Protein AF-A0AAF3EXY6-F1 (afdb_monomer)

Mean predicted aligned error: 13.74 Å

Secondary structure (DSSP, 8-state):
----HHHHHHHHHHHHHHHHHHHHHHHHH-SS-----HHHHHHHHHHHHHHHHHHGGG-PPP--S----HHHHHHHHHHHHHHHHHHHHHHHHHHHHHHHHSS------TTPPPEEEEEE--S--TTHHHHHHHHHT---SSEEEEEEESSTT-THHHHHHHHHHH-TTS-EEEEES----SS-HHHHHHHHHHHH--SSEEEEE-TTEE--TTHHHHHHHH--TTEEEEE--EEE---SSHHHHHHHHHIIIIIHHHHHHHHHHT-----TTEEEEEHHHHHTTT-GGGGTTBS-HHHHHHHHHHHTTPEEEE-SSPEEE--SS--HHHHHHHHHHHHHHHHHH-TTHHHHTGGGSHHHHHHHHHHHHHHHH---HHHHHHHHHHHHHHHHHHHHHHHHTS--SS-HHHHHHHHHHHHHHHHHHHHHHHH--EEEETTEEEEEPTT-BEEE-----HHHHHHHHHHHHHHHHHHHHTHHHHS---TT-EEEEETTEEEEEEETTTEEEEEEEETTTTEEEEEETTTEEEEEEEETTEEEETTTTEEHHHHHHHHHHHHHT-TT---TT--

pLDDT: mean 84.96, std 18.66, range [26.77, 98.75]

InterPro domains:
  IPR002908 Frataxin/CyaY [PF01491] (456-561)
  IPR002908 Frataxin/CyaY [PS50810] (456-565)
  IPR002908 Frataxin/CyaY [SM01219] (456-568)
  IPR002908 Frataxin/CyaY [TIGR03421] (459-562)
  IPR017789 Frataxin [TIGR03422] (460-557)
  IPR020895 Frataxin conserved site [PS01344] (510-524)
  IPR025993 Ceramide glucosyltransferase [PF13506] (87-448)
  IPR025993 Ceramide glucosyltransferase [PTHR12726] (83-453)
  IPR029044 Nucleotide-diphospho-sugar transferases [G3DSA:3.90.550.10] (108-318)
  IPR029044 Nucleotide-diphospho-sugar transferases [SSF53448] (113-331)
  IPR036524 Frataxin/CyaY superfamily [G3DSA:3.30.920.10] (450-570)
  IPR036524 Frataxin/CyaY superfamily [SSF55387] (451-561)

Foldseek 3Di:
DDCDPLNVVVVVVLCVLVVLLVVLQVLLVPPDPDDDDPPVVVVVVCVVVVVVVVCVVVLDFDPDPDDDDCVPLQVVLVVLVVLVVVLLVLLVLLLVLLLVFAPDDQDDDPDFWEEEEEEEDAADFPCLLVQVLLVLLADDDHYAYEYFYADPPHPVVVSVVVSCVVRVVHHYDYHYNFQPLADAVSLRRRVVSQVVGDIQKYKYAYSQWHDHNCVVSQQSVFCDPQAFKEAAQAAADDDDALQSVLRRLCSQFVSSSCQSSCQSVQHQPFARNIMMGRQVLCVVCVHSSNLNQFNRSRSVSQVSSVVVRGGYYYGRYHTYGHGPDGHNVNSLLVVLLVLLQCCQQPVVCLVVVLCSFLQNVLQSNLVSCCVPSVDHSVVSSVSSNSSSLSSSSSRSSSNVVDDDPDDPVRSVVSSVVSRVSRNVSNVVSVVCSWDDDDPAIWHAHRNRGTDGPPPPDLVNLVVLLVQLLVLVQVVLVCCVVVFVADPQFDWDDDPQWIWTQGDPVQGIWIWGQDSVVSWIWIAGSVPGIFTFHQDPNFTARPVVRDTPQRVCLVVVCVVGVDNVDGCPVRD

Organism: NCBI:txid2138241

Radius of gyration: 29.89 Å; Cα contacts (8 Å, |Δi|>4): 904; chains: 1; bounding box: 71×75×78 Å

Sequence (571 aa):
MSISRAELAARGLLNSIVASATVALCTAASPSGDCVSTSAEESLWDGVLALTARLHPLMVPLPSTVRIPKFIGVPLSIGFLIFLTGVYLIHFIAFFYSKYKVNKVVSYKKRTAGVSVVKPLVGVDDNLESNLETYFNVRYHEFELLFCVHDNDDPALSVVHRLMRKYPAVNARIFCGGEDVGLNPKINNMMPAYRAAKYPFILISDCSIRVQPEVLQDMANAMTEGVGLVTQTPFSVDRPGLGSALEKVYFGTSHARMYLAGNCMGFVCSTGMSCLLRKIALEECGGLQAFGRYLAEDYFFGVELVKRGWKTSIGTLPTMQNSAGVTADQFTARICRWMKLRIAMLPFTILLEPIQDCILSGILAASSMSYLVGMHSLIYFSLHTLFWFAMDYALISSLQNGPLKYTFSQFLHIWLIREASAFPTYLRALLQPEITWRRGTYRLRWGALCTSNSLISQGEYEARSNESLEKLYSYFDTFPEICNVSKEYDVSYAMGVLNVVVSSQVGTYVINKQSPNKQIWLSSPFSGPKRYDLIDQKWTYLREGECLDVLLTREFRKIYGSDTINFTAHI

Solvent-accessible surface area (backbone atoms only — not comparable to full-atom values): 30798 Å² total; per-residue (Å²): 134,82,79,47,74,66,57,54,50,50,51,52,50,51,51,50,52,50,54,50,28,47,54,36,44,57,60,56,74,42,95,57,99,63,87,76,70,73,70,64,58,52,58,52,51,53,51,52,51,50,49,56,63,66,46,60,86,67,69,67,80,77,85,74,90,70,85,66,56,64,90,55,44,51,60,53,33,52,53,50,51,53,52,51,51,52,53,53,50,36,49,51,45,13,41,56,44,42,70,74,49,42,77,56,87,72,71,88,66,98,81,64,80,36,35,23,34,39,32,54,48,79,54,75,55,92,32,38,60,70,15,54,52,29,65,78,57,42,62,65,95,51,62,36,43,31,37,17,26,51,55,92,80,38,62,40,54,62,50,51,56,51,49,47,69,76,40,71,88,56,56,67,49,80,40,70,59,38,42,94,53,50,83,18,66,68,48,15,25,36,41,60,45,60,73,68,45,86,38,62,26,36,30,41,31,43,51,43,38,39,60,60,39,52,50,65,44,31,36,53,67,46,50,43,96,62,35,32,36,24,30,34,53,59,35,48,54,94,55,80,57,68,13,35,45,42,50,32,50,41,26,30,22,70,50,35,31,55,40,42,25,26,52,76,72,69,45,84,61,48,54,58,58,41,31,38,31,32,42,68,56,41,46,78,62,62,31,74,55,60,42,6,46,27,80,60,42,38,39,48,52,42,52,58,35,44,77,71,70,30,38,75,41,58,26,26,57,60,38,27,40,47,68,56,88,47,40,55,65,57,43,49,53,51,52,24,48,51,48,33,49,47,36,24,51,40,64,69,44,67,72,50,55,59,53,71,39,66,62,55,31,27,52,55,46,14,53,31,41,28,72,75,73,64,43,58,39,69,60,48,28,52,52,48,48,50,34,51,50,32,50,35,54,30,32,28,41,62,71,63,72,51,85,69,98,54,54,73,68,56,46,51,54,47,50,50,53,48,52,66,44,46,54,61,39,50,52,49,19,70,78,46,60,63,41,77,55,94,97,46,52,34,39,60,38,81,69,31,40,56,42,70,56,63,69,60,45,73,66,52,41,52,52,51,52,50,54,26,53,50,35,37,48,59,54,61,66,46,36,73,81,78,41,96,63,49,96,64,48,45,75,50,78,55,97,58,35,37,40,39,35,48,31,94,88,66,38,52,35,40,42,32,62,36,74,95,77,59,28,42,36,36,36,38,72,86,80,40,78,46,59,22,39,76,50,98,93,36,47,28,27,76,92,78,72,46,38,55,37,59,52,50,24,57,52,50,22,65,73,70,72,37,87,82,58,68,31,75,88,33,88

Nearest PDB structures (foldseek):
  3t3j-assembly1_A  TM=9.673E-01  e=9.268E-10  Homo sapiens
  3t3k-assembly1_A  TM=9.701E-01  e=1.268E-09  Homo sapiens
  3s5f-assembly1_A  TM=9.648E-01  e=1.484E-09  Homo sapiens
  3t3x-assembly2_B  TM=9.663E-01  e=2.031E-09  Homo sapiens
  3t3t-assembly4_D  TM=9.686E-01  e=3.609E-09  Homo sapiens

Structure (mmCIF, N/CA/C/O backbone):
data_AF-A0AAF3EXY6-F1
#
_entry.id   AF-A0AAF3EXY6-F1
#
loop_
_atom_site.group_PDB
_atom_site.id
_atom_site.type_symbol
_atom_site.label_atom_id
_atom_site.label_alt_id
_atom_site.label_comp_id
_atom_site.label_asym_id
_atom_site.label_entity_id
_atom_site.label_seq_id
_atom_site.pdbx_PDB_ins_code
_atom_site.Cartn_x
_atom_site.Cartn_y
_atom_site.Cartn_z
_atom_site.occupancy
_atom_site.B_iso_or_equiv
_atom_site.auth_seq_id
_atom_site.auth_comp_id
_atom_site.auth_asym_id
_atom_site.auth_atom_id
_atom_site.pdbx_PDB_model_num
ATOM 1 N N . MET A 1 1 ? -32.284 20.456 42.715 1.00 40.31 1 MET A N 1
ATOM 2 C CA . MET A 1 1 ? -31.006 20.172 42.028 1.00 40.31 1 MET A CA 1
ATOM 3 C C . MET A 1 1 ? -31.276 20.125 40.535 1.00 40.31 1 MET A C 1
ATOM 5 O O . MET A 1 1 ? -31.838 19.146 40.063 1.00 40.31 1 MET A O 1
ATOM 9 N N . SER A 1 2 ? -30.997 21.208 39.809 1.00 33.84 2 SER A N 1
ATOM 10 C CA . SER A 1 2 ? -31.104 21.210 38.349 1.00 33.84 2 SER A CA 1
ATOM 11 C C . SER A 1 2 ? -29.867 20.527 37.772 1.00 33.84 2 SER A C 1
ATOM 13 O O . SER A 1 2 ? -28.753 21.017 37.926 1.00 33.84 2 SER A O 1
ATOM 15 N N . ILE A 1 3 ? -30.067 19.377 37.131 1.00 37.25 3 ILE A N 1
ATOM 16 C CA . ILE A 1 3 ? -29.031 18.721 36.326 1.00 37.25 3 ILE A CA 1
ATOM 17 C C . ILE A 1 3 ? -28.624 19.724 35.242 1.00 37.25 3 ILE A C 1
ATOM 19 O O . ILE A 1 3 ? -29.484 20.244 34.523 1.00 37.25 3 ILE A O 1
ATOM 23 N N . SER A 1 4 ? -27.338 20.069 35.162 1.00 41.88 4 SER A N 1
ATOM 24 C CA . SER A 1 4 ? -26.900 21.083 34.199 1.00 41.88 4 SER A CA 1
ATOM 25 C C . SER A 1 4 ? -27.074 20.555 32.767 1.00 41.88 4 SER A C 1
ATOM 27 O O . SER A 1 4 ? -26.943 19.357 32.513 1.00 41.88 4 SER A O 1
ATOM 29 N N . ARG A 1 5 ? -27.341 21.432 31.787 1.00 38.19 5 ARG A N 1
ATOM 30 C CA . ARG A 1 5 ? -27.430 21.022 30.367 1.00 38.19 5 ARG A CA 1
ATOM 31 C C . ARG A 1 5 ? -26.173 20.274 29.887 1.00 38.19 5 ARG A C 1
ATOM 33 O O . ARG A 1 5 ? -26.285 19.396 29.037 1.00 38.19 5 ARG A O 1
ATOM 40 N N . ALA A 1 6 ? -25.005 20.584 30.456 1.00 33.59 6 ALA A N 1
ATOM 41 C CA . ALA A 1 6 ? -23.743 19.900 30.171 1.00 33.59 6 ALA A CA 1
ATOM 42 C C . ALA A 1 6 ? -23.722 18.458 30.709 1.00 33.59 6 ALA A C 1
ATOM 44 O O . ALA A 1 6 ? -23.224 17.551 30.051 1.00 33.59 6 ALA A O 1
ATOM 45 N N . GLU A 1 7 ? -24.325 18.233 31.871 1.00 36.75 7 GLU A N 1
ATOM 46 C CA . GLU A 1 7 ? -24.445 16.924 32.512 1.00 36.75 7 GLU A CA 1
ATOM 47 C C . GLU A 1 7 ? -25.439 16.019 31.762 1.00 36.75 7 GLU A C 1
ATOM 49 O O . GLU A 1 7 ? -25.197 14.825 31.592 1.00 36.75 7 GLU A O 1
ATOM 54 N N . LEU A 1 8 ? -26.511 16.602 31.208 1.00 40.06 8 LEU A N 1
ATOM 55 C CA . LEU A 1 8 ? -27.432 15.907 30.301 1.00 40.06 8 LEU A CA 1
ATOM 56 C C . LEU A 1 8 ? -26.749 15.507 28.979 1.00 40.06 8 LEU A C 1
ATOM 58 O O . LEU A 1 8 ? -26.939 14.391 28.500 1.00 40.06 8 LEU A O 1
ATOM 62 N N . ALA A 1 9 ? -25.923 16.393 28.410 1.00 37.44 9 ALA A N 1
ATOM 63 C CA . ALA A 1 9 ? -25.164 16.120 27.189 1.00 37.44 9 ALA A CA 1
ATOM 64 C C . ALA A 1 9 ? -24.076 15.052 27.405 1.00 37.44 9 ALA A C 1
ATOM 66 O O . ALA A 1 9 ? -23.915 14.161 26.571 1.00 37.44 9 ALA A O 1
ATOM 67 N N . ALA A 1 10 ? -23.383 15.086 28.549 1.00 38.16 10 ALA A N 1
ATOM 68 C CA . ALA A 1 10 ? -22.412 14.065 28.938 1.00 38.16 10 ALA A CA 1
ATOM 69 C C . ALA A 1 10 ? -23.075 12.690 29.105 1.00 38.16 10 ALA A C 1
ATOM 71 O O . ALA A 1 10 ? -22.547 11.704 28.600 1.00 38.16 10 ALA A O 1
ATOM 72 N N . ARG A 1 11 ? -24.264 12.624 29.725 1.00 42.69 11 ARG A N 1
ATOM 73 C CA . ARG A 1 11 ? -25.068 11.389 29.810 1.00 42.69 11 ARG A CA 1
ATOM 74 C C . ARG A 1 11 ? -25.485 10.877 28.429 1.00 42.69 11 ARG A C 1
ATOM 76 O O . ARG A 1 11 ? -25.384 9.682 28.179 1.00 42.69 11 ARG A O 1
ATOM 83 N N . GLY A 1 12 ? -25.892 11.764 27.519 1.00 41.84 12 GLY A N 1
ATOM 84 C CA . GLY A 1 12 ? -26.224 11.399 26.136 1.00 41.84 12 GLY A CA 1
ATOM 85 C C . GLY A 1 12 ? -25.037 10.812 25.365 1.00 41.84 12 GLY A C 1
ATOM 86 O O . GLY A 1 12 ? -25.177 9.785 24.702 1.00 41.84 12 GLY A O 1
ATOM 87 N N . LEU A 1 13 ? -23.851 11.416 25.499 1.00 40.47 13 LEU A N 1
ATOM 88 C CA . LEU A 1 13 ? -22.626 10.927 24.861 1.00 40.47 13 LEU A CA 1
ATOM 89 C C . LEU A 1 13 ? -22.163 9.591 25.463 1.00 40.47 13 LEU A C 1
ATOM 91 O O . LEU A 1 13 ? -21.808 8.682 24.718 1.00 40.47 13 LEU A O 1
ATOM 95 N N . LEU A 1 14 ? -22.215 9.449 26.793 1.00 40.16 14 LEU A N 1
ATOM 96 C CA . LEU A 1 14 ? -21.880 8.212 27.506 1.00 40.16 14 LEU A CA 1
ATOM 97 C C . LEU A 1 14 ? -22.782 7.058 27.057 1.00 40.16 14 LEU A C 1
ATOM 99 O O . LEU A 1 14 ? -22.290 5.997 26.685 1.00 40.16 14 LEU A O 1
ATOM 103 N N . ASN A 1 15 ? -24.095 7.300 27.024 1.00 42.75 15 ASN A N 1
ATOM 104 C CA . ASN A 1 15 ? -25.079 6.315 26.588 1.00 42.75 15 ASN A CA 1
ATOM 105 C C . ASN A 1 15 ? -24.867 5.928 25.121 1.00 42.75 15 ASN A C 1
ATOM 107 O O . ASN A 1 15 ? -24.987 4.756 24.785 1.00 42.75 15 ASN A O 1
ATOM 111 N N . SER A 1 16 ? -24.496 6.881 24.260 1.00 40.34 16 SER A N 1
ATOM 112 C CA . SER A 1 16 ? -24.201 6.616 22.847 1.00 40.34 16 SER A CA 1
ATOM 113 C C . SER A 1 16 ? -22.932 5.773 22.655 1.00 40.34 16 SER A C 1
ATOM 115 O O . SER A 1 16 ? -22.955 4.794 21.907 1.00 40.34 16 SER A O 1
ATOM 117 N N . ILE A 1 17 ? -21.841 6.090 23.366 1.00 39.62 17 ILE A N 1
ATOM 118 C CA . ILE A 1 17 ? -20.577 5.330 23.306 1.00 39.62 17 ILE A CA 1
ATOM 119 C C . ILE A 1 17 ? -20.782 3.904 23.830 1.00 39.62 17 ILE A C 1
ATOM 121 O O . ILE A 1 17 ? -20.350 2.945 23.191 1.00 39.62 17 ILE A O 1
ATOM 125 N N . VAL A 1 18 ? -21.470 3.757 24.966 1.00 40.31 18 VAL A N 1
ATOM 126 C CA . VAL A 1 18 ? -21.729 2.453 25.587 1.00 40.31 18 VAL A CA 1
ATOM 127 C C . VAL A 1 18 ? -22.679 1.617 24.729 1.00 40.31 18 VAL A C 1
ATOM 129 O O . VAL A 1 18 ? -22.345 0.481 24.414 1.00 40.31 18 VAL A O 1
ATOM 132 N N . ALA A 1 19 ? -23.800 2.178 24.260 1.00 39.47 19 ALA A N 1
ATOM 133 C CA . ALA A 1 19 ? -24.723 1.464 23.373 1.00 39.47 19 ALA A CA 1
ATOM 134 C C . ALA A 1 19 ? -24.030 0.998 22.084 1.00 39.47 19 ALA A C 1
ATOM 136 O O . ALA A 1 19 ? -24.227 -0.129 21.634 1.00 39.47 19 ALA A O 1
ATOM 137 N N . SER A 1 20 ? -23.160 1.838 21.527 1.00 40.44 20 SER A N 1
ATOM 138 C CA . SER A 1 20 ? -22.379 1.508 20.338 1.00 40.44 20 SER A CA 1
ATOM 139 C C . SER A 1 20 ? -21.371 0.379 20.563 1.00 40.44 20 SER A C 1
ATOM 141 O O . SER A 1 20 ? -21.266 -0.521 19.729 1.00 40.44 20 SER A O 1
ATOM 143 N N . ALA A 1 21 ? -20.644 0.406 21.686 1.00 35.69 21 ALA A N 1
ATOM 144 C CA . ALA A 1 21 ? -19.707 -0.652 22.062 1.00 35.69 21 ALA A CA 1
ATOM 145 C C . ALA A 1 21 ? -20.435 -1.983 22.311 1.00 35.69 21 ALA A C 1
ATOM 147 O O . ALA A 1 21 ? -19.959 -3.031 21.877 1.00 35.69 21 ALA A O 1
ATOM 148 N N . THR A 1 22 ? -21.619 -1.944 22.931 1.00 37.16 22 THR A N 1
ATOM 149 C CA . THR A 1 22 ? -22.455 -3.132 23.142 1.00 37.16 22 THR A CA 1
ATOM 150 C C . THR A 1 22 ? -22.937 -3.721 21.821 1.00 37.16 22 THR A C 1
ATOM 152 O O . THR A 1 22 ? -22.767 -4.915 21.598 1.00 37.16 22 THR A O 1
ATOM 155 N N . VAL A 1 23 ? -23.465 -2.907 20.899 1.00 39.72 23 VAL A N 1
ATOM 156 C CA . VAL A 1 23 ? -23.898 -3.396 19.577 1.00 39.72 23 VAL A CA 1
ATOM 157 C C . VAL A 1 23 ? -22.735 -4.054 18.830 1.00 39.72 23 VAL A C 1
ATOM 159 O O . VAL A 1 23 ? -22.912 -5.122 18.243 1.00 39.72 23 VAL A O 1
ATOM 162 N N . ALA A 1 24 ? -21.534 -3.474 18.888 1.00 33.94 24 ALA A N 1
ATOM 163 C CA . ALA A 1 24 ? -20.342 -4.047 18.266 1.00 33.94 24 ALA A CA 1
ATOM 164 C C . ALA A 1 24 ? -19.919 -5.390 18.895 1.00 33.94 24 ALA A C 1
ATOM 166 O O . ALA A 1 24 ? -19.581 -6.327 18.173 1.00 33.94 24 ALA A O 1
ATOM 167 N N . LEU A 1 25 ? -19.973 -5.514 20.225 1.00 35.03 25 LEU A N 1
ATOM 168 C CA . LEU A 1 25 ? -19.626 -6.748 20.941 1.00 35.03 25 LEU A CA 1
ATOM 169 C C . LEU A 1 25 ? -20.675 -7.854 20.744 1.00 35.03 25 LEU A C 1
ATOM 171 O O . LEU A 1 25 ? -20.304 -8.988 20.438 1.00 35.03 25 LEU A O 1
ATOM 175 N N . CYS A 1 26 ? -21.970 -7.537 20.836 1.00 35.78 26 CYS A N 1
ATOM 176 C CA . CYS A 1 26 ? -23.050 -8.509 20.636 1.00 35.78 26 CYS A CA 1
ATOM 177 C C . CYS A 1 26 ? -23.093 -9.012 19.182 1.00 35.78 26 CYS A C 1
ATOM 179 O O . CYS A 1 26 ? -23.264 -10.207 18.945 1.00 35.78 26 CYS A O 1
ATOM 181 N N . THR A 1 27 ? -22.845 -8.142 18.192 1.00 42.16 27 THR A N 1
ATOM 182 C CA . THR A 1 27 ? -22.744 -8.562 16.778 1.00 42.16 27 THR A CA 1
ATOM 183 C C . THR A 1 27 ? -21.466 -9.342 16.458 1.00 42.16 27 THR A C 1
ATOM 185 O O . THR A 1 27 ? -21.448 -10.110 15.495 1.00 42.16 27 THR A O 1
ATOM 188 N N . ALA A 1 28 ? -20.398 -9.190 17.247 1.00 36.47 28 ALA A N 1
ATOM 189 C CA . ALA A 1 28 ? -19.188 -10.004 17.125 1.00 36.47 28 ALA A CA 1
ATOM 190 C C . ALA A 1 28 ? -19.342 -11.406 17.748 1.00 36.47 28 ALA A C 1
ATOM 192 O O . ALA A 1 28 ? -18.686 -12.342 17.295 1.00 36.47 28 ALA A O 1
ATOM 193 N N . ALA A 1 29 ? -20.209 -11.562 18.755 1.00 34.44 29 ALA A N 1
ATOM 194 C CA . ALA A 1 29 ? -20.411 -12.816 19.482 1.00 34.44 29 ALA A CA 1
ATOM 195 C C . ALA A 1 29 ? -21.362 -13.819 18.792 1.00 34.44 29 ALA A C 1
ATOM 197 O O . ALA A 1 29 ? -21.350 -14.994 19.153 1.00 34.44 29 ALA A O 1
ATOM 198 N N . SER A 1 30 ? -22.147 -13.402 17.788 1.00 34.03 30 SER A N 1
ATOM 199 C CA . SER A 1 30 ? -23.118 -14.259 17.083 1.00 34.03 30 SER A CA 1
ATOM 200 C C . SER A 1 30 ? -22.871 -14.275 15.560 1.00 34.03 30 SER A C 1
ATOM 202 O O . SER A 1 30 ? -23.324 -13.380 14.844 1.00 34.03 30 SER A O 1
ATOM 204 N N . PRO A 1 31 ? -22.126 -15.264 15.021 1.00 36.00 31 PRO A N 1
ATOM 205 C CA . PRO A 1 31 ? -21.945 -15.440 13.573 1.00 36.00 31 PRO A CA 1
ATOM 206 C C . PRO A 1 31 ? -23.136 -16.144 12.896 1.00 36.00 31 PRO A C 1
ATOM 208 O O . PRO A 1 31 ? -23.270 -16.095 11.675 1.00 36.00 31 PRO A O 1
ATOM 211 N N . SER A 1 32 ? -23.989 -16.797 13.682 1.00 33.62 32 SER A N 1
ATOM 212 C CA . SER A 1 32 ? -25.212 -17.501 13.292 1.00 33.62 32 SER A CA 1
ATOM 213 C C . SER A 1 32 ? -26.299 -17.025 14.245 1.00 33.62 32 SER A C 1
ATOM 215 O O . SER A 1 32 ? -26.087 -17.139 15.445 1.00 33.62 32 SER A O 1
ATOM 217 N N . GLY A 1 33 ? -27.388 -16.445 13.733 1.00 32.25 33 GLY A N 1
ATOM 218 C CA . GLY A 1 33 ? -28.403 -15.680 14.476 1.00 32.25 33 GLY A CA 1
ATOM 219 C C . GLY A 1 33 ? -29.207 -16.415 15.559 1.00 32.25 33 GLY A C 1
ATOM 220 O O . GLY A 1 33 ? -30.427 -16.308 15.573 1.00 32.25 33 GLY A O 1
ATOM 221 N N . ASP A 1 34 ? -28.536 -17.092 16.483 1.00 28.50 34 ASP A N 1
ATOM 222 C CA . ASP A 1 34 ? -29.095 -17.679 17.688 1.00 28.50 34 ASP A CA 1
ATOM 223 C C . ASP A 1 34 ? -28.796 -16.753 18.876 1.00 28.50 34 ASP A C 1
ATOM 225 O O . ASP A 1 34 ? -27.643 -16.411 19.167 1.00 28.50 34 ASP A O 1
ATOM 229 N N . CYS A 1 35 ? -29.865 -16.311 19.540 1.00 26.77 35 CYS A N 1
ATOM 230 C CA . CYS A 1 35 ? -29.824 -15.504 20.753 1.00 26.77 35 CYS A CA 1
ATOM 231 C C . CYS A 1 35 ? -29.170 -16.294 21.897 1.00 26.77 35 CYS A C 1
ATOM 233 O O . CYS A 1 35 ? -29.741 -17.262 22.399 1.00 26.77 35 CYS A O 1
ATOM 235 N N . VAL A 1 36 ? -27.991 -15.857 22.341 1.00 32.34 36 VAL A N 1
ATOM 236 C CA . VAL A 1 36 ? -27.386 -16.310 23.601 1.00 32.34 36 VAL A CA 1
ATOM 237 C C . VAL A 1 36 ? -28.083 -15.596 24.768 1.00 32.34 36 VAL A C 1
ATOM 239 O O . VAL A 1 36 ? -28.434 -14.424 24.675 1.00 32.34 36 VAL A O 1
ATOM 242 N N . SER A 1 37 ? -28.329 -16.346 25.841 1.00 32.41 37 SER A N 1
ATOM 243 C CA . SER A 1 37 ? -29.179 -16.039 27.000 1.00 32.41 37 SER A CA 1
ATOM 244 C C . SER A 1 37 ? -28.994 -14.654 27.641 1.00 32.41 37 SER A C 1
ATOM 246 O O . SER A 1 37 ? -27.886 -14.269 28.016 1.00 32.41 37 SER A O 1
ATOM 248 N N . THR A 1 38 ? -30.127 -14.003 27.913 1.00 38.88 38 THR A N 1
ATOM 249 C CA . THR A 1 38 ? -30.323 -12.683 28.544 1.00 38.88 38 THR A CA 1
ATOM 250 C C . THR A 1 38 ? -29.717 -12.501 29.946 1.00 38.88 38 THR A C 1
ATOM 252 O O . THR A 1 38 ? -29.563 -11.372 30.399 1.00 38.88 38 THR A O 1
ATOM 255 N N . SER A 1 39 ? -29.310 -13.569 30.642 1.00 32.16 39 SER A N 1
ATOM 256 C CA . SER A 1 39 ? -28.844 -13.484 32.037 1.00 32.16 39 SER A CA 1
ATOM 257 C C . SER A 1 39 ? -27.392 -13.013 32.205 1.00 32.16 39 SER A C 1
ATOM 259 O O . SER A 1 39 ? -27.032 -12.484 33.255 1.00 32.16 39 SER A O 1
ATOM 261 N N . ALA A 1 40 ? -26.531 -13.211 31.200 1.00 34.97 40 ALA A N 1
ATOM 262 C CA . ALA A 1 40 ? -25.137 -12.758 31.263 1.00 34.97 40 ALA A CA 1
ATOM 263 C C . ALA A 1 40 ? -25.010 -11.259 30.935 1.00 34.97 40 ALA A C 1
ATOM 265 O O . ALA A 1 40 ? -24.168 -10.578 31.524 1.00 34.97 40 ALA A O 1
ATOM 266 N N . GLU A 1 41 ? -25.883 -10.744 30.060 1.00 37.78 41 GLU A N 1
ATOM 267 C CA . GLU A 1 41 ? -25.965 -9.321 29.711 1.00 37.78 41 GLU A CA 1
ATOM 268 C C . GLU A 1 41 ? -26.424 -8.479 30.911 1.00 37.78 41 GLU A C 1
ATOM 270 O O . GLU A 1 41 ? -25.765 -7.490 31.227 1.00 37.78 41 GLU A O 1
ATOM 275 N N . GLU A 1 42 ? -27.465 -8.895 31.645 1.00 34.34 42 GLU A N 1
ATOM 276 C CA . GLU A 1 42 ? -27.950 -8.176 32.840 1.00 34.34 42 GLU A CA 1
ATOM 277 C C . GLU A 1 42 ? -26.871 -8.028 33.929 1.00 34.34 42 GLU A C 1
ATOM 279 O O . GLU A 1 42 ? -26.686 -6.936 34.466 1.00 34.34 42 GLU A O 1
ATOM 284 N N . SER A 1 43 ? -26.060 -9.065 34.176 1.00 37.03 43 SER A N 1
ATOM 285 C CA . SER A 1 43 ? -24.977 -9.006 35.176 1.00 37.03 43 SER A CA 1
ATOM 286 C C . SER A 1 43 ? -23.848 -8.028 34.818 1.00 37.03 43 SER A C 1
ATOM 288 O O . SER A 1 43 ? -23.223 -7.431 35.700 1.00 37.03 43 SER A O 1
ATOM 290 N N . LEU A 1 44 ? -23.588 -7.838 33.519 1.00 40.09 44 LEU A N 1
ATOM 291 C CA . LEU A 1 44 ? -22.565 -6.918 33.028 1.00 40.09 44 LEU A CA 1
ATOM 292 C C . LEU A 1 44 ? -23.064 -5.470 33.137 1.00 40.09 44 LEU A C 1
ATOM 294 O O . LEU A 1 44 ? -22.306 -4.582 33.531 1.00 40.09 44 LEU A O 1
ATOM 298 N N . TRP A 1 45 ? -24.350 -5.246 32.846 1.00 38.81 45 TRP A N 1
ATOM 299 C CA . TRP A 1 45 ? -25.020 -3.951 32.980 1.00 38.81 45 TRP A CA 1
ATOM 300 C C . TRP A 1 45 ? -25.130 -3.496 34.432 1.00 38.81 45 TRP A C 1
ATOM 302 O O . TRP A 1 45 ? -24.792 -2.346 34.721 1.00 38.81 45 TRP A O 1
ATOM 312 N N . ASP A 1 46 ? -25.491 -4.394 35.350 1.00 41.97 46 ASP A N 1
ATOM 313 C CA . ASP A 1 46 ? -25.490 -4.107 36.787 1.00 41.97 46 ASP A CA 1
ATOM 314 C C . ASP A 1 46 ? -24.076 -3.789 37.290 1.00 41.97 46 ASP A C 1
ATOM 316 O O . ASP A 1 46 ? -23.890 -2.870 38.089 1.00 41.97 46 ASP A O 1
ATOM 320 N N . GLY A 1 47 ? -23.052 -4.469 36.762 1.00 41.28 47 GLY A N 1
ATOM 321 C CA . GLY A 1 47 ? -21.646 -4.185 37.057 1.00 41.28 47 GLY A CA 1
ATOM 322 C C . GLY A 1 47 ? -21.181 -2.806 36.568 1.00 41.28 47 GLY A C 1
ATOM 323 O O . GLY A 1 47 ? -20.524 -2.075 37.313 1.00 41.28 47 GLY A O 1
ATOM 324 N N . VAL A 1 48 ? -21.544 -2.412 35.343 1.00 41.34 48 VAL A N 1
ATOM 325 C CA . VAL A 1 48 ? -21.199 -1.102 34.759 1.00 41.34 48 VAL A CA 1
ATOM 326 C C . VAL A 1 48 ? -21.972 0.032 35.444 1.00 41.34 48 VAL A C 1
ATOM 328 O O . VAL A 1 48 ? -21.382 1.060 35.789 1.00 41.34 48 VAL A O 1
ATOM 331 N N . LEU A 1 49 ? -23.267 -0.149 35.719 1.00 42.09 49 LEU A N 1
ATOM 332 C CA . LEU A 1 49 ? -24.086 0.822 36.451 1.00 42.09 49 LEU A CA 1
ATOM 333 C C . LEU A 1 49 ? -23.613 0.973 37.905 1.00 42.09 49 LEU A C 1
ATOM 335 O O . LEU A 1 49 ? -23.463 2.097 38.386 1.00 42.09 49 LEU A O 1
ATOM 339 N N . ALA A 1 50 ? -23.258 -0.122 38.581 1.00 42.59 50 ALA A N 1
ATOM 340 C CA . ALA A 1 50 ? -22.674 -0.072 39.920 1.00 42.59 50 ALA A CA 1
ATOM 341 C C . ALA A 1 50 ? -21.299 0.618 39.936 1.00 42.59 50 ALA A C 1
ATOM 343 O O . ALA A 1 50 ? -20.995 1.359 40.873 1.00 42.59 50 ALA A O 1
ATOM 344 N N . LEU A 1 51 ? -20.477 0.427 38.898 1.00 40.84 51 LEU A N 1
ATOM 345 C CA . LEU A 1 51 ? -19.186 1.104 38.762 1.00 40.84 51 LEU A CA 1
ATOM 346 C C . LEU A 1 51 ? -19.366 2.612 38.527 1.00 40.84 51 LEU A C 1
ATOM 348 O O . LEU A 1 51 ? -18.713 3.416 39.188 1.00 40.84 51 LEU A O 1
ATOM 352 N N . THR A 1 52 ? -20.291 3.015 37.650 1.00 40.72 52 THR A N 1
ATOM 353 C CA . THR A 1 52 ? -20.600 4.439 37.408 1.00 40.72 52 THR A CA 1
ATOM 354 C C . THR A 1 52 ? -21.187 5.132 38.643 1.00 40.72 52 THR A C 1
ATOM 356 O O . THR A 1 52 ? -20.786 6.254 38.955 1.00 40.72 52 THR A O 1
ATOM 359 N N . ALA A 1 53 ? -22.045 4.451 39.412 1.00 40.81 53 ALA A N 1
ATOM 360 C CA . ALA A 1 53 ? -22.593 4.964 40.668 1.00 40.81 53 ALA A CA 1
ATOM 361 C C . ALA A 1 53 ? -21.531 5.085 41.780 1.00 40.81 53 ALA A C 1
ATOM 363 O O . ALA A 1 53 ? -21.545 6.051 42.543 1.00 40.81 53 ALA A O 1
ATOM 364 N N . ARG A 1 54 ? -20.567 4.153 41.849 1.00 45.28 54 ARG A N 1
ATOM 365 C CA . ARG A 1 54 ? -19.451 4.188 42.819 1.00 45.28 54 ARG A CA 1
ATOM 366 C C . ARG A 1 54 ? -18.368 5.215 42.483 1.00 45.28 54 ARG A C 1
ATOM 368 O O . ARG A 1 54 ? -17.652 5.641 43.384 1.00 45.28 54 ARG A O 1
ATOM 375 N N . LEU A 1 55 ? -18.247 5.627 41.221 1.00 41.00 55 LEU A N 1
ATOM 376 C CA . LEU A 1 55 ? -17.277 6.635 40.771 1.00 41.00 55 LEU A CA 1
ATOM 377 C C . LEU A 1 55 ? -17.801 8.081 40.871 1.00 41.00 55 LEU A C 1
ATOM 379 O O . LEU A 1 55 ? -17.008 9.018 40.804 1.00 41.00 55 LEU A O 1
ATOM 383 N N . HIS A 1 56 ? -19.107 8.274 41.091 1.00 43.09 56 HIS A N 1
ATOM 384 C CA . HIS A 1 56 ? -19.751 9.586 41.256 1.00 43.09 56 HIS A CA 1
ATOM 385 C C . HIS A 1 56 ? -19.135 10.477 42.368 1.00 43.09 56 HIS A C 1
ATOM 387 O O . HIS A 1 56 ? -19.012 11.682 42.154 1.00 43.09 56 HIS A O 1
ATOM 393 N N . PRO A 1 57 ? -18.682 9.955 43.530 1.00 40.12 57 PRO A N 1
ATOM 394 C CA . PRO A 1 57 ? -18.046 10.772 44.574 1.00 40.12 57 PRO A CA 1
ATOM 395 C C . PRO A 1 57 ? -16.568 11.112 44.306 1.00 40.12 57 PRO A C 1
ATOM 397 O O . PRO A 1 57 ? -16.008 11.962 44.991 1.00 40.12 57 PRO A O 1
ATOM 400 N N . LEU A 1 58 ? -15.923 10.461 43.329 1.00 39.97 58 LEU A N 1
ATOM 401 C CA . LEU A 1 58 ? -14.503 10.652 42.984 1.00 39.97 58 LEU A CA 1
ATOM 402 C C . LEU A 1 58 ? -14.289 11.737 41.910 1.00 39.97 58 LEU A C 1
ATOM 404 O O . LEU A 1 58 ? -13.170 11.949 41.449 1.00 39.97 58 LEU A O 1
ATOM 408 N N . MET A 1 59 ? -15.350 12.453 41.524 1.00 40.88 59 MET A N 1
ATOM 409 C CA . MET A 1 59 ? -15.352 13.526 40.522 1.00 40.88 59 MET A CA 1
ATOM 410 C C . MET A 1 59 ? -14.759 14.847 41.055 1.00 40.88 59 MET A C 1
ATOM 412 O O . MET A 1 59 ? -15.335 15.917 40.868 1.00 40.88 59 MET A O 1
ATOM 416 N N . VAL A 1 60 ? -13.609 14.793 41.730 1.00 40.78 60 VAL A N 1
ATOM 417 C CA . VAL A 1 60 ? -12.844 15.997 42.081 1.00 40.78 60 VAL A CA 1
ATOM 418 C C . VAL A 1 60 ? -11.952 16.351 40.885 1.00 40.78 60 VAL A C 1
ATOM 420 O O . VAL A 1 60 ? -11.153 15.513 40.462 1.00 40.78 60 VAL A O 1
ATOM 423 N N . PRO A 1 61 ? -12.061 17.555 40.296 1.00 42.78 61 PRO A N 1
ATOM 424 C CA . PRO A 1 61 ? -11.180 17.953 39.208 1.00 42.78 61 PRO A CA 1
ATOM 425 C C . PRO A 1 61 ? -9.741 18.067 39.727 1.00 42.78 61 PRO A C 1
ATOM 427 O O . PRO A 1 61 ? -9.472 18.776 40.697 1.00 42.78 61 PRO A O 1
ATOM 430 N N . LEU A 1 62 ? -8.805 17.375 39.070 1.00 40.47 62 LEU A N 1
ATOM 431 C CA . LEU A 1 62 ? -7.375 17.589 39.291 1.00 40.47 62 LEU A CA 1
ATOM 432 C C . LEU A 1 62 ? -7.029 19.060 38.986 1.00 40.47 62 LEU A C 1
ATOM 434 O O . LEU A 1 62 ? -7.475 19.588 37.963 1.00 40.47 62 LEU A O 1
ATOM 438 N N . PRO A 1 63 ? -6.226 19.734 39.828 1.00 39.03 63 PRO A N 1
ATOM 439 C CA . PRO A 1 63 ? -5.817 21.109 39.578 1.00 39.03 63 PRO A CA 1
ATOM 440 C C . PRO A 1 63 ? -4.927 21.163 38.329 1.00 39.03 63 PRO A C 1
ATOM 442 O O . PRO A 1 63 ? -3.781 20.719 38.335 1.00 39.03 63 PRO A O 1
ATOM 445 N N . SER A 1 64 ? -5.457 21.703 37.231 1.00 50.28 64 SER A N 1
ATOM 446 C CA . SER A 1 64 ? -4.714 21.890 35.984 1.00 50.28 64 SER A CA 1
ATOM 447 C C . SER A 1 64 ? -3.668 22.999 36.154 1.00 50.28 64 SER A C 1
ATOM 449 O O . SER A 1 64 ? -4.013 24.177 36.266 1.00 50.28 64 SER A O 1
ATOM 451 N N . THR A 1 65 ? -2.388 22.632 36.148 1.00 47.78 65 THR A N 1
ATOM 452 C CA . THR A 1 65 ? -1.229 23.532 36.294 1.00 47.78 65 THR A CA 1
ATOM 453 C C . THR A 1 65 ? -0.906 24.353 35.036 1.00 47.78 65 THR A C 1
ATOM 455 O O . THR A 1 65 ? -0.053 25.234 35.086 1.00 47.78 65 THR A O 1
ATOM 458 N N . VAL A 1 66 ? -1.623 24.150 33.923 1.00 54.28 66 VAL A N 1
ATOM 459 C CA . VAL A 1 66 ? -1.459 24.915 32.674 1.00 54.28 66 VAL A CA 1
ATOM 460 C C . VAL A 1 66 ? -2.768 25.629 32.330 1.00 54.28 66 VAL A C 1
ATOM 462 O O . VAL A 1 66 ? -3.729 25.012 31.871 1.00 54.28 66 VAL A O 1
ATOM 465 N N . ARG A 1 67 ? -2.832 26.949 32.548 1.00 65.88 67 ARG A N 1
ATOM 466 C CA . ARG A 1 67 ? -3.986 27.772 32.147 1.00 65.88 67 ARG A CA 1
ATOM 467 C C . ARG A 1 67 ? -3.868 28.154 30.671 1.00 65.88 67 ARG A C 1
ATOM 469 O O . ARG A 1 67 ? -3.347 29.216 30.345 1.00 65.88 67 ARG A O 1
ATOM 476 N N . ILE A 1 68 ? -4.372 27.303 29.777 1.00 75.75 68 ILE A N 1
ATOM 477 C CA . ILE A 1 68 ? -4.555 27.675 28.366 1.00 75.75 68 ILE A CA 1
ATOM 478 C C . ILE A 1 68 ? -5.669 28.736 28.291 1.00 75.75 68 ILE A C 1
ATOM 480 O O . ILE A 1 68 ? -6.770 28.488 28.806 1.00 75.75 68 ILE A O 1
ATOM 484 N N . PRO A 1 69 ? -5.432 29.908 27.669 1.00 83.88 69 PRO A N 1
ATOM 485 C CA . PRO A 1 69 ? -6.451 30.943 27.545 1.00 83.88 69 PRO A CA 1
ATOM 486 C C . PRO A 1 69 ? -7.715 30.416 26.861 1.00 83.88 69 PRO A C 1
ATOM 488 O O . PRO A 1 69 ? -7.632 29.726 25.845 1.00 83.88 69 PRO A O 1
ATOM 491 N N . LYS A 1 70 ? -8.897 30.767 27.387 1.00 85.38 70 LYS A N 1
ATOM 492 C CA . LYS A 1 70 ? -10.189 30.247 26.894 1.00 85.38 70 LYS A CA 1
ATOM 493 C C . LYS A 1 70 ? -10.408 30.476 25.398 1.00 85.38 70 LYS A C 1
ATOM 495 O O . LYS A 1 70 ? -10.951 29.603 24.730 1.00 85.38 70 LYS A O 1
ATOM 500 N N . PHE A 1 71 ? -9.938 31.607 24.870 1.00 87.12 71 PHE A N 1
ATOM 501 C CA . PHE A 1 71 ? -10.063 31.942 23.450 1.00 87.12 71 PHE A CA 1
ATOM 502 C C . PHE A 1 71 ? -9.244 31.026 22.519 1.00 87.12 71 PHE A C 1
ATOM 504 O O . PHE A 1 71 ? -9.529 30.981 21.330 1.00 87.12 71 PHE A O 1
ATOM 511 N N . ILE A 1 72 ? -8.275 30.267 23.050 1.00 87.19 72 ILE A N 1
ATOM 512 C CA . ILE A 1 72 ? -7.491 29.258 22.313 1.00 87.19 72 ILE A CA 1
ATOM 513 C C . ILE A 1 72 ? -7.946 27.843 22.690 1.00 87.19 72 ILE A C 1
ATOM 515 O O . ILE A 1 72 ? -8.185 27.008 21.822 1.00 87.19 72 ILE A O 1
ATOM 519 N N . GLY A 1 73 ? -8.083 27.563 23.989 1.00 88.00 73 GLY A N 1
ATOM 520 C CA . GLY A 1 73 ? -8.338 26.211 24.490 1.00 88.00 73 GLY A CA 1
ATOM 521 C C . GLY A 1 73 ? -9.705 25.656 24.092 1.00 88.00 73 GLY A C 1
ATOM 522 O O . GLY A 1 73 ? -9.808 24.483 23.737 1.00 88.00 73 GLY A O 1
ATOM 523 N N . VAL A 1 74 ? -10.749 26.493 24.105 1.00 91.19 74 VAL A N 1
ATOM 524 C CA . VAL A 1 74 ? -12.111 26.080 23.735 1.00 91.19 74 VAL A CA 1
ATOM 525 C C . VAL A 1 74 ? -12.201 25.672 22.258 1.00 91.19 74 VAL A C 1
ATOM 527 O O . VAL A 1 74 ? -12.594 24.532 22.007 1.00 91.19 74 VAL A O 1
ATOM 530 N N . PRO A 1 75 ? -11.820 26.517 21.274 1.00 94.25 75 PRO A N 1
ATOM 531 C CA . PRO A 1 75 ? -11.911 26.127 19.867 1.00 94.25 75 PRO A CA 1
ATOM 532 C C . PRO A 1 75 ? -11.010 24.937 19.525 1.00 94.25 75 PRO A C 1
ATOM 534 O O . PRO A 1 75 ? -11.434 24.072 18.763 1.00 94.25 75 PRO A O 1
ATOM 537 N N . LEU A 1 76 ? -9.816 24.835 20.124 1.00 92.50 76 LEU A N 1
ATOM 538 C CA . LEU A 1 76 ? -8.925 23.690 19.920 1.00 92.50 76 LEU A CA 1
ATOM 539 C C . LEU A 1 76 ? -9.556 22.378 20.413 1.00 92.50 76 LEU A C 1
ATOM 541 O O . LEU A 1 76 ? -9.559 21.386 19.686 1.00 92.50 76 LEU A O 1
ATOM 545 N N . SER A 1 77 ? -10.134 22.388 21.619 1.00 93.69 77 SER A N 1
ATOM 546 C CA . SER A 1 77 ? -10.799 21.215 22.204 1.00 93.69 77 SER A CA 1
ATOM 547 C C . SER A 1 77 ? -12.017 20.792 21.380 1.00 93.69 77 SER A C 1
ATOM 549 O O . SER A 1 77 ? -12.203 19.610 21.106 1.00 93.69 77 SER A O 1
ATOM 551 N N . ILE A 1 78 ? -12.833 21.757 20.936 1.00 95.06 78 ILE A N 1
ATOM 552 C CA . ILE A 1 78 ? -13.995 21.487 20.076 1.00 95.06 78 ILE A CA 1
ATOM 553 C C . ILE A 1 78 ? -13.542 20.905 18.733 1.00 95.06 78 ILE A C 1
ATOM 555 O O . ILE A 1 78 ? -14.067 19.878 18.309 1.00 95.06 78 ILE A O 1
ATOM 559 N N . GLY A 1 79 ? -12.546 21.516 18.084 1.00 94.44 79 GLY A N 1
ATOM 560 C CA . GLY A 1 79 ? -12.009 21.035 16.811 1.00 94.44 79 GLY A CA 1
ATOM 561 C C . GLY A 1 79 ? -11.470 19.607 16.907 1.00 94.44 79 GLY A C 1
ATOM 562 O O . GLY A 1 79 ? -11.772 18.774 16.053 1.00 94.44 79 GLY A O 1
ATOM 563 N N . PHE A 1 80 ? -10.746 19.293 17.984 1.00 94.88 80 PHE A N 1
ATOM 564 C CA . PHE A 1 80 ? -10.240 17.945 18.229 1.00 94.88 80 PHE A CA 1
ATOM 565 C C . PHE A 1 80 ? -11.366 16.919 18.446 1.00 94.88 80 PHE A C 1
ATOM 567 O O . PHE A 1 80 ? -11.331 15.834 17.868 1.00 94.88 80 PHE A O 1
ATOM 574 N N . LEU A 1 81 ? -12.400 17.256 19.224 1.00 95.75 81 LEU A N 1
ATOM 575 C CA . LEU A 1 81 ? -13.541 16.359 19.446 1.00 95.75 81 LEU A CA 1
ATOM 576 C C . LEU A 1 81 ? -14.371 16.130 18.172 1.00 95.75 81 LEU A C 1
ATOM 578 O O . LEU A 1 81 ? -14.873 15.023 17.965 1.00 95.75 81 LEU A O 1
ATOM 582 N N . ILE A 1 82 ? -14.482 17.131 17.291 1.00 96.69 82 ILE A N 1
ATOM 583 C CA . ILE A 1 82 ? -15.094 16.969 15.961 1.00 96.69 82 ILE A CA 1
ATOM 584 C C . ILE A 1 82 ? -14.286 15.970 15.126 1.00 96.69 82 ILE A C 1
ATOM 586 O O . ILE A 1 82 ? -14.859 15.034 14.568 1.00 96.69 82 ILE A O 1
ATOM 590 N N . PHE A 1 83 ? -12.960 16.125 15.083 1.00 95.12 83 PHE A N 1
ATOM 591 C CA . PHE A 1 83 ? -12.076 15.182 14.397 1.00 95.12 83 PHE A CA 1
ATOM 592 C C . PHE A 1 83 ? -12.237 13.753 14.941 1.00 95.12 83 PHE A C 1
ATOM 594 O O . PHE A 1 83 ? -12.471 12.826 14.166 1.00 95.12 83 PHE A O 1
ATOM 601 N N . LEU A 1 84 ? -12.198 13.576 16.266 1.00 96.00 84 LEU A N 1
ATOM 602 C CA . LEU A 1 84 ? -12.356 12.268 16.905 1.00 96.00 84 LEU A CA 1
ATOM 603 C C . LEU A 1 84 ? -13.721 11.634 16.612 1.00 96.00 84 LEU A C 1
ATOM 605 O O . LEU A 1 84 ? -13.809 10.430 16.381 1.00 96.00 84 LEU A O 1
ATOM 609 N N . THR A 1 85 ? -14.782 12.440 16.562 1.00 96.38 85 THR A N 1
ATOM 610 C CA . THR A 1 85 ? -16.109 11.963 16.150 1.00 96.38 85 THR A CA 1
ATOM 611 C C . THR A 1 85 ? -16.067 11.406 14.724 1.00 96.38 85 THR A C 1
ATOM 613 O O . THR A 1 85 ? -16.624 10.341 14.467 1.00 96.38 85 THR A O 1
ATOM 616 N N . GLY A 1 86 ? -15.338 12.059 13.812 1.00 96.06 86 GLY A N 1
ATOM 617 C CA . GLY A 1 86 ? -15.062 11.530 12.474 1.00 96.06 86 GLY A CA 1
ATOM 618 C C . GLY A 1 86 ? -14.331 10.182 12.495 1.00 96.06 86 GLY A C 1
ATOM 619 O O . GLY A 1 86 ? -14.700 9.271 11.755 1.00 96.06 86 GLY A O 1
ATOM 620 N N . VAL A 1 87 ? -13.351 10.005 13.388 1.00 95.75 87 VAL A N 1
ATOM 621 C CA . VAL A 1 87 ? -12.638 8.724 13.564 1.00 95.75 87 VAL A CA 1
ATOM 622 C C . VAL A 1 87 ? -13.572 7.620 14.077 1.00 95.75 87 VAL A C 1
ATOM 624 O O . VAL A 1 87 ? -13.522 6.492 13.585 1.00 95.75 87 VAL A O 1
ATOM 627 N N . TYR A 1 88 ? -14.484 7.923 15.003 1.00 97.31 88 TYR A N 1
ATOM 628 C CA . TYR A 1 88 ? -15.504 6.959 15.432 1.00 97.31 88 TYR A CA 1
ATOM 629 C C . TYR A 1 88 ? -16.455 6.572 14.295 1.00 97.31 88 TYR A C 1
ATOM 631 O O . TYR A 1 88 ? -16.775 5.394 14.141 1.00 97.31 88 TYR A O 1
ATOM 639 N N . LEU A 1 89 ? -16.863 7.521 13.446 1.00 97.25 89 LEU A N 1
ATOM 640 C CA . LEU A 1 89 ? -17.654 7.210 12.251 1.00 97.25 89 LEU A CA 1
ATOM 641 C C . LEU A 1 89 ? -16.893 6.282 11.297 1.00 97.25 89 LEU A C 1
ATOM 643 O O . LEU A 1 89 ? -17.473 5.327 10.783 1.00 97.25 89 LEU A O 1
ATOM 647 N N . ILE A 1 90 ? -15.587 6.494 11.124 1.00 96.81 90 ILE A N 1
ATOM 648 C CA . ILE A 1 90 ? -14.716 5.607 10.341 1.00 96.81 90 ILE A CA 1
ATOM 649 C C . ILE A 1 90 ? -14.725 4.172 10.897 1.00 96.81 90 ILE A C 1
ATOM 651 O O . ILE A 1 90 ? -14.791 3.230 10.106 1.00 96.81 90 ILE A O 1
ATOM 655 N N . HIS A 1 91 ? -14.726 3.975 12.223 1.00 97.56 91 HIS A N 1
ATOM 656 C CA . HIS A 1 91 ? -14.873 2.639 12.822 1.00 97.56 91 HIS A CA 1
ATOM 657 C C . HIS A 1 91 ? -16.180 1.957 12.399 1.00 97.56 91 HIS A C 1
ATOM 659 O O . HIS A 1 91 ? -16.153 0.802 11.966 1.00 97.56 91 HIS A O 1
ATOM 665 N N . PHE A 1 92 ? -17.315 2.656 12.495 1.00 97.75 92 PHE A N 1
ATOM 666 C CA . PHE A 1 92 ? -18.608 2.091 12.098 1.00 97.75 92 PHE A CA 1
ATOM 667 C C . PHE A 1 92 ? -18.658 1.773 10.609 1.00 97.75 92 PHE A C 1
ATOM 669 O O . PHE A 1 92 ? -19.034 0.661 10.239 1.00 97.75 92 PHE A O 1
ATOM 676 N N . ILE A 1 93 ? -18.244 2.718 9.759 1.00 97.81 93 ILE A N 1
ATOM 677 C CA . ILE A 1 93 ? -18.223 2.528 8.306 1.00 97.81 93 ILE A CA 1
ATOM 678 C C . ILE A 1 93 ? -17.372 1.304 7.968 1.00 97.81 93 ILE A C 1
ATOM 680 O O . ILE A 1 93 ? -17.839 0.426 7.249 1.00 97.81 93 ILE A O 1
ATOM 684 N N . ALA A 1 94 ? -16.162 1.195 8.523 1.00 97.69 94 ALA A N 1
ATOM 685 C CA . ALA A 1 94 ? -15.291 0.053 8.275 1.00 97.69 94 ALA A CA 1
ATOM 686 C C . ALA A 1 94 ? -15.929 -1.274 8.702 1.00 97.69 94 ALA A C 1
ATOM 688 O O . ALA A 1 94 ? -15.892 -2.243 7.943 1.00 97.69 94 ALA A O 1
ATOM 689 N N . PHE A 1 95 ? -16.538 -1.326 9.890 1.00 97.25 95 PHE A N 1
ATOM 690 C CA . PHE A 1 95 ? -17.177 -2.537 10.394 1.00 97.25 95 PHE A CA 1
ATOM 691 C C . PHE A 1 95 ? -18.365 -2.967 9.526 1.00 97.25 95 PHE A C 1
ATOM 693 O O . PHE A 1 95 ? -18.373 -4.093 9.021 1.00 97.25 95 PHE A O 1
ATOM 700 N N . PHE A 1 96 ? -19.332 -2.083 9.275 1.00 97.12 96 PHE A N 1
ATOM 701 C CA . PHE A 1 96 ? -20.498 -2.418 8.454 1.00 97.12 96 PHE A CA 1
ATOM 702 C C . PHE A 1 96 ? -20.110 -2.712 7.002 1.00 97.12 96 PHE A C 1
ATOM 704 O O . PHE A 1 96 ? -20.612 -3.669 6.408 1.00 97.12 96 PHE A O 1
ATOM 711 N N . TYR A 1 97 ? -19.155 -1.964 6.445 1.00 96.81 97 TYR A N 1
ATOM 712 C CA . TYR A 1 97 ? -18.654 -2.224 5.101 1.00 96.81 97 TYR A CA 1
ATOM 713 C C . TYR A 1 97 ? -17.908 -3.560 5.017 1.00 96.81 97 TYR A C 1
ATOM 715 O O . TYR A 1 97 ? -18.075 -4.276 4.031 1.00 96.81 97 TYR A O 1
ATOM 723 N N . SER A 1 98 ? -17.173 -3.970 6.062 1.00 96.56 98 SER A N 1
ATOM 724 C CA . SER A 1 98 ? -16.561 -5.307 6.120 1.00 96.56 98 SER A CA 1
ATOM 725 C C . SER A 1 98 ? -17.616 -6.409 6.001 1.00 96.56 98 SER A C 1
ATOM 727 O O . SER A 1 98 ? -17.457 -7.329 5.201 1.00 96.56 98 SER A O 1
ATOM 729 N N . LYS A 1 99 ? -18.743 -6.271 6.714 1.00 94.94 99 LYS A N 1
ATOM 730 C CA . LYS A 1 99 ? -19.859 -7.225 6.678 1.00 94.94 99 LYS A CA 1
ATOM 731 C C . LYS A 1 99 ? -20.578 -7.223 5.338 1.00 94.94 99 LYS A C 1
ATOM 733 O O . LYS A 1 99 ? -21.074 -8.265 4.919 1.00 94.94 99 LYS A O 1
ATOM 738 N N . TYR A 1 100 ? -20.643 -6.082 4.662 1.00 94.75 100 TYR A N 1
ATOM 739 C CA . TYR A 1 100 ? -21.250 -5.970 3.340 1.00 94.75 100 TYR A CA 1
ATOM 740 C C . TYR A 1 100 ? -20.353 -6.530 2.227 1.00 94.75 100 TYR A C 1
ATOM 742 O O . TYR A 1 100 ? -20.844 -7.208 1.326 1.00 94.75 100 TYR A O 1
ATOM 750 N N . LYS A 1 101 ? -19.046 -6.262 2.281 1.00 94.06 101 LYS A N 1
ATOM 751 C CA . LYS A 1 101 ? -18.149 -6.410 1.130 1.00 94.06 101 LYS A CA 1
ATOM 752 C C . LYS A 1 101 ? -17.201 -7.599 1.214 1.00 94.06 101 LYS A C 1
ATOM 754 O O . LYS A 1 101 ? -16.885 -8.165 0.171 1.00 94.06 101 LYS A O 1
ATOM 759 N N . VAL A 1 102 ? -16.738 -7.968 2.405 1.00 94.62 102 VAL A N 1
ATOM 760 C CA . VAL A 1 102 ? -15.672 -8.962 2.588 1.00 94.62 102 VAL A CA 1
ATOM 761 C C . VAL A 1 102 ? -16.268 -10.352 2.836 1.00 94.62 102 VAL A C 1
ATOM 763 O O . VAL A 1 102 ? -17.376 -10.475 3.360 1.00 94.62 102 VAL A O 1
ATOM 766 N N . ASN A 1 103 ? -15.531 -11.398 2.452 1.00 93.38 103 ASN A N 1
ATOM 767 C CA . ASN A 1 103 ? -15.862 -12.804 2.693 1.00 93.38 103 ASN A CA 1
ATOM 768 C C . ASN A 1 103 ? -17.211 -13.245 2.092 1.00 93.38 103 ASN A C 1
ATOM 770 O O . ASN A 1 103 ? -17.921 -14.080 2.654 1.00 93.38 103 ASN A O 1
ATOM 774 N N . LYS A 1 104 ? -17.588 -12.680 0.942 1.00 94.62 104 LYS A N 1
ATOM 775 C CA . LYS A 1 104 ? -18.768 -13.098 0.179 1.00 94.62 104 LYS A CA 1
ATOM 776 C C . LYS A 1 104 ? -18.442 -14.266 -0.734 1.00 94.62 104 LYS A C 1
ATOM 778 O O . LYS A 1 104 ? -17.307 -14.469 -1.156 1.00 94.62 104 LYS A O 1
ATOM 783 N N . VAL A 1 105 ? -19.478 -15.033 -1.055 1.00 92.81 105 VAL A N 1
ATOM 784 C CA . VAL A 1 105 ? -19.372 -16.131 -2.012 1.00 92.81 105 VAL A CA 1
ATOM 785 C C . VAL A 1 105 ? -19.046 -15.557 -3.388 1.00 92.81 105 VAL A C 1
ATOM 787 O O . VAL A 1 105 ? -19.746 -14.679 -3.896 1.00 92.81 105 VAL A O 1
ATOM 790 N N . VAL A 1 106 ? -17.977 -16.064 -3.997 1.00 94.19 106 VAL A N 1
ATOM 791 C CA . VAL A 1 106 ? -17.545 -15.638 -5.327 1.00 94.19 106 VAL A CA 1
ATOM 792 C C . VAL A 1 106 ? -18.402 -16.335 -6.379 1.00 94.19 106 VAL A C 1
ATOM 794 O O . VAL A 1 106 ? -18.342 -17.550 -6.548 1.00 94.19 106 VAL A O 1
ATOM 797 N N . SER A 1 107 ? -19.198 -15.562 -7.118 1.00 91.19 107 SER A N 1
ATOM 798 C CA . SER A 1 107 ? -19.960 -16.086 -8.255 1.00 91.19 107 SER A CA 1
ATOM 799 C C . SER A 1 107 ? -19.040 -16.348 -9.445 1.00 91.19 107 SER A C 1
ATOM 801 O O . SER A 1 107 ? -18.341 -15.445 -9.908 1.00 91.19 107 SER A O 1
ATOM 803 N N . TYR A 1 108 ? -19.105 -17.548 -10.014 1.00 89.19 108 TYR A N 1
ATOM 804 C CA . TYR A 1 108 ? -18.411 -17.863 -11.260 1.00 89.19 108 TYR A CA 1
ATOM 805 C C . TYR A 1 108 ? -19.105 -17.215 -12.467 1.00 89.19 108 TYR A C 1
ATOM 807 O O . TYR A 1 108 ? -20.329 -17.279 -12.591 1.00 89.19 108 TYR A O 1
ATOM 815 N N . LYS A 1 109 ? -18.332 -16.595 -13.368 1.00 87.75 109 LYS A N 1
ATOM 816 C CA . LYS A 1 109 ? -18.834 -15.996 -14.614 1.00 87.75 109 LYS A CA 1
ATOM 817 C C . LYS A 1 109 ? -17.969 -16.456 -15.785 1.00 87.75 109 LYS A C 1
ATOM 819 O O . LYS A 1 109 ? -16.799 -16.109 -15.862 1.00 87.75 109 LYS A O 1
ATOM 824 N N . LYS A 1 110 ? -18.568 -17.166 -16.747 1.00 74.12 110 LYS A N 1
ATOM 825 C CA . LYS A 1 110 ? -17.861 -17.746 -17.910 1.00 74.12 110 LYS A CA 1
ATOM 826 C C . LYS A 1 110 ? -17.233 -16.735 -18.888 1.00 74.12 110 LYS A C 1
ATOM 828 O O . LYS A 1 110 ? -16.477 -17.159 -19.747 1.00 74.12 110 LYS A O 1
ATOM 833 N N . ARG A 1 111 ? -17.583 -15.444 -18.827 1.00 78.56 111 ARG A N 1
ATOM 834 C CA . ARG A 1 111 ? -17.188 -14.415 -19.818 1.00 78.56 111 ARG A CA 1
ATOM 835 C C . ARG A 1 111 ? -16.359 -13.268 -19.225 1.00 78.56 111 ARG A C 1
ATOM 837 O O . ARG A 1 111 ? -16.463 -12.137 -19.691 1.00 78.56 111 ARG A O 1
ATOM 844 N N . THR A 1 112 ? -15.609 -13.499 -18.151 1.00 87.25 112 THR A N 1
ATOM 845 C CA . THR A 1 112 ? -14.659 -12.478 -17.680 1.00 87.25 112 THR A CA 1
ATOM 846 C C . THR A 1 112 ? -13.435 -12.429 -18.598 1.00 87.25 112 THR A C 1
ATOM 848 O O . THR A 1 112 ? -13.197 -13.367 -19.342 1.00 87.25 112 THR A O 1
ATOM 851 N N . ALA A 1 113 ? -12.682 -11.328 -18.612 1.00 94.62 113 ALA A N 1
ATOM 852 C CA . ALA A 1 113 ? -11.473 -11.253 -19.433 1.00 94.62 113 ALA A CA 1
ATOM 853 C C . ALA A 1 113 ? -10.342 -12.100 -18.827 1.00 94.62 113 ALA A C 1
ATOM 855 O O . ALA A 1 113 ? -10.278 -12.267 -17.603 1.00 94.62 113 ALA A O 1
ATOM 856 N N . GLY A 1 114 ? -9.435 -12.596 -19.669 1.00 96.94 114 GLY A N 1
ATOM 857 C CA . GLY A 1 114 ? -8.246 -13.303 -19.203 1.00 96.94 114 GLY A CA 1
ATOM 858 C C . GLY A 1 114 ? -7.346 -12.437 -18.310 1.00 96.94 114 GLY A C 1
ATOM 859 O O . GLY A 1 114 ? -7.432 -11.203 -18.324 1.00 96.94 114 GLY A O 1
ATOM 860 N N . VAL A 1 115 ? -6.473 -13.080 -17.528 1.00 98.44 115 VAL A N 1
ATOM 861 C CA . VAL A 1 115 ? -5.575 -12.398 -16.576 1.00 98.44 115 VAL A CA 1
ATOM 862 C C . VAL A 1 115 ? -4.120 -12.840 -16.748 1.00 98.44 115 VAL A C 1
ATOM 864 O O . VAL A 1 115 ? -3.807 -14.026 -16.670 1.00 98.44 115 VAL A O 1
ATOM 867 N N . SER A 1 116 ? -3.203 -11.886 -16.909 1.00 98.75 116 SER A N 1
ATOM 868 C CA . SER A 1 116 ? -1.758 -12.122 -16.809 1.00 98.75 116 SER A CA 1
ATOM 869 C C . SER A 1 116 ? -1.298 -11.831 -15.380 1.00 98.75 116 SER A C 1
ATOM 871 O O . SER A 1 116 ? -1.350 -10.689 -14.925 1.00 98.75 116 SER A O 1
ATOM 873 N N . VAL A 1 117 ? -0.863 -12.858 -14.652 1.00 98.62 117 VAL A N 1
ATOM 874 C CA . VAL A 1 117 ? -0.411 -12.730 -13.261 1.00 98.62 117 VAL A CA 1
ATOM 875 C C . VAL A 1 117 ? 1.099 -12.523 -13.234 1.00 98.62 117 VAL A C 1
ATOM 877 O O . VAL A 1 117 ? 1.861 -13.445 -13.504 1.00 98.62 117 VAL A O 1
ATOM 880 N N . VAL A 1 118 ? 1.536 -11.319 -12.885 1.00 98.38 118 VAL A N 1
ATOM 881 C CA . VAL A 1 118 ? 2.941 -10.926 -12.761 1.00 98.38 118 VAL A CA 1
ATOM 882 C C . VAL A 1 118 ? 3.402 -11.113 -11.314 1.00 98.38 118 VAL A C 1
ATOM 884 O O . VAL A 1 118 ? 2.857 -10.521 -10.377 1.00 98.38 118 VAL A O 1
ATOM 887 N N . LYS A 1 119 ? 4.423 -11.952 -11.138 1.00 97.12 119 LYS A N 1
ATOM 888 C CA . LYS A 1 119 ? 4.973 -12.386 -9.851 1.00 97.12 119 LYS A CA 1
ATOM 889 C C . LYS A 1 119 ? 6.445 -11.979 -9.748 1.00 97.12 119 LYS A C 1
ATOM 891 O O . LYS A 1 119 ? 7.309 -12.768 -10.133 1.00 97.12 119 LYS A O 1
ATOM 896 N N . PRO A 1 120 ? 6.761 -10.777 -9.231 1.00 95.50 120 PRO A N 1
ATOM 897 C CA . PRO A 1 120 ? 8.142 -10.411 -8.948 1.00 95.50 120 PRO A CA 1
ATOM 898 C C . PRO A 1 120 ? 8.683 -11.246 -7.781 1.00 95.50 120 PRO A C 1
ATOM 900 O O . PRO A 1 120 ? 8.107 -11.257 -6.692 1.00 95.50 120 PRO A O 1
ATOM 903 N N . LEU A 1 121 ? 9.809 -11.918 -7.998 1.00 94.75 121 LEU A N 1
ATOM 904 C CA . LEU A 1 121 ? 10.493 -12.761 -7.021 1.00 94.75 121 LEU A CA 1
ATOM 905 C C 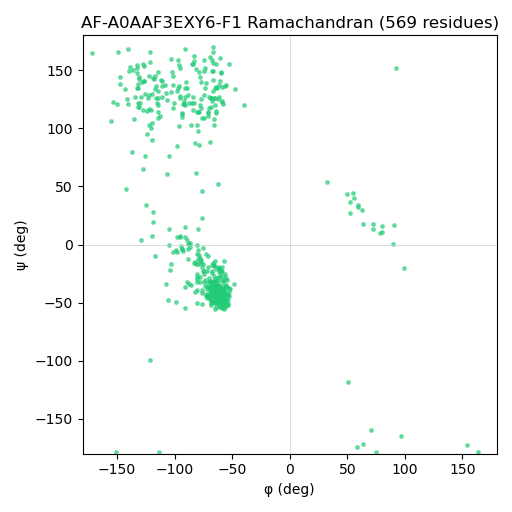. LEU A 1 121 ? 11.880 -12.187 -6.720 1.00 94.75 121 LEU A C 1
ATOM 907 O O . LEU A 1 121 ? 12.518 -11.618 -7.605 1.00 94.75 121 LEU A O 1
ATOM 911 N N . VAL A 1 122 ? 12.318 -12.323 -5.468 1.00 87.50 122 VAL A N 1
ATOM 912 C CA . VAL A 1 122 ? 13.704 -12.099 -5.033 1.00 87.50 122 VAL A CA 1
ATOM 913 C C . VAL A 1 122 ? 13.983 -13.007 -3.848 1.00 87.50 122 VAL A C 1
ATOM 915 O O . VAL A 1 122 ? 13.321 -12.873 -2.816 1.00 87.50 122 VAL A O 1
ATOM 918 N N . GLY A 1 123 ? 14.983 -13.872 -3.987 1.00 87.06 123 GLY A N 1
ATOM 919 C CA . GLY A 1 123 ? 15.378 -14.819 -2.957 1.00 87.06 123 GLY A CA 1
ATOM 920 C C . GLY A 1 123 ? 14.292 -15.845 -2.622 1.00 87.06 123 GLY A C 1
ATOM 921 O O . GLY A 1 123 ? 13.253 -15.949 -3.274 1.00 87.06 123 GLY A O 1
ATOM 922 N N . VAL A 1 124 ? 14.539 -16.615 -1.565 1.00 86.50 124 VAL A N 1
ATOM 923 C CA . VAL A 1 124 ? 13.621 -17.646 -1.071 1.00 86.50 124 VAL A CA 1
ATOM 924 C C . VAL A 1 124 ? 13.360 -17.421 0.412 1.00 86.50 124 VAL A C 1
ATOM 926 O O . VAL A 1 124 ? 14.273 -17.077 1.160 1.00 86.50 124 VAL A O 1
ATOM 929 N N . ASP A 1 125 ? 12.111 -17.634 0.817 1.00 88.19 125 ASP A N 1
ATOM 930 C CA . ASP A 1 125 ? 11.711 -17.806 2.211 1.00 88.19 125 ASP A CA 1
ATOM 931 C C . ASP A 1 125 ? 11.020 -19.170 2.392 1.00 88.19 125 ASP A C 1
ATOM 933 O O . ASP A 1 125 ? 10.634 -19.804 1.403 1.00 88.19 125 ASP A O 1
ATOM 937 N N . ASP A 1 126 ? 10.857 -19.618 3.641 1.00 89.19 126 ASP A N 1
ATOM 938 C CA . ASP A 1 126 ? 10.317 -20.949 3.972 1.00 89.19 126 ASP A CA 1
ATOM 939 C C . ASP A 1 126 ? 8.904 -21.204 3.417 1.00 89.19 126 ASP A C 1
ATOM 941 O O . ASP A 1 126 ? 8.500 -22.350 3.222 1.00 89.19 126 ASP A O 1
ATOM 945 N N . ASN A 1 127 ? 8.142 -20.144 3.141 1.00 94.25 127 ASN A N 1
ATOM 946 C CA . ASN A 1 127 ? 6.767 -20.223 2.667 1.00 94.25 127 ASN A CA 1
ATOM 947 C C . ASN A 1 127 ? 6.632 -19.986 1.157 1.00 94.25 127 ASN A C 1
ATOM 949 O O . ASN A 1 127 ? 5.527 -20.174 0.634 1.00 94.25 127 ASN A O 1
ATOM 953 N N . LEU A 1 128 ? 7.703 -19.607 0.446 1.00 95.31 128 LEU A N 1
ATOM 954 C CA . LEU A 1 128 ? 7.646 -19.209 -0.963 1.00 95.31 128 LEU A CA 1
ATOM 955 C C . LEU A 1 128 ? 6.965 -20.271 -1.835 1.00 95.31 128 LEU A C 1
ATOM 957 O O . LEU A 1 128 ? 6.017 -19.953 -2.550 1.00 95.31 128 LEU A O 1
ATOM 961 N N . GLU A 1 129 ? 7.400 -21.532 -1.753 1.00 96.62 129 GLU A N 1
ATOM 962 C CA . GLU A 1 129 ? 6.831 -22.626 -2.556 1.00 96.62 129 GLU A CA 1
ATOM 963 C C . GLU A 1 129 ? 5.334 -22.798 -2.285 1.00 96.62 129 GLU A C 1
ATOM 965 O O . GLU A 1 129 ? 4.535 -22.819 -3.221 1.00 96.62 129 GLU A O 1
ATOM 970 N N . SER A 1 130 ? 4.941 -22.805 -1.008 1.00 96.44 130 SER A N 1
ATOM 971 C CA . SER A 1 130 ? 3.542 -22.950 -0.595 1.00 96.44 130 SER A CA 1
ATOM 972 C C . SER A 1 130 ? 2.652 -21.788 -1.052 1.00 96.44 130 SER A C 1
ATOM 974 O O . SER A 1 130 ? 1.458 -21.983 -1.290 1.00 96.44 130 SER A O 1
ATOM 976 N N . ASN A 1 131 ? 3.214 -20.580 -1.172 1.00 97.12 131 ASN A N 1
ATOM 977 C CA . ASN A 1 131 ? 2.515 -19.392 -1.652 1.00 97.12 131 ASN A CA 1
ATOM 978 C C . ASN A 1 131 ? 2.352 -19.450 -3.170 1.00 97.12 131 ASN A C 1
ATOM 980 O O . ASN A 1 131 ? 1.232 -19.331 -3.672 1.00 97.12 131 ASN A O 1
ATOM 984 N N . LEU A 1 132 ? 3.441 -19.696 -3.904 1.00 97.75 132 LEU A N 1
ATOM 985 C CA . LEU A 1 132 ? 3.418 -19.787 -5.363 1.00 97.75 132 LEU A CA 1
ATOM 986 C C . LEU A 1 132 ? 2.518 -20.927 -5.844 1.00 97.75 132 LEU A C 1
ATOM 988 O O . LEU A 1 132 ? 1.744 -20.735 -6.778 1.00 97.75 132 LEU A O 1
ATOM 992 N N . GLU A 1 133 ? 2.543 -22.074 -5.167 1.00 98.06 133 GLU A N 1
ATOM 993 C CA . GLU A 1 133 ? 1.695 -23.222 -5.487 1.00 98.06 133 GLU A CA 1
ATOM 994 C C . GLU A 1 133 ? 0.195 -22.885 -5.473 1.00 98.06 133 GLU A C 1
ATOM 996 O O . GLU A 1 133 ? -0.568 -23.443 -6.264 1.00 98.06 133 GLU A O 1
ATOM 1001 N N . THR A 1 134 ? -0.256 -21.929 -4.649 1.00 98.19 134 THR A N 1
ATOM 1002 C CA . THR A 1 134 ? -1.675 -21.531 -4.664 1.00 98.19 134 THR A CA 1
ATOM 1003 C C . THR A 1 134 ? -2.118 -20.916 -5.990 1.00 98.19 134 THR A C 1
ATOM 1005 O O . THR A 1 134 ? -3.264 -21.115 -6.383 1.00 98.19 134 THR A O 1
ATOM 1008 N N . TYR A 1 135 ? -1.216 -20.268 -6.734 1.00 98.00 135 TYR A N 1
ATOM 1009 C CA . TYR A 1 135 ? -1.519 -19.696 -8.051 1.00 98.00 135 TYR A CA 1
ATOM 1010 C C . TYR A 1 135 ? -1.663 -20.756 -9.141 1.00 98.00 135 TYR A C 1
ATOM 1012 O O . TYR A 1 135 ? -2.457 -20.580 -10.061 1.00 98.00 135 TYR A O 1
ATOM 1020 N N . PHE A 1 136 ? -0.951 -21.878 -9.021 1.00 98.19 136 PHE A N 1
ATOM 1021 C CA . PHE A 1 136 ? -1.118 -23.019 -9.925 1.00 98.19 136 PHE A CA 1
ATOM 1022 C C . PHE A 1 136 ? -2.449 -23.754 -9.702 1.00 98.19 136 PHE A C 1
ATOM 1024 O O . PHE A 1 136 ? -2.924 -24.447 -10.594 1.00 98.19 136 PHE A O 1
ATOM 1031 N N . ASN A 1 137 ? -3.071 -23.568 -8.533 1.00 97.56 137 ASN A N 1
ATOM 1032 C CA . ASN A 1 137 ? -4.354 -24.170 -8.162 1.00 97.56 137 ASN A CA 1
ATOM 1033 C C . ASN A 1 137 ? -5.561 -23.232 -8.365 1.00 97.56 137 ASN A C 1
ATOM 1035 O O . ASN A 1 137 ? -6.683 -23.566 -7.973 1.00 97.56 137 ASN A O 1
ATOM 1039 N N . VAL A 1 138 ? -5.349 -22.054 -8.957 1.00 96.50 138 VAL A N 1
ATOM 1040 C CA . VAL A 1 138 ? -6.423 -21.101 -9.252 1.00 96.50 138 VAL A CA 1
ATOM 1041 C C . VAL A 1 138 ? -7.399 -21.681 -10.274 1.00 96.50 138 VAL A C 1
ATOM 1043 O O . VAL A 1 138 ? -7.015 -22.220 -11.310 1.00 96.50 138 VAL A O 1
ATOM 1046 N N . ARG A 1 139 ? -8.693 -21.523 -9.993 1.00 94.19 139 ARG A N 1
ATOM 1047 C CA . ARG A 1 139 ? -9.802 -21.961 -10.842 1.00 94.19 139 ARG A CA 1
ATOM 1048 C C . ARG A 1 139 ? -10.304 -20.782 -11.660 1.00 94.19 139 ARG A C 1
ATOM 1050 O O . ARG A 1 139 ? -11.255 -20.099 -11.285 1.00 94.19 139 ARG A O 1
ATOM 1057 N N . TYR A 1 140 ? -9.648 -20.540 -12.786 1.00 95.62 140 TYR A N 1
ATOM 1058 C CA . TYR A 1 140 ? -10.017 -19.481 -13.716 1.00 95.62 140 TYR A CA 1
ATOM 1059 C C . TYR A 1 140 ? -9.881 -19.966 -15.158 1.00 95.62 140 TYR A C 1
ATOM 1061 O O . TYR A 1 140 ? -9.067 -20.838 -15.441 1.00 95.62 140 TYR A O 1
ATOM 1069 N N . HIS A 1 141 ? -10.717 -19.440 -16.052 1.00 92.00 141 HIS A N 1
ATOM 1070 C CA . HIS A 1 141 ? -10.854 -19.968 -17.411 1.00 92.00 141 HIS A CA 1
ATOM 1071 C C . HIS A 1 141 ? -9.627 -19.659 -18.287 1.00 92.00 141 HIS A C 1
ATOM 1073 O O . HIS A 1 141 ? -9.113 -20.560 -18.938 1.00 92.00 141 HIS A O 1
ATOM 1079 N N . GLU A 1 142 ? -9.127 -18.421 -18.263 1.00 94.44 142 GLU A N 1
ATOM 1080 C CA . GLU A 1 142 ? -7.970 -17.989 -19.055 1.00 94.44 142 GLU A CA 1
ATOM 1081 C C . GLU A 1 142 ? -7.024 -17.151 -18.197 1.00 94.44 142 GLU A C 1
ATOM 1083 O O . GLU A 1 142 ? -7.317 -16.011 -17.830 1.00 94.44 142 GLU A O 1
ATOM 1088 N N . PHE A 1 143 ? -5.868 -17.714 -17.853 1.00 97.75 143 PHE A N 1
ATOM 1089 C CA . PHE A 1 143 ? -4.814 -16.968 -17.179 1.00 97.75 143 PHE A CA 1
ATOM 1090 C C . PHE A 1 143 ? -3.425 -17.487 -17.544 1.00 97.75 143 PHE A C 1
ATOM 1092 O O . PHE A 1 143 ? -3.264 -18.557 -18.133 1.00 97.75 143 PHE A O 1
ATOM 1099 N N . GLU A 1 144 ? -2.412 -16.695 -17.218 1.00 98.44 144 GLU A N 1
ATOM 1100 C CA . GLU A 1 144 ? -1.011 -17.098 -17.291 1.00 98.44 144 GLU A CA 1
ATOM 1101 C C . GLU A 1 144 ? -0.234 -16.586 -16.078 1.00 98.44 144 GLU A C 1
ATOM 1103 O O . GLU A 1 144 ? -0.586 -15.557 -15.497 1.00 98.44 144 GLU A O 1
ATOM 1108 N N . LEU A 1 145 ? 0.832 -17.295 -15.712 1.00 98.75 145 LEU A N 1
ATOM 1109 C CA . LEU A 1 145 ? 1.746 -16.919 -14.636 1.00 98.75 145 LEU A CA 1
ATOM 1110 C C . LEU A 1 145 ? 3.070 -16.431 -15.233 1.00 98.75 145 LEU A C 1
ATOM 1112 O O . LEU A 1 145 ? 3.710 -17.136 -16.009 1.00 98.75 145 LEU A O 1
ATOM 1116 N N . LEU A 1 146 ? 3.487 -15.224 -14.872 1.00 98.62 146 LEU A N 1
ATOM 1117 C CA . LEU A 1 146 ? 4.702 -14.579 -15.358 1.00 98.62 146 LEU A CA 1
ATOM 1118 C C . LEU A 1 146 ? 5.598 -14.286 -14.154 1.00 98.62 146 LEU A C 1
ATOM 1120 O O . LEU A 1 146 ? 5.358 -13.341 -13.404 1.00 98.62 146 LEU A O 1
ATOM 1124 N N . PHE A 1 147 ? 6.603 -15.128 -13.941 1.00 98.31 147 PHE A N 1
ATOM 1125 C CA . PHE A 1 147 ? 7.553 -14.985 -12.840 1.00 98.31 147 PHE A CA 1
ATOM 1126 C C . PHE A 1 147 ? 8.716 -14.099 -13.270 1.00 98.31 147 PHE A C 1
ATOM 1128 O O . PHE A 1 147 ? 9.326 -14.354 -14.307 1.00 98.31 147 PHE A O 1
ATOM 1135 N N . CYS A 1 148 ? 9.034 -13.082 -12.472 1.00 96.94 148 CYS A N 1
ATOM 1136 C CA . CYS A 1 148 ? 10.106 -12.137 -12.776 1.00 96.94 148 CYS A CA 1
ATOM 1137 C C . CYS A 1 148 ? 11.218 -12.250 -11.743 1.00 96.94 148 CYS A C 1
ATOM 1139 O O . CYS A 1 148 ? 10.975 -12.021 -10.554 1.00 96.94 148 CYS A O 1
ATOM 1141 N N . VAL A 1 149 ? 12.429 -12.544 -12.193 1.00 94.69 149 VAL A N 1
ATOM 1142 C CA . VAL A 1 149 ? 13.638 -12.519 -11.368 1.00 94.69 149 VAL A CA 1
ATOM 1143 C C . VAL A 1 149 ? 14.649 -11.558 -11.976 1.00 94.69 149 VAL A C 1
ATOM 1145 O O . VAL A 1 149 ? 14.754 -11.423 -13.192 1.00 94.69 149 VAL A O 1
ATOM 1148 N N . HIS A 1 150 ? 15.410 -10.879 -11.126 1.00 86.19 150 HIS A N 1
ATOM 1149 C CA . HIS A 1 150 ? 16.456 -9.986 -11.611 1.00 86.19 150 HIS A CA 1
ATOM 1150 C C . HIS A 1 150 ? 17.717 -10.778 -11.981 1.00 86.19 150 HIS A C 1
ATOM 1152 O O . HIS A 1 150 ? 18.225 -10.655 -13.091 1.00 86.19 150 HIS A O 1
ATOM 1158 N N . ASP A 1 151 ? 18.178 -11.632 -11.065 1.00 86.19 151 ASP A N 1
ATOM 1159 C CA . ASP A 1 151 ? 19.427 -12.378 -11.194 1.00 86.19 151 ASP A CA 1
ATOM 1160 C C . ASP A 1 151 ? 19.149 -13.799 -11.731 1.00 86.19 151 ASP A C 1
ATOM 1162 O O . ASP A 1 151 ? 18.234 -14.481 -11.266 1.00 86.19 151 ASP A O 1
ATOM 1166 N N . ASN A 1 152 ? 19.945 -14.264 -12.703 1.00 88.69 152 ASN A N 1
ATOM 1167 C CA . ASN A 1 152 ? 19.793 -15.602 -13.308 1.00 88.69 152 ASN A CA 1
ATOM 1168 C C . ASN A 1 152 ? 20.082 -16.757 -12.336 1.00 88.69 152 ASN A C 1
ATOM 1170 O O . ASN A 1 152 ? 19.667 -17.884 -12.593 1.00 88.69 152 ASN A O 1
ATOM 1174 N N . ASP A 1 153 ? 20.755 -16.466 -11.224 1.00 90.31 153 ASP A N 1
ATOM 1175 C CA . ASP A 1 153 ? 21.097 -17.433 -10.179 1.00 90.31 153 ASP A CA 1
ATOM 1176 C C . ASP A 1 153 ? 20.209 -17.277 -8.931 1.00 90.31 153 ASP A C 1
ATOM 1178 O O . ASP A 1 153 ? 20.519 -17.816 -7.866 1.00 90.31 153 ASP A O 1
ATOM 1182 N N . ASP A 1 154 ? 19.104 -16.521 -9.022 1.00 92.31 154 ASP A N 1
ATOM 1183 C CA . ASP A 1 154 ? 18.202 -16.335 -7.886 1.00 92.31 154 ASP A CA 1
ATOM 1184 C C . ASP A 1 154 ? 17.612 -17.692 -7.439 1.00 92.31 154 ASP A C 1
ATOM 1186 O O . ASP A 1 154 ? 17.023 -18.419 -8.253 1.00 92.31 154 ASP A O 1
ATOM 1190 N N . PRO A 1 155 ? 17.713 -18.057 -6.145 1.00 93.31 155 PRO A N 1
ATOM 1191 C CA . PRO A 1 155 ? 17.258 -19.357 -5.657 1.00 93.31 155 PRO A CA 1
ATOM 1192 C C . PRO A 1 155 ? 15.752 -19.597 -5.862 1.00 93.31 155 PRO A C 1
ATOM 1194 O O . PRO A 1 155 ? 15.324 -20.758 -5.910 1.00 93.31 155 PRO A O 1
ATOM 1197 N N . ALA A 1 156 ? 14.945 -18.542 -6.050 1.00 95.00 156 ALA A N 1
ATOM 1198 C CA . ALA A 1 156 ? 13.522 -18.640 -6.368 1.00 95.00 156 ALA A CA 1
ATOM 1199 C C . ALA A 1 156 ? 13.265 -19.411 -7.667 1.00 95.00 156 ALA A C 1
ATOM 1201 O O . ALA A 1 156 ? 12.252 -20.108 -7.780 1.00 95.00 156 ALA A O 1
ATOM 1202 N N . LEU A 1 157 ? 14.193 -19.353 -8.629 1.00 96.25 157 LEU A N 1
ATOM 1203 C CA . LEU A 1 157 ? 14.086 -20.084 -9.889 1.00 96.25 157 LEU A CA 1
ATOM 1204 C C . LEU A 1 157 ? 13.941 -21.584 -9.652 1.00 96.25 157 LEU A C 1
ATOM 1206 O O . LEU A 1 157 ? 13.114 -22.225 -10.298 1.00 96.25 157 LEU A O 1
ATOM 1210 N N . SER A 1 158 ? 14.685 -22.153 -8.701 1.00 96.31 158 SER A N 1
ATOM 1211 C CA . SER A 1 158 ? 14.608 -23.588 -8.399 1.00 96.31 158 SER A CA 1
ATOM 1212 C C . SER A 1 158 ? 13.195 -24.015 -7.976 1.00 96.31 158 SER A C 1
ATOM 1214 O O . SER A 1 158 ? 12.715 -25.076 -8.383 1.00 96.31 158 SER A O 1
ATOM 1216 N N . VAL A 1 159 ? 12.512 -23.166 -7.201 1.00 97.12 159 VAL A N 1
ATOM 1217 C CA . VAL A 1 159 ? 11.140 -23.373 -6.726 1.00 97.12 159 VAL A CA 1
ATOM 1218 C C . VAL A 1 159 ? 10.163 -23.286 -7.895 1.00 97.12 159 VAL A C 1
ATOM 1220 O O . VAL A 1 159 ? 9.351 -24.189 -8.095 1.00 97.12 159 VAL A O 1
ATOM 1223 N N . VAL A 1 160 ? 10.283 -22.243 -8.722 1.00 97.44 160 VAL A N 1
ATOM 1224 C CA . VAL A 1 160 ? 9.410 -22.041 -9.888 1.00 97.44 160 VAL A CA 1
ATOM 1225 C C . VAL A 1 160 ? 9.525 -23.206 -10.875 1.00 97.44 160 VAL A C 1
ATOM 1227 O O . VAL A 1 160 ? 8.505 -23.747 -11.295 1.00 97.44 160 VAL A O 1
ATOM 1230 N N . HIS A 1 161 ? 10.738 -23.676 -11.183 1.00 97.81 161 HIS A N 1
ATOM 1231 C CA . HIS A 1 161 ? 10.941 -24.825 -12.073 1.00 97.81 161 HIS A CA 1
ATOM 1232 C C . HIS A 1 161 ? 10.336 -26.127 -11.522 1.00 97.81 161 HIS A C 1
ATOM 1234 O O . HIS A 1 161 ? 9.863 -26.963 -12.296 1.00 97.81 161 HIS A O 1
ATOM 1240 N N . ARG A 1 162 ? 10.341 -26.347 -10.197 1.00 97.94 162 ARG A N 1
ATOM 1241 C CA . ARG A 1 162 ? 9.636 -27.494 -9.592 1.00 97.94 162 ARG A CA 1
ATOM 1242 C C . ARG A 1 162 ? 8.128 -27.379 -9.789 1.00 97.94 162 ARG A C 1
ATOM 1244 O O . ARG A 1 162 ? 7.513 -28.344 -10.235 1.00 97.94 162 ARG A O 1
ATOM 1251 N N . LEU A 1 163 ? 7.551 -26.208 -9.522 1.00 98.31 163 LEU A N 1
ATOM 1252 C CA . LEU A 1 163 ? 6.111 -25.986 -9.664 1.00 98.31 163 LEU A CA 1
ATOM 1253 C C . LEU A 1 163 ? 5.647 -26.076 -11.123 1.00 98.31 163 LEU A C 1
ATOM 1255 O O . LEU A 1 163 ? 4.651 -26.736 -11.396 1.00 98.31 163 LEU A O 1
ATOM 1259 N N . MET A 1 164 ? 6.399 -25.520 -12.076 1.00 98.50 164 MET A N 1
ATOM 1260 C CA . MET A 1 164 ? 6.091 -25.648 -13.507 1.00 98.50 164 MET A CA 1
ATOM 1261 C C . MET A 1 164 ? 6.112 -27.109 -13.980 1.00 98.50 164 MET A C 1
ATOM 1263 O O . MET A 1 164 ? 5.250 -27.512 -14.754 1.00 98.50 164 MET A O 1
ATOM 1267 N N . ARG A 1 165 ? 7.049 -27.930 -13.478 1.00 98.31 165 ARG A N 1
ATOM 1268 C CA . ARG A 1 165 ? 7.067 -29.380 -13.754 1.00 98.31 165 ARG A CA 1
ATOM 1269 C C . ARG A 1 165 ? 5.904 -30.120 -13.095 1.00 98.31 165 ARG A C 1
ATOM 1271 O O . ARG A 1 165 ? 5.382 -31.060 -13.683 1.00 98.31 165 ARG A O 1
ATOM 1278 N N . LYS A 1 166 ? 5.507 -29.709 -11.887 1.00 98.38 166 LYS A N 1
ATOM 1279 C CA . LYS A 1 166 ? 4.377 -30.293 -11.148 1.00 98.38 166 LYS A CA 1
ATOM 1280 C C . LYS A 1 166 ? 3.026 -29.968 -11.800 1.00 98.38 166 LYS A C 1
ATOM 1282 O O . LYS A 1 166 ? 2.126 -30.800 -11.755 1.00 98.38 166 LYS A O 1
ATOM 1287 N N . TYR A 1 167 ? 2.899 -28.800 -12.432 1.00 98.12 167 TYR A N 1
ATOM 1288 C CA . TYR A 1 167 ? 1.657 -28.297 -13.027 1.00 98.12 167 TYR A CA 1
ATOM 1289 C C . TYR A 1 167 ? 1.840 -27.887 -14.504 1.00 98.12 167 TYR A C 1
ATOM 1291 O O . TYR A 1 167 ? 1.670 -26.714 -14.843 1.00 98.12 167 TYR A O 1
ATOM 1299 N N . PRO A 1 168 ? 2.139 -28.833 -15.417 1.00 97.25 168 PRO A N 1
ATOM 1300 C CA . PRO A 1 168 ? 2.469 -28.521 -16.813 1.00 97.25 168 PRO A CA 1
ATOM 1301 C C . PRO A 1 168 ? 1.289 -27.960 -17.622 1.00 97.25 168 PRO A C 1
ATOM 1303 O O . PRO A 1 168 ? 1.492 -27.368 -18.677 1.00 97.25 168 PRO A O 1
ATOM 1306 N N . ALA A 1 169 ? 0.053 -28.137 -17.140 1.00 96.38 169 ALA A N 1
ATOM 1307 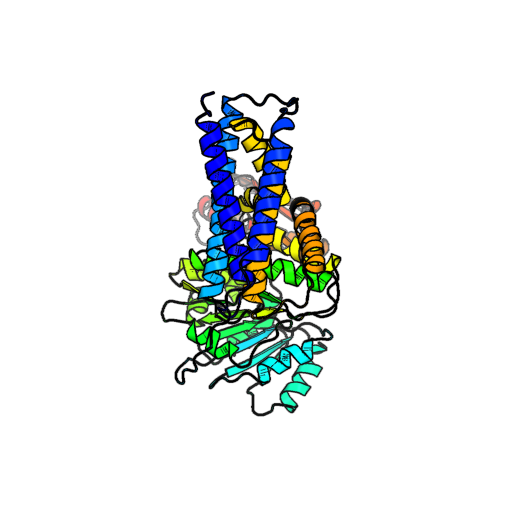C CA . ALA A 1 169 ? -1.151 -27.605 -17.777 1.00 96.38 169 ALA A CA 1
ATOM 1308 C C . ALA A 1 169 ? -1.339 -26.089 -17.562 1.00 96.38 169 ALA A C 1
ATOM 1310 O O . ALA A 1 169 ? -2.128 -25.465 -18.269 1.00 96.38 169 ALA A O 1
ATOM 1311 N N . VAL A 1 170 ? -0.641 -25.488 -16.591 1.00 97.25 170 VAL A N 1
ATOM 1312 C CA . VAL A 1 170 ? -0.728 -24.049 -16.312 1.00 97.25 170 VAL A CA 1
ATOM 1313 C C . VAL A 1 170 ? 0.277 -23.311 -17.195 1.00 97.25 170 VAL A C 1
ATOM 1315 O O . VAL A 1 170 ? 1.477 -23.563 -17.116 1.00 97.25 170 VAL A O 1
ATOM 1318 N N . ASN A 1 171 ? -0.194 -22.368 -18.017 1.00 97.69 171 ASN A N 1
ATOM 1319 C CA . ASN A 1 171 ? 0.683 -21.524 -18.833 1.00 97.69 171 ASN A CA 1
ATOM 1320 C C . ASN A 1 171 ? 1.528 -20.615 -17.922 1.00 97.69 171 ASN A C 1
ATOM 1322 O O . ASN A 1 171 ? 1.037 -19.609 -17.407 1.00 97.69 171 ASN A O 1
ATOM 1326 N N . ALA A 1 172 ? 2.795 -20.977 -17.734 1.00 98.31 172 ALA A N 1
ATOM 1327 C CA . ALA A 1 172 ? 3.741 -20.270 -16.884 1.00 98.31 172 ALA A CA 1
ATOM 1328 C C . ALA A 1 172 ? 5.039 -19.955 -17.641 1.00 98.31 172 ALA A C 1
ATOM 1330 O O . ALA A 1 172 ? 5.544 -20.781 -18.401 1.00 98.31 172 ALA A O 1
ATOM 1331 N N . ARG A 1 173 ? 5.587 -18.754 -17.430 1.00 98.12 173 ARG A N 1
ATOM 1332 C CA . ARG A 1 173 ? 6.834 -18.277 -18.046 1.00 98.12 173 ARG A CA 1
ATOM 1333 C C . ARG A 1 173 ? 7.715 -17.576 -17.017 1.00 98.12 173 ARG A C 1
ATOM 1335 O O . ARG A 1 173 ? 7.208 -16.961 -16.080 1.00 98.12 173 ARG A O 1
ATOM 1342 N N . ILE A 1 174 ? 9.025 -17.653 -17.224 1.00 98.19 174 ILE A N 1
ATOM 1343 C CA . ILE A 1 174 ? 10.046 -16.991 -16.406 1.00 98.19 174 ILE A CA 1
ATOM 1344 C C . ILE A 1 174 ? 10.686 -15.881 -17.240 1.00 98.19 174 ILE A C 1
ATOM 1346 O O . ILE A 1 174 ? 10.996 -16.089 -18.412 1.00 98.19 174 ILE A O 1
ATOM 1350 N N . PHE A 1 175 ? 10.886 -14.719 -16.627 1.00 97.38 175 PHE A N 1
ATOM 1351 C CA . PHE A 1 175 ? 11.590 -13.576 -17.195 1.00 97.38 175 PHE A CA 1
ATOM 1352 C C . PHE A 1 175 ? 12.750 -13.202 -16.275 1.00 97.38 175 PHE A C 1
ATOM 1354 O O . PHE A 1 175 ? 12.532 -12.976 -15.083 1.00 97.38 175 PHE A O 1
ATOM 1361 N N . CYS A 1 176 ? 13.957 -13.127 -16.836 1.00 94.56 176 CYS A N 1
ATOM 1362 C CA . CYS A 1 176 ? 15.178 -12.773 -16.115 1.00 94.56 176 CYS A CA 1
ATOM 1363 C C . CYS A 1 176 ? 15.751 -11.433 -16.609 1.00 94.56 176 CYS A C 1
ATOM 1365 O O . CYS A 1 176 ? 15.625 -11.124 -17.793 1.00 94.56 176 CYS A O 1
ATOM 1367 N N . GLY A 1 177 ? 16.406 -10.668 -15.729 1.00 85.62 177 GLY A N 1
ATOM 1368 C CA . GLY A 1 177 ? 17.213 -9.485 -16.079 1.00 85.62 177 GLY A CA 1
ATOM 1369 C C . GLY A 1 177 ? 16.548 -8.114 -15.891 1.00 85.62 177 GLY A C 1
ATOM 1370 O O . GLY A 1 177 ? 17.260 -7.128 -15.738 1.00 85.62 177 GLY A O 1
ATOM 1371 N N . GLY A 1 178 ? 15.211 -8.036 -15.828 1.00 88.56 178 GLY A N 1
ATOM 1372 C CA . GLY A 1 178 ? 14.476 -6.763 -15.700 1.00 88.56 178 GLY A CA 1
ATOM 1373 C C . GLY A 1 178 ? 14.735 -5.752 -16.838 1.00 88.56 178 GLY A C 1
ATOM 1374 O O . GLY A 1 178 ? 15.398 -6.057 -17.823 1.00 88.56 178 GLY A O 1
ATOM 1375 N N . GLU A 1 179 ? 14.191 -4.538 -16.716 1.00 88.62 179 GLU A N 1
ATOM 1376 C CA . GLU A 1 179 ? 14.523 -3.365 -17.548 1.00 88.62 179 GLU A CA 1
ATOM 1377 C C . GLU A 1 179 ? 14.769 -2.160 -16.633 1.00 88.62 179 GLU A C 1
ATOM 1379 O O . GLU A 1 179 ? 14.003 -1.948 -15.694 1.00 88.62 179 GLU A O 1
ATOM 1384 N N . ASP A 1 180 ? 15.790 -1.345 -16.898 1.00 82.56 180 ASP A N 1
ATOM 1385 C CA . ASP A 1 180 ? 16.004 -0.112 -16.136 1.00 82.56 180 ASP A CA 1
ATOM 1386 C C . ASP A 1 180 ? 15.065 0.997 -16.630 1.00 82.56 180 ASP A C 1
ATOM 1388 O O . ASP A 1 180 ? 15.309 1.638 -17.652 1.00 82.56 180 ASP A O 1
ATOM 1392 N N . VAL A 1 181 ? 13.945 1.179 -15.927 1.00 83.25 181 VAL A N 1
ATOM 1393 C CA . VAL A 1 181 ? 12.916 2.182 -16.252 1.00 83.25 181 VAL A CA 1
ATOM 1394 C C . VAL A 1 181 ? 12.711 3.200 -15.127 1.00 83.25 181 VAL A C 1
ATOM 1396 O O . VAL A 1 181 ? 11.776 4.003 -15.168 1.00 83.25 181 VAL A O 1
ATOM 1399 N N . GLY A 1 182 ? 13.556 3.159 -14.097 1.00 80.31 182 GLY A N 1
ATOM 1400 C CA . GLY A 1 182 ? 13.499 4.062 -12.956 1.00 80.31 182 GLY A CA 1
ATOM 1401 C C . GLY A 1 182 ? 14.098 3.473 -11.680 1.00 80.31 182 GLY A C 1
ATOM 1402 O O . GLY A 1 182 ? 14.669 2.388 -11.650 1.00 80.31 182 GLY A O 1
ATOM 1403 N N . LEU A 1 183 ? 13.933 4.200 -10.577 1.00 79.50 183 LEU A N 1
ATOM 1404 C CA . LEU A 1 183 ? 14.557 3.878 -9.290 1.00 79.50 183 LEU A CA 1
ATOM 1405 C C . LEU A 1 183 ? 13.873 2.749 -8.507 1.00 79.50 183 LEU A C 1
ATOM 1407 O O . LEU A 1 183 ? 14.424 2.296 -7.500 1.00 79.50 183 LEU A O 1
ATOM 1411 N N . ASN A 1 184 ? 12.673 2.323 -8.909 1.00 85.31 184 ASN A N 1
ATOM 1412 C CA . ASN A 1 184 ? 11.946 1.240 -8.259 1.00 85.31 184 ASN A CA 1
ATOM 1413 C C . ASN A 1 184 ? 12.390 -0.128 -8.824 1.00 85.31 184 ASN A C 1
ATOM 1415 O O . ASN A 1 184 ? 11.893 -0.546 -9.874 1.00 85.31 184 ASN A O 1
ATOM 1419 N N . PRO A 1 185 ? 13.234 -0.898 -8.103 1.00 84.06 185 PRO A N 1
ATOM 1420 C CA . PRO A 1 185 ? 13.698 -2.206 -8.566 1.00 84.06 185 PRO A CA 1
ATOM 1421 C C . PRO A 1 185 ? 12.575 -3.228 -8.779 1.00 84.06 185 PRO A C 1
ATOM 1423 O O . PRO A 1 185 ? 12.758 -4.184 -9.529 1.00 84.06 185 PRO A O 1
ATOM 1426 N N . LYS A 1 186 ? 11.415 -3.073 -8.123 1.00 90.31 186 LY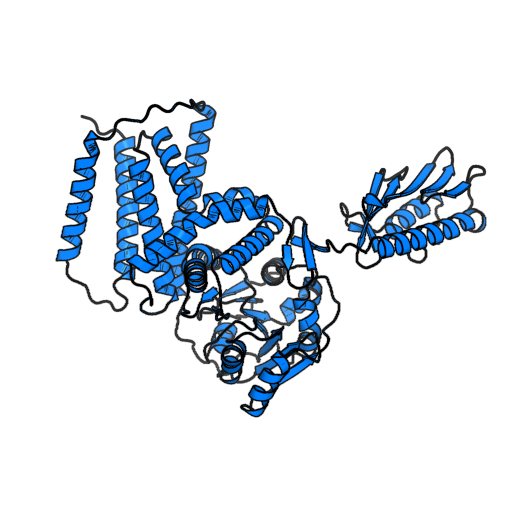S A N 1
ATOM 1427 C CA . LYS A 1 186 ? 10.265 -3.958 -8.354 1.00 90.31 186 LYS A CA 1
ATOM 1428 C C . LYS A 1 186 ? 9.655 -3.692 -9.727 1.00 90.31 186 LYS A C 1
ATOM 1430 O O . LYS A 1 186 ? 9.398 -4.655 -10.440 1.00 90.31 186 LYS A O 1
ATOM 1435 N N . ILE A 1 187 ? 9.472 -2.425 -10.110 1.00 93.12 187 ILE A N 1
ATOM 1436 C CA . ILE A 1 187 ? 8.990 -2.063 -11.452 1.00 93.12 187 ILE A CA 1
ATOM 1437 C C . ILE A 1 187 ? 9.973 -2.564 -12.510 1.00 93.12 187 ILE A C 1
ATOM 1439 O O . ILE A 1 187 ? 9.551 -3.297 -13.401 1.00 93.12 187 ILE A O 1
ATOM 1443 N N . ASN A 1 188 ? 11.269 -2.282 -12.343 1.00 90.75 188 ASN A N 1
ATOM 1444 C CA . ASN A 1 188 ? 12.314 -2.724 -13.269 1.00 90.75 188 ASN A CA 1
ATOM 1445 C C . ASN A 1 188 ? 12.273 -4.241 -13.499 1.00 90.75 188 ASN A C 1
ATOM 1447 O O . ASN A 1 188 ? 12.254 -4.708 -14.635 1.00 90.75 188 ASN A O 1
ATOM 1451 N N . ASN A 1 189 ? 12.159 -5.023 -12.420 1.00 92.81 189 ASN A N 1
ATOM 1452 C CA . ASN A 1 189 ? 12.049 -6.480 -12.500 1.00 92.81 189 ASN A CA 1
ATOM 1453 C C . ASN A 1 189 ? 10.806 -6.943 -13.288 1.00 92.81 189 ASN A C 1
ATOM 1455 O O . ASN A 1 189 ? 10.854 -7.924 -14.022 1.00 92.81 189 ASN A O 1
ATOM 1459 N N . MET A 1 190 ? 9.673 -6.250 -13.154 1.00 96.38 190 MET A N 1
ATOM 1460 C CA . MET A 1 190 ? 8.402 -6.667 -13.760 1.00 96.38 190 MET A CA 1
ATOM 1461 C C . MET A 1 190 ? 8.252 -6.294 -15.241 1.00 96.38 190 MET A C 1
ATOM 1463 O O . MET A 1 190 ? 7.386 -6.864 -15.907 1.00 96.38 190 MET A O 1
ATOM 1467 N N . MET A 1 191 ? 9.062 -5.371 -15.766 1.00 96.56 191 MET A N 1
ATOM 1468 C CA . MET A 1 191 ? 8.882 -4.810 -17.111 1.00 96.56 191 MET A CA 1
ATOM 1469 C C . MET A 1 191 ? 8.862 -5.845 -18.251 1.00 96.56 191 MET A C 1
ATOM 1471 O O . MET A 1 191 ? 7.904 -5.813 -19.033 1.00 96.56 191 MET A O 1
ATOM 1475 N N . PRO A 1 192 ? 9.795 -6.818 -18.336 1.00 97.12 192 PRO A N 1
ATOM 1476 C CA . PRO A 1 192 ? 9.753 -7.814 -19.410 1.00 97.12 192 PRO A CA 1
ATOM 1477 C C . PRO A 1 192 ? 8.456 -8.638 -19.410 1.00 97.12 192 PRO A C 1
ATOM 1479 O O . PRO A 1 192 ? 7.832 -8.851 -20.452 1.00 97.12 192 PRO A O 1
ATOM 1482 N N . ALA A 1 193 ? 8.000 -9.051 -18.222 1.00 97.69 193 ALA A N 1
ATOM 1483 C CA . ALA A 1 193 ? 6.745 -9.777 -18.060 1.00 97.69 193 ALA A CA 1
ATOM 1484 C C . ALA A 1 193 ? 5.531 -8.908 -18.410 1.00 97.69 193 ALA A C 1
ATOM 1486 O O . ALA A 1 193 ? 4.599 -9.381 -19.057 1.00 97.69 193 ALA A O 1
ATOM 1487 N N . TYR A 1 194 ? 5.549 -7.630 -18.023 1.00 97.75 194 TYR A N 1
ATOM 1488 C CA . TYR A 1 194 ? 4.504 -6.665 -18.354 1.00 97.75 194 TYR A CA 1
ATOM 1489 C C . TYR A 1 194 ? 4.330 -6.498 -19.872 1.00 97.75 194 TYR A C 1
ATOM 1491 O O . TYR A 1 194 ? 3.208 -6.585 -20.379 1.00 97.75 194 TYR A O 1
ATOM 1499 N N . ARG A 1 195 ? 5.432 -6.331 -20.618 1.00 96.50 195 ARG A N 1
ATOM 1500 C CA . ARG A 1 195 ? 5.391 -6.241 -22.089 1.00 96.50 195 ARG A CA 1
ATOM 1501 C C . ARG A 1 195 ? 4.866 -7.530 -22.720 1.00 96.50 195 ARG A C 1
ATOM 1503 O O . ARG A 1 195 ? 4.074 -7.478 -23.657 1.00 96.50 195 ARG A O 1
ATOM 1510 N N . ALA A 1 196 ? 5.264 -8.680 -22.178 1.00 97.69 196 ALA A N 1
ATOM 1511 C CA . ALA A 1 196 ? 4.866 -9.997 -22.667 1.00 97.69 196 ALA A CA 1
ATOM 1512 C C . ALA A 1 196 ? 3.461 -10.455 -22.222 1.00 97.69 196 ALA A C 1
ATOM 1514 O O . ALA A 1 196 ? 3.026 -11.538 -22.635 1.00 97.69 196 ALA A O 1
ATOM 1515 N N . ALA A 1 197 ? 2.773 -9.681 -21.373 1.00 98.06 197 ALA A N 1
ATOM 1516 C CA . ALA A 1 197 ? 1.446 -9.999 -20.855 1.00 98.06 197 ALA A CA 1
ATOM 1517 C C . ALA A 1 197 ? 0.404 -10.020 -21.980 1.00 98.06 197 ALA A C 1
ATOM 1519 O O . ALA A 1 197 ? 0.182 -9.005 -22.652 1.00 98.06 197 ALA A O 1
ATOM 1520 N N . LYS A 1 198 ? -0.245 -11.175 -22.160 1.00 97.19 198 LYS A N 1
ATOM 1521 C CA . LYS A 1 198 ? -1.182 -11.446 -23.260 1.00 97.19 198 LYS A CA 1
ATOM 1522 C C . LYS A 1 198 ? -2.574 -10.872 -23.025 1.00 97.19 198 LYS A C 1
ATOM 1524 O O . LYS A 1 198 ? -3.282 -10.596 -23.989 1.00 97.19 198 LYS A O 1
ATOM 1529 N N . TYR A 1 199 ? -2.984 -10.729 -21.766 1.00 98.06 199 TYR A N 1
ATOM 1530 C CA . TYR A 1 199 ? -4.383 -10.489 -21.437 1.00 98.06 199 TYR A CA 1
ATOM 1531 C C . TYR A 1 199 ? -4.701 -9.027 -21.071 1.00 98.06 199 TYR A C 1
ATOM 1533 O O . TYR A 1 199 ? -3.806 -8.271 -20.681 1.00 98.06 199 TYR A O 1
ATOM 1541 N N . PRO A 1 200 ? -5.984 -8.609 -21.159 1.00 97.56 200 PRO A N 1
ATOM 1542 C CA . PRO A 1 200 ? -6.407 -7.245 -20.831 1.00 97.56 200 PRO A CA 1
ATOM 1543 C C . PRO A 1 200 ? -6.284 -6.879 -19.350 1.00 97.56 200 PRO A C 1
ATOM 1545 O O . PRO A 1 200 ? -6.240 -5.692 -19.024 1.00 97.56 200 PRO A O 1
ATOM 1548 N N . PHE A 1 201 ? -6.270 -7.867 -18.452 1.00 98.31 201 PHE A N 1
ATOM 1549 C CA . PHE A 1 201 ? -6.070 -7.645 -17.025 1.00 98.31 201 PHE A CA 1
ATOM 1550 C C . PHE A 1 201 ? -4.698 -8.135 -16.580 1.00 98.31 201 PHE A C 1
ATOM 1552 O O . PHE A 1 201 ? -4.263 -9.225 -16.951 1.00 98.31 201 PHE A O 1
ATOM 1559 N N . ILE A 1 202 ? -4.039 -7.334 -15.747 1.00 98.38 202 ILE A N 1
ATOM 1560 C CA . ILE A 1 202 ? -2.717 -7.631 -15.201 1.00 98.38 202 ILE A CA 1
ATOM 1561 C C . ILE A 1 202 ? -2.826 -7.663 -13.686 1.00 98.38 202 ILE A C 1
ATOM 1563 O O . ILE A 1 202 ? -3.125 -6.645 -13.068 1.00 98.38 202 ILE A O 1
ATOM 1567 N N . LEU A 1 203 ? -2.592 -8.826 -13.087 1.00 98.19 203 LEU A N 1
ATOM 1568 C CA . LEU A 1 203 ? -2.492 -8.959 -11.639 1.00 98.19 203 LEU A CA 1
ATOM 1569 C C . LEU A 1 203 ? -1.027 -8.853 -11.239 1.00 98.19 203 LEU A C 1
ATOM 1571 O O . LEU A 1 203 ? -0.259 -9.764 -11.525 1.00 98.19 203 LEU A O 1
ATOM 1575 N N . ILE A 1 204 ? -0.645 -7.792 -10.539 1.00 97.69 204 ILE A N 1
ATOM 1576 C CA . ILE A 1 204 ? 0.646 -7.731 -9.852 1.00 97.69 204 ILE A CA 1
ATOM 1577 C C . ILE A 1 204 ? 0.421 -8.237 -8.431 1.00 97.69 204 ILE A C 1
ATOM 1579 O O . ILE A 1 204 ? -0.423 -7.712 -7.703 1.00 97.69 204 ILE A O 1
ATOM 1583 N N . SER A 1 205 ? 1.159 -9.268 -8.023 1.00 96.12 205 SER A N 1
ATOM 1584 C CA . SER A 1 205 ? 1.038 -9.789 -6.664 1.00 96.12 205 SER A CA 1
ATOM 1585 C C . SER A 1 205 ? 2.371 -10.241 -6.085 1.00 96.12 205 SER A C 1
ATOM 1587 O O . SER A 1 205 ? 3.112 -10.996 -6.715 1.00 96.12 205 SER A O 1
ATOM 1589 N N . ASP A 1 206 ? 2.639 -9.832 -4.846 1.00 94.00 206 ASP A N 1
ATOM 1590 C CA . ASP A 1 206 ? 3.882 -10.134 -4.139 1.00 94.00 206 ASP A CA 1
ATOM 1591 C C . ASP A 1 206 ? 4.057 -11.650 -3.895 1.00 94.00 206 ASP A C 1
ATOM 1593 O O . ASP A 1 206 ? 3.094 -12.426 -3.849 1.00 94.00 206 ASP A O 1
ATOM 1597 N N . CYS A 1 207 ? 5.306 -12.094 -3.741 1.00 92.00 207 CYS A N 1
ATOM 1598 C CA . CYS A 1 207 ? 5.659 -13.506 -3.548 1.00 92.00 207 CYS A CA 1
ATOM 1599 C C . CYS A 1 207 ? 5.180 -14.090 -2.204 1.00 92.00 207 CYS A C 1
ATOM 1601 O O . CYS A 1 207 ? 4.942 -15.293 -2.103 1.00 92.00 207 CYS A O 1
ATOM 1603 N N . SER A 1 208 ? 4.978 -13.242 -1.192 1.00 93.38 208 SER A N 1
ATOM 1604 C CA . SER A 1 208 ? 4.502 -13.627 0.141 1.00 93.38 208 SER A CA 1
ATOM 1605 C C . SER A 1 208 ? 2.989 -13.829 0.229 1.00 93.38 208 SER A C 1
ATOM 1607 O O . SER A 1 208 ? 2.476 -14.113 1.313 1.00 93.38 208 SER A O 1
ATOM 1609 N N . ILE A 1 209 ? 2.254 -13.639 -0.870 1.00 95.94 209 ILE A N 1
ATOM 1610 C CA . ILE A 1 209 ? 0.796 -13.728 -0.870 1.00 95.94 209 ILE A CA 1
ATOM 1611 C C . ILE A 1 209 ? 0.337 -15.139 -1.185 1.00 95.94 209 ILE A C 1
ATOM 1613 O O . ILE A 1 209 ? 0.669 -15.698 -2.229 1.00 95.94 209 ILE A O 1
ATOM 1617 N N . ARG A 1 210 ? -0.515 -15.660 -0.305 1.00 95.75 210 ARG A N 1
ATOM 1618 C CA . ARG A 1 210 ? -1.280 -16.887 -0.499 1.00 95.75 210 ARG A CA 1
ATOM 1619 C C . ARG A 1 210 ? -2.679 -16.538 -1.002 1.00 95.75 210 ARG A C 1
ATOM 1621 O O . ARG A 1 210 ? -3.305 -15.620 -0.473 1.00 95.75 210 ARG A O 1
ATOM 1628 N N . VAL A 1 211 ? -3.192 -17.271 -1.989 1.00 95.81 211 VAL A N 1
ATOM 1629 C CA . VAL A 1 211 ? -4.529 -17.014 -2.552 1.00 95.81 211 VAL A CA 1
ATOM 1630 C C . VAL A 1 211 ? -5.471 -18.204 -2.436 1.00 95.81 211 VAL A C 1
ATOM 1632 O O . VAL A 1 211 ? -5.044 -19.350 -2.307 1.00 95.81 211 VAL A O 1
ATOM 1635 N N . GLN A 1 212 ? -6.770 -17.908 -2.469 1.00 94.81 212 GLN A N 1
ATOM 1636 C CA . GLN A 1 212 ? -7.821 -18.910 -2.634 1.00 94.81 212 GLN A CA 1
ATOM 1637 C C . GLN A 1 212 ? -8.020 -19.228 -4.127 1.00 94.81 212 GLN A C 1
ATOM 1639 O O . GLN A 1 212 ? -7.739 -18.362 -4.965 1.00 94.81 212 GLN A O 1
ATOM 1644 N N . PRO A 1 213 ? -8.530 -20.422 -4.483 1.00 96.31 213 PRO A N 1
ATOM 1645 C CA . PRO A 1 213 ? -8.717 -20.820 -5.879 1.00 96.31 213 PRO A CA 1
ATOM 1646 C C . PRO A 1 213 ? -9.573 -19.849 -6.707 1.00 96.31 213 PRO A C 1
ATOM 1648 O O . PRO A 1 213 ? -9.367 -19.719 -7.910 1.00 96.31 213 PRO A O 1
ATOM 1651 N N . GLU A 1 214 ? -10.509 -19.140 -6.079 1.00 96.25 214 GLU A N 1
ATOM 1652 C CA . GLU A 1 214 ? -11.468 -18.241 -6.724 1.00 96.25 214 GLU A CA 1
ATOM 1653 C C . GLU A 1 214 ? -10.946 -16.800 -6.902 1.00 96.25 214 GLU A C 1
ATOM 1655 O O . GLU A 1 214 ? -11.665 -15.952 -7.433 1.00 96.25 214 GLU A O 1
ATOM 1660 N N . VAL A 1 215 ? -9.707 -16.494 -6.487 1.00 96.50 215 VAL A N 1
ATOM 1661 C CA . VAL A 1 215 ? -9.186 -15.112 -6.396 1.00 96.50 215 VAL A CA 1
ATOM 1662 C C . VAL A 1 215 ? -9.292 -14.316 -7.700 1.00 96.50 215 VAL A C 1
ATOM 1664 O O . VAL A 1 215 ? -9.704 -13.158 -7.685 1.00 96.50 215 VAL A O 1
ATOM 1667 N N . LEU A 1 216 ? -8.974 -14.930 -8.844 1.00 97.19 216 LEU A N 1
ATOM 1668 C CA . LEU A 1 216 ? -9.024 -14.230 -10.129 1.00 97.19 216 LEU A CA 1
ATOM 1669 C C . LEU A 1 216 ? -10.464 -13.931 -10.538 1.00 97.19 216 LEU A C 1
ATOM 1671 O O . LEU A 1 216 ? -10.738 -12.856 -11.064 1.00 97.19 216 LEU A O 1
ATOM 1675 N N . GLN A 1 217 ? -11.394 -14.843 -10.243 1.00 96.94 217 GLN A N 1
ATOM 1676 C CA . GLN A 1 217 ? -12.814 -14.627 -10.494 1.00 96.94 217 GLN A CA 1
ATOM 1677 C C . GLN A 1 217 ? -13.373 -13.513 -9.609 1.00 96.94 217 GLN A C 1
ATOM 1679 O O . GLN A 1 217 ? -14.136 -12.685 -10.100 1.00 96.94 217 GLN A O 1
ATOM 1684 N N . ASP A 1 218 ? -12.981 -13.467 -8.335 1.00 97.00 218 ASP A N 1
ATOM 1685 C CA . ASP A 1 218 ? -13.368 -12.403 -7.406 1.00 97.00 218 ASP A CA 1
ATOM 1686 C C . ASP A 1 218 ? -12.916 -11.026 -7.909 1.00 97.00 218 ASP A C 1
ATOM 1688 O O . ASP A 1 218 ? -13.731 -10.123 -8.115 1.00 97.00 218 ASP A O 1
ATOM 1692 N N . MET A 1 219 ? -11.621 -10.882 -8.196 1.00 97.06 219 MET A N 1
ATOM 1693 C CA . MET A 1 219 ? -11.076 -9.605 -8.651 1.00 97.06 219 MET A CA 1
ATOM 1694 C C . MET A 1 219 ? -11.622 -9.207 -10.029 1.00 97.06 219 MET A C 1
ATOM 1696 O O . MET A 1 219 ? -11.959 -8.042 -10.240 1.00 97.06 219 MET A O 1
ATOM 1700 N N . ALA A 1 220 ? -11.791 -10.161 -10.951 1.00 97.19 220 ALA A N 1
ATOM 1701 C CA . ALA A 1 220 ? -12.397 -9.898 -12.255 1.00 97.19 220 ALA A CA 1
ATOM 1702 C C . ALA A 1 220 ? -13.876 -9.492 -12.141 1.00 97.19 220 ALA A C 1
ATOM 1704 O O . ALA A 1 220 ? -14.334 -8.635 -12.893 1.00 97.19 220 ALA A O 1
ATOM 1705 N N . ASN A 1 221 ? -14.628 -10.045 -11.182 1.00 95.94 221 ASN A N 1
ATOM 1706 C CA . ASN A 1 221 ? -16.010 -9.637 -10.923 1.00 95.94 221 ASN A CA 1
ATOM 1707 C C . ASN A 1 221 ? -16.107 -8.189 -10.423 1.00 95.94 221 ASN A C 1
ATOM 1709 O O . ASN A 1 221 ? -17.077 -7.502 -10.749 1.00 95.94 221 ASN A O 1
ATOM 1713 N N . ALA A 1 222 ? -15.124 -7.730 -9.644 1.00 95.56 222 ALA A N 1
ATOM 1714 C CA . ALA A 1 222 ? -15.042 -6.348 -9.175 1.00 95.56 222 ALA A CA 1
ATOM 1715 C C . ALA A 1 222 ? -14.545 -5.365 -10.260 1.00 95.56 222 ALA A C 1
ATOM 1717 O O . ALA A 1 222 ? -14.757 -4.156 -10.138 1.00 95.56 222 ALA A O 1
ATOM 1718 N N . MET A 1 223 ? -13.944 -5.865 -11.346 1.00 96.75 223 MET A N 1
ATOM 1719 C CA . MET A 1 223 ? -13.428 -5.085 -12.477 1.00 96.75 223 MET A CA 1
ATOM 1720 C C . MET A 1 223 ? -14.544 -4.694 -13.471 1.00 96.75 223 MET A C 1
ATOM 1722 O O . MET A 1 223 ? -14.549 -5.090 -14.638 1.00 96.75 223 MET A O 1
ATOM 1726 N N . THR A 1 224 ? -15.523 -3.916 -12.998 1.00 95.00 224 THR A N 1
ATOM 1727 C CA . THR A 1 224 ? -16.617 -3.374 -13.836 1.00 95.00 224 THR A CA 1
ATOM 1728 C C . THR A 1 224 ? -16.113 -2.352 -14.871 1.00 95.00 224 THR A C 1
ATOM 1730 O O . THR A 1 224 ? -14.954 -1.944 -14.830 1.00 95.00 224 THR A O 1
ATOM 1733 N N . GLU A 1 225 ? -16.966 -1.942 -15.817 1.00 93.00 225 GLU A N 1
ATOM 1734 C CA . GLU A 1 225 ? -16.592 -1.141 -17.000 1.00 93.00 225 GLU A CA 1
ATOM 1735 C C . GLU A 1 225 ? -15.814 0.145 -16.677 1.00 93.00 225 GLU A C 1
ATOM 1737 O O . GLU A 1 225 ? -14.850 0.444 -17.366 1.00 93.00 225 GLU A O 1
ATOM 1742 N N . GLY A 1 226 ? -16.149 0.845 -15.587 1.00 95.50 226 GLY A N 1
ATOM 1743 C CA . GLY A 1 226 ? -15.449 2.063 -15.149 1.00 95.50 226 GLY A CA 1
ATOM 1744 C C . GLY A 1 226 ? -14.354 1.847 -14.100 1.00 95.50 226 GLY A C 1
ATOM 1745 O O . GLY A 1 226 ? -13.841 2.818 -13.549 1.00 95.50 226 GLY A O 1
ATOM 1746 N N . VAL A 1 227 ? -14.021 0.601 -13.756 1.00 97.00 227 VAL A N 1
ATOM 1747 C CA . VAL A 1 227 ? -12.968 0.283 -12.779 1.00 97.00 227 VAL A CA 1
ATOM 1748 C C . VAL A 1 227 ? -11.661 0.014 -13.521 1.00 97.00 227 VAL A C 1
ATOM 1750 O O . VAL A 1 227 ? -11.623 -0.784 -14.461 1.00 97.00 227 VAL A O 1
ATOM 1753 N N . GLY A 1 228 ? -10.601 0.709 -13.102 1.00 97.19 228 GLY A N 1
ATOM 1754 C CA . GLY A 1 228 ? -9.243 0.551 -13.634 1.00 97.19 228 GLY A CA 1
ATOM 1755 C C . GLY A 1 228 ? -8.316 -0.238 -12.706 1.00 97.19 228 GLY A C 1
ATOM 1756 O O . GLY A 1 228 ? -7.326 -0.808 -13.163 1.00 97.19 228 GLY A O 1
ATOM 1757 N N . LEU A 1 229 ? -8.649 -0.299 -11.413 1.00 97.44 229 LEU A N 1
ATOM 1758 C CA . LEU A 1 229 ? -7.854 -0.956 -10.380 1.00 97.44 229 LEU A CA 1
ATOM 1759 C C . LEU A 1 229 ? -8.757 -1.670 -9.375 1.00 97.44 229 LEU A C 1
ATOM 1761 O O . LEU A 1 229 ? -9.621 -1.054 -8.750 1.00 97.44 229 LEU A O 1
ATOM 1765 N N . VAL A 1 230 ? -8.503 -2.960 -9.181 1.00 96.94 230 VAL A N 1
ATOM 1766 C CA . VAL A 1 230 ? -9.092 -3.768 -8.117 1.00 96.94 230 VAL A CA 1
ATOM 1767 C C . VAL A 1 230 ? -7.988 -4.238 -7.184 1.00 96.94 230 VAL A C 1
ATOM 1769 O O . VAL A 1 230 ? -7.025 -4.867 -7.612 1.00 96.94 230 VAL A O 1
ATOM 1772 N N . THR A 1 231 ? -8.138 -3.964 -5.897 1.00 96.12 231 THR A N 1
ATOM 1773 C CA . THR A 1 231 ? -7.258 -4.479 -4.842 1.00 96.12 231 THR A CA 1
ATOM 1774 C C . THR A 1 231 ? -8.028 -5.432 -3.932 1.00 96.12 231 THR A C 1
ATOM 1776 O O . THR A 1 231 ? -9.202 -5.718 -4.147 1.00 96.12 231 THR A O 1
ATOM 1779 N N . GLN A 1 232 ? -7.382 -5.967 -2.908 1.00 94.81 232 GLN A N 1
ATOM 1780 C CA . GLN A 1 232 ? -8.014 -6.821 -1.905 1.00 94.81 232 GLN A CA 1
ATOM 1781 C C . GLN A 1 232 ? -7.613 -6.320 -0.522 1.00 94.81 232 GLN A C 1
ATOM 1783 O O . GLN A 1 232 ? -6.475 -5.886 -0.337 1.00 94.81 232 GLN A O 1
ATOM 1788 N N . THR A 1 233 ? -8.524 -6.403 0.450 1.00 95.25 233 THR A N 1
ATOM 1789 C CA . THR A 1 233 ? -8.242 -5.981 1.827 1.00 95.25 233 THR A CA 1
ATOM 1790 C C . THR A 1 233 ? -7.054 -6.763 2.384 1.00 95.25 233 THR A C 1
ATOM 1792 O O . THR A 1 233 ? -7.116 -7.994 2.426 1.00 95.25 233 THR A O 1
ATOM 1795 N N . PRO A 1 234 ? -5.969 -6.092 2.803 1.00 95.06 234 PRO A N 1
ATOM 1796 C CA . PRO A 1 234 ? -4.821 -6.782 3.367 1.00 95.06 234 PRO A CA 1
ATOM 1797 C C . PRO A 1 234 ? -5.162 -7.513 4.659 1.00 95.06 234 PRO A C 1
ATOM 1799 O O . PRO A 1 234 ? -5.795 -6.952 5.552 1.00 95.06 234 PRO A O 1
ATOM 1802 N N . PHE A 1 235 ? -4.705 -8.755 4.770 1.00 95.56 235 PHE A N 1
ATOM 1803 C CA . PHE A 1 235 ? -4.835 -9.568 5.967 1.00 95.56 235 PHE A CA 1
ATOM 180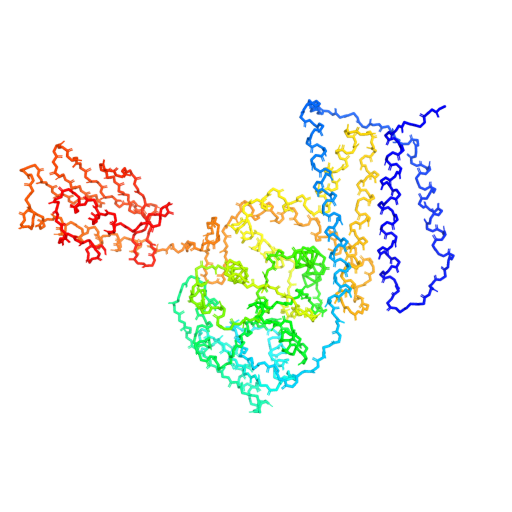4 C C . PHE A 1 235 ? -3.674 -10.568 6.077 1.00 95.56 235 PHE A C 1
ATOM 1806 O O . PHE A 1 235 ? -2.756 -10.561 5.257 1.00 95.56 235 PHE A O 1
ATOM 1813 N N . SER A 1 236 ? -3.667 -11.416 7.107 1.00 94.19 236 SER A N 1
ATOM 1814 C CA . SER A 1 236 ? -2.605 -12.409 7.318 1.00 94.19 236 SER A CA 1
ATOM 1815 C C . SER A 1 236 ? -3.166 -13.795 7.596 1.00 94.19 236 SER A C 1
ATOM 1817 O O . SER A 1 236 ? -4.126 -13.963 8.357 1.00 94.19 236 SER A O 1
ATOM 1819 N N . VAL A 1 237 ? -2.477 -14.800 7.054 1.00 93.31 237 VAL A N 1
ATOM 1820 C CA . VAL A 1 237 ? -2.608 -16.191 7.497 1.00 93.31 237 VAL A CA 1
ATOM 1821 C C . VAL A 1 237 ? -2.226 -16.283 8.977 1.00 93.31 237 VAL A C 1
ATOM 1823 O O . VAL A 1 237 ? -1.397 -15.505 9.466 1.00 93.31 237 VAL A O 1
ATOM 1826 N N . ASP A 1 238 ? -2.852 -17.214 9.694 1.00 91.88 238 ASP A N 1
ATOM 1827 C CA . ASP A 1 238 ? -2.469 -17.568 11.058 1.00 91.88 238 ASP A CA 1
ATOM 1828 C C . ASP A 1 238 ? -1.058 -18.172 11.065 1.00 91.88 238 ASP A C 1
ATOM 1830 O O . ASP A 1 238 ? -0.818 -19.229 10.486 1.00 91.88 238 ASP A O 1
ATOM 1834 N N . ARG A 1 239 ? -0.118 -17.475 11.708 1.00 91.88 239 ARG A N 1
ATOM 1835 C CA . ARG A 1 239 ? 1.290 -17.870 11.817 1.00 91.88 239 ARG A CA 1
ATOM 1836 C C . ARG A 1 239 ? 1.765 -17.738 13.266 1.00 91.88 239 ARG A C 1
ATOM 1838 O O . ARG A 1 239 ? 1.298 -16.838 13.970 1.00 91.88 239 ARG A O 1
ATOM 1845 N N . PRO A 1 240 ? 2.691 -18.600 13.716 1.00 90.06 240 PRO A N 1
ATOM 1846 C CA . PRO A 1 240 ? 3.247 -18.510 15.059 1.00 90.06 240 PRO A CA 1
ATOM 1847 C C . PRO A 1 240 ? 4.137 -17.267 15.225 1.00 90.06 240 PRO A C 1
ATOM 1849 O O . PRO A 1 240 ? 4.629 -16.686 14.252 1.00 90.06 240 PRO A O 1
ATOM 1852 N N . GLY A 1 241 ? 4.370 -16.890 16.484 1.00 92.06 241 GLY A N 1
ATOM 1853 C CA . GLY A 1 241 ? 5.280 -15.810 16.868 1.00 92.06 241 GLY A CA 1
ATOM 1854 C C . GLY A 1 241 ? 4.617 -14.436 17.014 1.00 92.06 241 GLY A C 1
ATOM 1855 O O . GLY A 1 241 ? 3.620 -14.116 16.365 1.00 92.06 241 GLY A O 1
ATOM 1856 N N . LEU A 1 242 ? 5.200 -13.603 17.881 1.00 93.25 242 LEU A N 1
ATOM 1857 C CA . LEU A 1 242 ? 4.665 -12.279 18.214 1.00 93.25 242 LEU A CA 1
ATOM 1858 C C . LEU A 1 242 ? 4.643 -11.325 17.010 1.00 93.25 242 LEU A C 1
ATOM 1860 O O . LEU A 1 242 ? 3.671 -10.597 16.844 1.00 93.25 242 LEU A O 1
ATOM 1864 N N . GLY A 1 243 ? 5.673 -11.331 16.156 1.00 94.25 243 GLY A N 1
ATOM 1865 C CA . GLY A 1 243 ? 5.722 -10.452 14.980 1.00 94.25 243 GLY A CA 1
ATOM 1866 C C . GLY A 1 243 ? 4.620 -10.764 13.967 1.00 94.25 243 GLY A C 1
ATOM 1867 O O . GLY A 1 243 ? 3.925 -9.855 13.517 1.00 94.25 243 GLY A O 1
ATOM 1868 N N . SER A 1 244 ? 4.380 -12.049 13.690 1.00 93.88 244 SER A N 1
ATOM 1869 C CA . SER A 1 244 ? 3.242 -12.507 12.882 1.00 93.88 244 SER A CA 1
ATOM 1870 C C . SER A 1 244 ? 1.894 -12.093 13.482 1.00 93.88 244 SER A C 1
ATOM 1872 O O . SER A 1 244 ? 0.994 -11.664 12.759 1.00 93.88 244 SER A O 1
ATOM 1874 N N . ALA A 1 245 ? 1.752 -12.196 14.807 1.00 95.12 245 ALA A N 1
ATOM 1875 C CA . ALA A 1 245 ? 0.529 -11.815 15.505 1.00 95.12 245 ALA A CA 1
ATOM 1876 C C . ALA A 1 245 ? 0.284 -10.296 15.475 1.00 95.12 245 ALA A C 1
ATOM 1878 O O . ALA A 1 245 ? -0.836 -9.863 15.204 1.00 95.12 245 ALA A O 1
ATOM 1879 N N . LEU A 1 246 ? 1.328 -9.484 15.672 1.00 96.31 246 LEU A N 1
ATOM 1880 C CA . LEU A 1 246 ? 1.269 -8.028 15.516 1.00 96.31 246 LEU A CA 1
ATOM 1881 C C . LEU A 1 246 ? 0.894 -7.631 14.086 1.00 96.31 246 LEU A C 1
ATOM 1883 O O . LEU A 1 246 ? 0.043 -6.765 13.903 1.00 96.31 246 LEU A O 1
ATOM 1887 N N . GLU A 1 247 ? 1.468 -8.297 13.080 1.00 95.38 247 GLU A N 1
ATOM 1888 C CA . GLU A 1 247 ? 1.127 -8.069 11.674 1.00 95.38 247 GLU A CA 1
ATOM 1889 C C . GLU A 1 247 ? -0.348 -8.373 11.395 1.00 95.38 247 GLU A C 1
ATOM 1891 O O . GLU A 1 247 ? -1.043 -7.564 10.776 1.00 95.38 247 GLU A O 1
ATOM 1896 N N . LYS A 1 248 ? -0.852 -9.499 11.908 1.00 95.69 248 LYS A N 1
ATOM 1897 C CA . LYS A 1 248 ? -2.261 -9.869 11.778 1.00 95.69 248 LYS A CA 1
ATOM 1898 C C . LYS A 1 248 ? -3.189 -8.869 12.465 1.00 95.69 248 LYS A C 1
ATOM 1900 O O . LYS A 1 248 ? -4.173 -8.452 11.856 1.00 95.69 248 LYS A O 1
ATOM 1905 N N . VAL A 1 249 ? -2.874 -8.453 13.693 1.00 96.88 249 VAL A N 1
ATOM 1906 C CA . VAL A 1 249 ? -3.672 -7.455 14.419 1.00 96.88 249 VAL A CA 1
ATOM 1907 C C . VAL A 1 249 ? -3.631 -6.107 13.709 1.00 96.88 249 VAL A C 1
ATOM 1909 O O . VAL A 1 249 ? -4.683 -5.514 13.512 1.00 96.88 249 VAL A O 1
ATOM 1912 N N . TYR A 1 250 ? -2.472 -5.636 13.249 1.00 96.56 250 TYR A N 1
ATOM 1913 C CA . TYR A 1 250 ? -2.358 -4.395 12.478 1.00 96.56 250 TYR A CA 1
ATOM 1914 C C . TYR A 1 250 ? -3.207 -4.422 11.200 1.00 96.56 250 TYR A C 1
ATOM 1916 O O . TYR A 1 250 ? -4.018 -3.517 10.985 1.00 96.56 250 TYR A O 1
ATOM 1924 N N . PHE A 1 251 ? -3.078 -5.476 10.384 1.00 96.19 251 PHE A N 1
ATOM 1925 C CA . PHE A 1 251 ? -3.869 -5.604 9.161 1.00 96.19 251 PHE A CA 1
ATOM 1926 C C . PHE A 1 251 ? -5.362 -5.742 9.443 1.00 96.19 251 PHE A C 1
ATOM 1928 O O . PHE A 1 251 ? -6.161 -5.150 8.730 1.00 96.19 251 PHE A O 1
ATOM 1935 N N . GLY A 1 252 ? -5.734 -6.463 10.501 1.00 96.44 252 GLY A N 1
ATOM 1936 C CA . GLY A 1 252 ? -7.122 -6.692 10.888 1.00 96.44 252 GLY A CA 1
ATOM 1937 C C . GLY A 1 252 ? -7.812 -5.533 11.606 1.00 96.44 252 GLY A C 1
ATOM 1938 O O . GLY A 1 252 ? -9.032 -5.558 11.735 1.00 96.44 252 GLY A O 1
ATOM 1939 N N . THR A 1 253 ? -7.057 -4.541 12.087 1.00 96.69 253 THR A N 1
ATOM 1940 C CA . THR A 1 253 ? -7.583 -3.432 12.898 1.00 96.69 253 THR A CA 1
ATOM 1941 C C . THR A 1 253 ? -7.290 -2.087 12.237 1.00 96.69 253 THR A C 1
ATOM 1943 O O . THR A 1 253 ? -7.999 -1.723 11.302 1.00 96.69 253 THR A O 1
ATOM 1946 N N . SER A 1 254 ? -6.253 -1.353 12.649 1.00 94.19 254 SER A N 1
ATOM 1947 C CA . SER A 1 254 ? -5.982 0.014 12.177 1.00 94.19 254 SER A CA 1
ATOM 1948 C C . SER A 1 254 ? -5.870 0.131 10.661 1.00 94.19 254 SER A C 1
ATOM 1950 O O . SER A 1 254 ? -6.463 1.039 10.074 1.00 94.19 254 SER A O 1
ATOM 1952 N N . HIS A 1 255 ? -5.175 -0.800 10.002 1.00 94.94 255 HIS A N 1
ATOM 1953 C CA . HIS A 1 255 ? -5.074 -0.773 8.548 1.00 94.94 255 HIS A CA 1
ATOM 1954 C C . HIS A 1 255 ? -6.421 -1.091 7.889 1.00 94.94 255 HIS A C 1
ATOM 1956 O O . HIS A 1 255 ? -6.852 -0.348 7.007 1.00 94.94 255 HIS A O 1
ATOM 1962 N N . ALA A 1 256 ? -7.095 -2.179 8.277 1.00 96.12 256 ALA A N 1
ATOM 1963 C CA . ALA A 1 256 ? -8.401 -2.535 7.719 1.00 96.12 256 ALA A CA 1
ATOM 1964 C C . ALA A 1 256 ? -9.428 -1.418 7.894 1.00 96.12 256 ALA A C 1
ATOM 1966 O O . ALA A 1 256 ? -10.199 -1.151 6.976 1.00 96.12 256 ALA A O 1
ATOM 1967 N N . ARG A 1 257 ? -9.411 -0.747 9.048 1.00 96.00 257 ARG A N 1
ATOM 1968 C CA . ARG A 1 257 ? -10.323 0.343 9.381 1.00 96.00 257 ARG A CA 1
ATOM 1969 C C . ARG A 1 257 ? -10.232 1.466 8.356 1.00 96.00 257 ARG A C 1
ATOM 1971 O O . ARG A 1 257 ? -11.227 1.795 7.714 1.00 96.00 257 ARG A O 1
ATOM 1978 N N . MET A 1 258 ? -9.027 1.993 8.147 1.00 93.38 258 MET A N 1
ATOM 1979 C CA . MET A 1 258 ? -8.799 3.065 7.176 1.00 93.38 258 MET A CA 1
ATOM 1980 C C . MET A 1 258 ? -9.025 2.588 5.742 1.00 93.38 258 MET A C 1
ATOM 1982 O O . MET A 1 258 ? -9.611 3.306 4.939 1.00 93.38 258 MET A O 1
ATOM 1986 N N . TYR A 1 259 ? -8.617 1.361 5.422 1.00 94.75 259 TYR A N 1
ATOM 1987 C CA . TYR A 1 259 ? -8.729 0.806 4.077 1.00 94.75 259 TYR A CA 1
ATOM 1988 C C . TYR A 1 259 ? -10.185 0.590 3.637 1.00 94.75 259 TYR A C 1
ATOM 1990 O O . TYR A 1 259 ? -10.574 0.988 2.540 1.00 94.75 259 TYR A O 1
ATOM 1998 N N . LEU A 1 260 ? -11.008 -0.019 4.495 1.00 96.12 260 LEU A N 1
ATOM 1999 C CA . LEU A 1 260 ? -12.415 -0.304 4.210 1.00 96.12 260 LEU A CA 1
ATOM 2000 C C . LEU A 1 260 ? -13.264 0.963 4.236 1.00 96.12 260 LEU A C 1
ATOM 2002 O O . LEU A 1 260 ? -14.071 1.163 3.330 1.00 96.12 260 LEU A O 1
ATOM 2006 N N . ALA A 1 261 ? -13.067 1.832 5.232 1.00 95.88 261 ALA A N 1
ATOM 2007 C CA . ALA A 1 261 ? -13.766 3.110 5.273 1.00 95.88 261 ALA A CA 1
ATOM 2008 C C . ALA A 1 261 ? -13.372 3.988 4.077 1.00 95.88 261 ALA A C 1
ATOM 2010 O O . ALA A 1 261 ? -14.242 4.554 3.420 1.00 95.88 261 ALA A O 1
ATOM 2011 N N . GLY A 1 262 ? -12.078 4.027 3.741 1.00 92.94 262 GLY A N 1
ATOM 2012 C CA . GLY A 1 262 ? -11.557 4.711 2.564 1.00 92.94 262 GLY A CA 1
ATOM 2013 C C . GLY A 1 262 ? -12.223 4.235 1.278 1.00 92.94 262 GLY A C 1
ATOM 2014 O O . GLY A 1 262 ? -12.759 5.052 0.533 1.00 92.94 262 GLY A O 1
ATOM 2015 N N . ASN A 1 263 ? -12.294 2.918 1.060 1.00 93.31 263 ASN A N 1
ATOM 2016 C CA . ASN A 1 263 ? -12.954 2.370 -0.122 1.00 93.31 263 ASN A CA 1
ATOM 2017 C C . ASN A 1 263 ? -14.466 2.654 -0.153 1.00 93.31 263 ASN A C 1
ATOM 2019 O O . ASN A 1 263 ? -14.987 3.024 -1.202 1.00 93.31 263 ASN A O 1
ATOM 2023 N N . CYS A 1 264 ? -15.159 2.548 0.985 1.00 94.94 264 CYS A N 1
ATOM 2024 C CA . CYS A 1 264 ? -16.583 2.876 1.086 1.00 94.94 264 CYS A CA 1
ATOM 2025 C C . CYS A 1 264 ? -16.871 4.350 0.753 1.00 94.94 264 CYS A C 1
ATOM 2027 O O . CYS A 1 264 ? -17.899 4.657 0.154 1.00 94.94 264 CYS A O 1
ATOM 2029 N N . MET A 1 265 ? -15.967 5.256 1.133 1.00 93.06 265 MET A N 1
ATOM 2030 C CA . MET A 1 265 ? -16.082 6.698 0.888 1.00 93.06 265 MET A CA 1
ATOM 2031 C C . MET A 1 265 ? -15.495 7.140 -0.464 1.00 93.06 265 MET A C 1
ATOM 2033 O O . MET A 1 265 ? -15.598 8.311 -0.818 1.00 93.06 265 MET A O 1
ATOM 2037 N N . GLY A 1 266 ? -14.886 6.228 -1.232 1.00 88.88 266 GLY A N 1
ATOM 2038 C CA . GLY A 1 266 ? -14.283 6.529 -2.534 1.00 88.88 266 GLY A CA 1
ATOM 2039 C C . GLY A 1 266 ? -12.889 7.165 -2.475 1.00 88.88 266 GLY A C 1
ATOM 2040 O O . GLY A 1 266 ? -12.421 7.697 -3.481 1.00 88.88 266 GLY A O 1
ATOM 2041 N N . PHE A 1 267 ? -12.202 7.106 -1.332 1.00 86.38 267 PHE A N 1
ATOM 2042 C CA . PHE A 1 267 ? -10.806 7.524 -1.222 1.00 86.38 267 PHE A CA 1
ATOM 2043 C C . PHE A 1 267 ? -9.857 6.458 -1.780 1.00 86.38 267 PHE A C 1
ATOM 2045 O O . PHE A 1 267 ? -10.060 5.251 -1.622 1.00 86.38 267 PHE A O 1
ATOM 2052 N N . VAL A 1 268 ? -8.773 6.911 -2.411 1.00 84.81 268 VAL A N 1
ATOM 2053 C CA . VAL A 1 268 ? -7.711 6.027 -2.898 1.00 84.81 268 VAL A CA 1
ATOM 2054 C C . VAL A 1 268 ? -6.893 5.538 -1.704 1.00 84.81 268 VAL A C 1
ATOM 2056 O O . VAL A 1 268 ? -6.125 6.289 -1.107 1.00 84.81 268 VAL A O 1
ATOM 2059 N N . CYS A 1 269 ? -7.045 4.259 -1.371 1.00 80.81 269 CYS A N 1
ATOM 2060 C CA . CYS A 1 269 ? -6.280 3.582 -0.321 1.00 80.81 269 CYS A CA 1
ATOM 2061 C C . CYS A 1 269 ? -5.582 2.325 -0.859 1.00 80.81 269 CYS A C 1
ATOM 2063 O O . CYS A 1 269 ? -5.501 1.315 -0.170 1.00 80.81 269 CYS A O 1
ATOM 2065 N N . SER A 1 270 ? -5.137 2.353 -2.115 1.00 81.50 270 SER A N 1
ATOM 2066 C CA . SER A 1 270 ? -4.564 1.195 -2.805 1.00 81.50 270 SER A CA 1
ATOM 2067 C C . SER A 1 270 ? -3.295 0.673 -2.121 1.00 81.50 270 SER A C 1
ATOM 2069 O O . SER A 1 270 ? -2.432 1.449 -1.721 1.00 81.50 270 SER A O 1
ATOM 2071 N N . THR A 1 271 ? -3.187 -0.655 -2.013 1.00 81.31 271 THR A N 1
ATOM 2072 C CA . THR A 1 271 ? -2.037 -1.370 -1.433 1.00 81.31 271 THR A CA 1
ATOM 2073 C C . THR A 1 271 ? -1.607 -2.520 -2.342 1.00 81.31 271 THR A C 1
ATOM 2075 O O . THR A 1 271 ? -2.443 -3.307 -2.784 1.00 81.31 271 THR A O 1
ATOM 2078 N N . GLY A 1 272 ? -0.307 -2.652 -2.572 1.00 73.69 272 GLY A N 1
ATOM 2079 C CA . GLY A 1 272 ? 0.326 -3.358 -3.690 1.00 73.69 272 GLY A CA 1
ATOM 2080 C C . GLY A 1 272 ? 0.659 -4.819 -3.468 1.00 73.69 272 GLY A C 1
ATOM 2081 O O . GLY A 1 272 ? 1.438 -5.381 -4.231 1.00 73.69 272 GLY A O 1
ATOM 2082 N N . MET A 1 273 ? 0.088 -5.432 -2.431 1.00 88.12 273 MET A N 1
ATOM 2083 C CA . MET A 1 273 ? 0.262 -6.862 -2.166 1.00 88.12 273 MET A CA 1
ATOM 2084 C C . MET A 1 273 ? -0.417 -7.721 -3.247 1.00 88.12 273 MET A C 1
ATOM 2086 O O . MET A 1 273 ? 0.101 -8.766 -3.641 1.00 88.12 273 MET A O 1
ATOM 2090 N N . SER A 1 274 ? -1.574 -7.268 -3.734 1.00 92.00 274 SER A N 1
ATOM 2091 C CA . SER A 1 274 ? -2.355 -7.903 -4.798 1.00 92.00 274 SER A CA 1
ATOM 2092 C C . SER A 1 274 ? -3.210 -6.835 -5.484 1.00 92.00 274 SER A C 1
ATOM 2094 O O . SER A 1 274 ? -4.176 -6.334 -4.898 1.00 92.00 274 SER A O 1
ATOM 2096 N N . CYS A 1 275 ? -2.830 -6.436 -6.699 1.00 95.38 275 CYS A N 1
ATOM 2097 C CA . CYS A 1 275 ? -3.548 -5.435 -7.483 1.00 95.38 275 CYS A CA 1
ATOM 2098 C C . CYS A 1 275 ? -3.805 -5.917 -8.916 1.00 95.38 275 CYS A C 1
ATOM 2100 O O . CYS A 1 275 ? -2.882 -6.179 -9.685 1.00 95.38 275 CYS A O 1
ATOM 2102 N N . LEU A 1 276 ? -5.083 -6.024 -9.276 1.00 97.94 276 LEU A N 1
ATOM 2103 C CA . LEU A 1 276 ? -5.539 -6.297 -10.632 1.00 97.94 276 LEU A CA 1
ATOM 2104 C C . LEU A 1 276 ? -5.777 -4.963 -11.335 1.00 97.94 276 LEU A C 1
ATOM 2106 O O . LEU A 1 276 ? -6.596 -4.156 -10.898 1.00 97.94 276 LEU A O 1
ATOM 2110 N N . LEU A 1 277 ? -5.068 -4.743 -12.429 1.00 98.06 277 LEU A N 1
ATOM 2111 C CA . LEU A 1 277 ? -5.108 -3.533 -13.233 1.00 98.06 277 LEU A CA 1
ATOM 2112 C C . LEU A 1 277 ? -5.736 -3.835 -14.587 1.00 98.06 277 LEU A C 1
ATOM 2114 O O . LEU A 1 277 ? -5.474 -4.873 -15.200 1.00 98.06 277 LEU A O 1
ATOM 2118 N N . ARG A 1 278 ? -6.531 -2.894 -15.084 1.00 97.94 278 ARG A N 1
ATOM 2119 C CA . ARG A 1 278 ? -6.940 -2.873 -16.485 1.00 97.94 278 ARG A CA 1
ATOM 2120 C C . ARG A 1 278 ? -5.766 -2.356 -17.318 1.00 97.94 278 ARG A C 1
ATOM 2122 O O . ARG A 1 278 ? -5.364 -1.209 -17.147 1.00 97.94 278 ARG A O 1
ATOM 2129 N N . LYS A 1 279 ? -5.233 -3.179 -18.228 1.00 97.62 279 LYS A N 1
ATOM 2130 C CA . LYS A 1 279 ? -4.019 -2.860 -19.000 1.00 97.62 279 LYS A CA 1
ATOM 2131 C C . LYS A 1 279 ? -4.156 -1.539 -19.755 1.00 97.62 279 LYS A C 1
ATOM 2133 O O . LYS A 1 279 ? -3.293 -0.691 -19.610 1.00 97.62 279 LYS A O 1
ATOM 2138 N N . ILE A 1 280 ? -5.268 -1.319 -20.462 1.00 97.44 280 ILE A N 1
ATOM 2139 C CA . ILE A 1 280 ? -5.498 -0.058 -21.193 1.00 97.44 280 ILE A CA 1
ATOM 2140 C C . ILE A 1 280 ? -5.465 1.172 -20.274 1.00 97.44 280 ILE A C 1
ATOM 2142 O O . ILE A 1 280 ? -4.817 2.156 -20.602 1.00 97.44 280 ILE A O 1
ATOM 2146 N N . ALA A 1 281 ? -6.058 1.081 -19.082 1.00 97.44 281 ALA A N 1
ATOM 2147 C CA . ALA A 1 281 ? -6.061 2.176 -18.118 1.00 97.44 281 ALA A CA 1
ATOM 2148 C C . ALA A 1 281 ? -4.647 2.469 -17.581 1.00 97.44 281 ALA A C 1
ATOM 2150 O O . ALA A 1 281 ? -4.297 3.613 -17.305 1.00 97.44 281 ALA A O 1
ATOM 2151 N N . LEU A 1 282 ? -3.811 1.434 -17.451 1.00 96.69 282 LEU A N 1
ATOM 2152 C CA . LEU A 1 282 ? -2.403 1.591 -17.096 1.00 96.69 282 LEU A CA 1
ATOM 2153 C C . LEU A 1 282 ? -1.580 2.187 -18.253 1.00 96.69 282 LEU A C 1
ATOM 2155 O O . LEU A 1 282 ? -0.725 3.035 -18.010 1.00 96.69 282 LEU A O 1
ATOM 2159 N N . GLU A 1 283 ? -1.851 1.800 -19.502 1.00 96.81 283 GLU A N 1
ATOM 2160 C CA . GLU A 1 283 ? -1.199 2.373 -20.691 1.00 96.81 283 GLU A CA 1
ATOM 2161 C C . GLU A 1 283 ? -1.547 3.859 -20.887 1.00 96.81 283 GLU A C 1
ATOM 2163 O O . GLU A 1 283 ? -0.670 4.654 -21.214 1.00 96.81 283 GLU A O 1
ATOM 2168 N N . GLU A 1 284 ? -2.778 4.282 -20.577 1.00 96.12 284 GLU A N 1
ATOM 2169 C CA . GLU A 1 284 ? -3.186 5.702 -20.544 1.00 96.12 284 GLU A CA 1
ATOM 2170 C C . GLU A 1 284 ? -2.382 6.545 -19.530 1.00 96.12 284 GLU A C 1
ATOM 2172 O O . GLU A 1 284 ? -2.304 7.775 -19.632 1.00 96.12 284 GLU A O 1
ATOM 2177 N N . CYS A 1 285 ? -1.766 5.895 -18.539 1.00 94.44 285 CYS A N 1
ATOM 2178 C CA . CYS A 1 285 ? -0.853 6.516 -17.579 1.00 94.44 285 CYS A CA 1
ATOM 2179 C C . CYS A 1 285 ? 0.617 6.512 -18.045 1.00 94.44 285 CYS A C 1
ATOM 2181 O O . CYS A 1 285 ? 1.484 6.949 -17.291 1.00 94.44 285 CYS A O 1
ATOM 2183 N N . GLY A 1 286 ? 0.911 6.043 -19.262 1.00 92.88 286 GLY A N 1
ATOM 2184 C CA . GLY A 1 286 ? 2.273 5.856 -19.776 1.00 92.88 286 GLY A CA 1
ATOM 2185 C C . GLY A 1 286 ? 2.856 4.464 -19.506 1.00 92.88 286 GLY A C 1
ATOM 2186 O O . GLY A 1 286 ? 4.075 4.288 -19.586 1.00 92.88 286 GLY A O 1
ATOM 2187 N N . GLY A 1 287 ? 2.003 3.492 -19.166 1.00 95.31 287 GLY A N 1
ATOM 2188 C CA . GLY A 1 287 ? 2.378 2.110 -18.874 1.00 95.31 287 GLY A CA 1
ATOM 2189 C C . GLY A 1 287 ? 3.040 1.933 -17.505 1.00 95.31 287 GLY A C 1
ATOM 2190 O O . GLY A 1 287 ? 3.227 2.881 -16.739 1.00 95.31 287 GLY A O 1
ATOM 2191 N N . LEU A 1 288 ? 3.433 0.696 -17.187 1.00 95.31 288 LEU A N 1
ATOM 2192 C CA . LEU A 1 288 ? 4.044 0.352 -15.894 1.00 95.31 288 LEU A CA 1
ATOM 2193 C C . LEU A 1 288 ? 5.330 1.154 -15.599 1.00 95.31 288 LEU A C 1
ATOM 2195 O O . LEU A 1 288 ? 5.562 1.565 -14.462 1.00 95.31 288 LEU A O 1
ATOM 2199 N N . GLN A 1 289 ? 6.121 1.445 -16.634 1.00 93.12 289 GLN A N 1
ATOM 2200 C CA . GLN A 1 289 ? 7.361 2.226 -16.561 1.00 93.12 289 GLN A CA 1
ATOM 2201 C C . GLN A 1 289 ? 7.169 3.641 -15.994 1.00 93.12 289 GLN A C 1
ATOM 2203 O O . GLN A 1 289 ? 8.038 4.139 -15.282 1.00 93.12 289 GLN A O 1
ATOM 2208 N N . ALA A 1 290 ? 6.013 4.279 -16.222 1.00 89.94 290 ALA A N 1
ATOM 2209 C CA . ALA A 1 290 ? 5.748 5.626 -15.715 1.00 89.94 290 ALA A CA 1
ATOM 2210 C C . ALA A 1 290 ? 5.816 5.702 -14.178 1.00 89.94 290 ALA A C 1
ATOM 2212 O O . ALA A 1 290 ? 6.103 6.768 -13.617 1.00 89.94 290 ALA A O 1
ATOM 2213 N N . PHE A 1 291 ? 5.606 4.560 -13.514 1.00 92.62 291 PHE A N 1
ATOM 2214 C CA . PHE A 1 291 ? 5.614 4.406 -12.065 1.00 92.62 291 PHE A CA 1
ATOM 2215 C C . PHE A 1 291 ? 6.973 3.966 -11.500 1.00 92.62 291 PHE A C 1
ATOM 2217 O O . PHE A 1 291 ? 7.124 3.912 -10.281 1.00 92.62 291 PHE A O 1
ATOM 2224 N N . GLY A 1 292 ? 7.989 3.743 -12.347 1.00 87.69 292 GLY A N 1
ATOM 2225 C CA . GLY A 1 292 ? 9.359 3.408 -11.929 1.00 87.69 292 GLY A CA 1
ATOM 2226 C C . GLY A 1 292 ? 10.008 4.463 -11.024 1.00 87.69 292 GLY A C 1
ATOM 2227 O O . GLY A 1 292 ? 10.930 4.163 -10.271 1.00 87.69 292 GLY A O 1
ATOM 2228 N N . ARG A 1 293 ? 9.481 5.692 -11.030 1.00 81.44 293 ARG A N 1
ATOM 2229 C CA . ARG A 1 293 ? 9.915 6.814 -10.181 1.00 81.44 293 ARG A CA 1
ATOM 2230 C C . ARG A 1 293 ? 9.361 6.802 -8.744 1.00 81.44 293 ARG A C 1
ATOM 2232 O O . ARG A 1 293 ? 9.769 7.641 -7.939 1.00 81.44 293 ARG A O 1
ATOM 2239 N N . TYR A 1 294 ? 8.420 5.912 -8.416 1.00 85.88 294 TYR A N 1
ATOM 2240 C CA . TYR A 1 294 ? 7.748 5.856 -7.109 1.00 85.88 294 TYR A CA 1
ATOM 2241 C C . TYR A 1 294 ? 8.092 4.565 -6.364 1.00 85.88 294 TYR A C 1
ATOM 2243 O O . TYR A 1 294 ? 7.963 3.488 -6.931 1.00 85.88 294 TYR A O 1
ATOM 2251 N N . LEU A 1 295 ? 8.458 4.650 -5.078 1.00 84.88 295 LEU A N 1
ATOM 2252 C CA . LEU A 1 295 ? 8.653 3.470 -4.214 1.00 84.88 295 LEU A CA 1
ATOM 2253 C C . LEU A 1 295 ? 7.325 2.824 -3.785 1.00 84.88 295 LEU A C 1
ATOM 2255 O O . LEU A 1 295 ? 7.313 1.652 -3.426 1.00 84.88 295 LEU A O 1
ATOM 2259 N N . ALA A 1 296 ? 6.244 3.605 -3.752 1.00 88.38 296 ALA A N 1
ATOM 2260 C CA . ALA A 1 296 ? 4.888 3.159 -3.436 1.00 88.38 296 ALA A CA 1
ATOM 2261 C C . ALA A 1 296 ? 4.049 3.129 -4.723 1.00 88.38 296 ALA A C 1
ATOM 2263 O O . ALA A 1 296 ? 3.100 3.899 -4.878 1.00 88.38 296 ALA A O 1
ATOM 2264 N N . GLU A 1 297 ? 4.467 2.316 -5.700 1.00 91.25 297 GLU A N 1
ATOM 2265 C CA . GLU A 1 297 ? 3.862 2.280 -7.041 1.00 91.25 297 GLU A CA 1
ATOM 2266 C C . GLU A 1 297 ? 2.351 2.011 -7.008 1.00 91.25 297 GLU A C 1
ATOM 2268 O O . GLU A 1 297 ? 1.579 2.568 -7.782 1.00 91.25 297 GLU A O 1
ATOM 2273 N N . ASP A 1 298 ? 1.937 1.196 -6.047 1.00 91.06 298 ASP A N 1
ATOM 2274 C CA . ASP A 1 298 ? 0.584 0.725 -5.801 1.00 91.06 298 ASP A CA 1
ATOM 2275 C C . ASP A 1 298 ? -0.414 1.838 -5.484 1.00 91.06 298 ASP A C 1
ATOM 2277 O O . ASP A 1 298 ? -1.519 1.871 -6.032 1.00 91.06 298 ASP A O 1
ATOM 2281 N N . TYR A 1 299 ? -0.017 2.762 -4.616 1.00 91.69 299 TYR A N 1
ATOM 2282 C CA . TYR A 1 299 ? -0.795 3.944 -4.296 1.00 91.69 299 TYR A CA 1
ATOM 2283 C C . TYR A 1 299 ? -0.919 4.855 -5.519 1.00 91.69 299 TYR A C 1
ATOM 2285 O O . TYR A 1 299 ? -2.014 5.328 -5.836 1.00 91.69 299 TYR A O 1
ATOM 2293 N N . PHE A 1 300 ? 0.186 5.065 -6.244 1.00 92.56 300 PHE A N 1
ATOM 2294 C CA . PHE A 1 300 ? 0.190 5.941 -7.413 1.00 92.56 300 PHE A CA 1
ATOM 2295 C C . PHE A 1 300 ? -0.587 5.369 -8.595 1.00 92.56 300 PHE A C 1
ATOM 2297 O O . PHE A 1 300 ? -1.192 6.161 -9.316 1.00 92.56 300 PHE A O 1
ATOM 2304 N N . PHE A 1 301 ? -0.687 4.042 -8.747 1.00 94.94 301 PHE A N 1
ATOM 2305 C CA . PHE A 1 301 ? -1.645 3.449 -9.685 1.00 94.94 301 PHE A CA 1
ATOM 2306 C C . PHE A 1 301 ? -3.056 3.968 -9.404 1.00 94.94 301 PHE A C 1
ATOM 2308 O O . PHE A 1 301 ? -3.719 4.472 -10.305 1.00 94.94 301 PHE A O 1
ATOM 2315 N N . GLY A 1 302 ? -3.503 3.904 -8.147 1.00 93.81 302 GLY A N 1
ATOM 2316 C CA . GLY A 1 302 ? -4.827 4.384 -7.759 1.00 93.81 302 GLY A CA 1
ATOM 2317 C C . GLY A 1 302 ? -5.015 5.880 -8.015 1.00 93.81 302 GLY A C 1
ATOM 2318 O O . GLY A 1 302 ? -6.032 6.281 -8.577 1.00 93.81 302 GLY A O 1
ATOM 2319 N N . VAL A 1 303 ? -4.029 6.704 -7.651 1.00 92.31 303 VAL A N 1
ATOM 2320 C CA . VAL A 1 303 ? -4.097 8.164 -7.827 1.00 92.31 303 VAL A CA 1
ATOM 2321 C C . VAL A 1 303 ? -4.174 8.554 -9.302 1.00 92.31 303 VAL A C 1
ATOM 2323 O O . VAL A 1 303 ? -5.039 9.341 -9.681 1.00 92.31 303 VAL A O 1
ATOM 2326 N N . GLU A 1 304 ? -3.288 8.018 -10.142 1.00 94.44 304 GLU A N 1
ATOM 2327 C CA . GLU A 1 304 ? -3.207 8.398 -11.557 1.00 94.44 304 GLU A CA 1
ATOM 2328 C C . GLU A 1 304 ? -4.388 7.884 -12.382 1.00 94.44 304 GLU A C 1
ATOM 2330 O O . GLU A 1 304 ? -4.836 8.574 -13.302 1.00 94.44 304 GLU A O 1
ATOM 2335 N N . LEU A 1 305 ? -4.936 6.722 -12.016 1.00 95.56 305 LEU A N 1
ATOM 2336 C CA . LEU A 1 305 ? -6.161 6.190 -12.606 1.00 95.56 305 LEU A CA 1
ATOM 2337 C C . LEU A 1 305 ? -7.376 7.055 -12.248 1.00 95.56 305 LEU A C 1
ATOM 2339 O O . LEU A 1 305 ? -8.131 7.444 -13.138 1.00 95.56 305 LEU A O 1
ATOM 2343 N N . VAL A 1 306 ? -7.538 7.425 -10.972 1.00 94.62 306 VAL A N 1
ATOM 2344 C CA . VAL A 1 306 ? -8.654 8.285 -10.534 1.00 94.62 306 VAL A CA 1
ATOM 2345 C C . VAL A 1 306 ? -8.594 9.668 -11.176 1.00 94.62 306 VAL A C 1
ATOM 2347 O O . VAL A 1 306 ? -9.626 10.177 -11.611 1.00 94.62 306 VAL A O 1
ATOM 2350 N N . LYS A 1 307 ? -7.398 10.252 -11.336 1.00 94.38 307 LYS A N 1
ATOM 2351 C CA . LYS A 1 307 ? -7.215 11.516 -12.075 1.00 94.38 307 LYS A CA 1
ATOM 2352 C C . LYS A 1 307 ? -7.713 11.453 -13.524 1.00 94.38 307 LYS A C 1
ATOM 2354 O O . LYS A 1 307 ? -8.084 12.485 -14.073 1.00 94.38 307 LYS A O 1
ATOM 2359 N N . ARG A 1 308 ? -7.728 10.265 -14.134 1.00 95.31 308 ARG A N 1
ATOM 2360 C CA . ARG A 1 308 ? -8.201 10.015 -15.508 1.00 95.31 308 ARG A CA 1
ATOM 2361 C C . ARG A 1 308 ? -9.657 9.542 -15.573 1.00 95.31 308 ARG A C 1
ATOM 2363 O O . ARG A 1 308 ? -10.134 9.181 -16.640 1.00 95.31 308 ARG A O 1
ATOM 2370 N N . GLY A 1 309 ? -10.377 9.553 -14.450 1.00 95.81 309 GLY A N 1
ATOM 2371 C CA . GLY A 1 309 ? -11.796 9.191 -14.384 1.00 95.81 309 GLY A CA 1
ATOM 2372 C C . GLY A 1 309 ? -12.075 7.709 -14.121 1.00 95.81 309 GLY A C 1
ATOM 2373 O O . GLY A 1 309 ? -13.240 7.323 -14.009 1.00 95.81 309 GLY A O 1
ATOM 2374 N N . TRP A 1 310 ? -11.042 6.878 -13.959 1.00 96.88 310 TRP A N 1
ATOM 2375 C CA . TRP A 1 310 ? -11.215 5.485 -13.550 1.00 96.88 310 TRP A CA 1
ATOM 2376 C C . TRP A 1 310 ? -11.573 5.379 -12.067 1.00 96.88 310 TRP A C 1
ATOM 2378 O O . TRP A 1 310 ? -11.133 6.165 -11.232 1.00 96.88 310 TRP A O 1
ATOM 2388 N N . LYS A 1 311 ? -12.338 4.351 -11.706 1.00 95.69 311 LYS A N 1
ATOM 2389 C CA . LYS A 1 311 ? -12.647 4.018 -10.311 1.00 95.69 311 LYS A CA 1
ATOM 2390 C C . LYS A 1 311 ? -11.706 2.941 -9.781 1.00 95.69 311 LYS A C 1
ATOM 2392 O O . LYS A 1 311 ? -11.199 2.105 -10.536 1.00 95.69 311 LYS A O 1
ATOM 2397 N N . THR A 1 312 ? -11.533 2.929 -8.464 1.00 94.88 312 THR A N 1
ATOM 2398 C CA . THR A 1 312 ? -10.909 1.822 -7.734 1.00 94.88 312 THR A CA 1
ATOM 2399 C C . THR A 1 312 ? -11.986 0.981 -7.049 1.00 94.88 312 THR A C 1
ATOM 2401 O O . THR A 1 312 ? -13.047 1.481 -6.669 1.00 94.88 312 THR A O 1
ATOM 2404 N N . SER A 1 313 ? -11.748 -0.320 -6.909 1.00 94.38 313 SER A N 1
ATOM 2405 C CA . SER A 1 313 ? -12.634 -1.225 -6.173 1.00 94.38 313 SER A CA 1
ATOM 2406 C C . SER A 1 313 ? -11.828 -2.231 -5.362 1.00 94.38 313 SER A C 1
ATOM 2408 O O . SER A 1 313 ? -10.620 -2.369 -5.550 1.00 94.38 313 SER A O 1
ATOM 2410 N N . ILE A 1 314 ? -12.504 -2.949 -4.470 1.00 95.25 314 ILE A N 1
ATOM 2411 C CA . ILE A 1 314 ? -11.916 -4.076 -3.749 1.00 95.25 314 ILE A CA 1
ATOM 2412 C C . ILE A 1 314 ? -12.665 -5.371 -4.066 1.00 95.25 314 ILE A C 1
ATOM 2414 O O . ILE A 1 314 ? -13.891 -5.363 -4.239 1.00 95.25 314 ILE A O 1
ATOM 2418 N N . GLY A 1 315 ? -11.920 -6.473 -4.148 1.00 94.62 315 GLY A N 1
ATOM 2419 C CA . GLY A 1 315 ? -12.457 -7.832 -4.155 1.00 94.62 315 GLY A CA 1
ATOM 2420 C C . GLY A 1 315 ? -13.093 -8.193 -2.812 1.00 94.62 315 GLY A C 1
ATOM 2421 O O . GLY A 1 315 ? -12.920 -7.486 -1.815 1.00 94.62 315 GLY A O 1
ATOM 2422 N N . THR A 1 316 ? -13.859 -9.281 -2.788 1.00 95.75 316 THR A N 1
ATOM 2423 C CA . THR A 1 316 ? -14.459 -9.784 -1.550 1.00 95.75 316 THR A CA 1
ATOM 2424 C C . THR A 1 316 ? -13.482 -10.593 -0.708 1.00 95.75 316 THR A C 1
ATOM 2426 O O . THR A 1 316 ? -13.595 -10.614 0.517 1.00 95.75 316 THR A O 1
ATOM 2429 N N . LEU A 1 317 ? -12.511 -11.252 -1.339 1.00 95.44 317 LEU A N 1
ATOM 2430 C CA . LEU A 1 317 ? -11.548 -12.086 -0.640 1.00 95.44 317 LEU A CA 1
ATOM 2431 C C . LEU A 1 317 ? -10.395 -11.221 -0.114 1.00 95.44 317 LEU A C 1
ATOM 2433 O O . LEU A 1 317 ? -9.769 -10.510 -0.908 1.00 95.44 317 LEU A O 1
ATOM 2437 N N . PRO A 1 318 ? -10.058 -11.290 1.186 1.00 95.12 318 PRO A N 1
ATOM 2438 C CA . PRO A 1 318 ? -8.852 -10.657 1.704 1.00 95.12 318 PRO A CA 1
ATOM 2439 C C . PRO A 1 318 ? -7.583 -11.206 1.037 1.00 95.12 318 PRO A C 1
ATOM 2441 O O . PRO A 1 318 ? -7.491 -12.390 0.707 1.00 95.12 318 PRO A O 1
ATOM 2444 N N . THR A 1 319 ? -6.573 -10.351 0.884 1.00 94.12 319 THR A N 1
ATOM 2445 C CA . THR A 1 319 ? -5.223 -10.783 0.501 1.00 94.12 319 THR A CA 1
ATOM 2446 C C . THR A 1 319 ? -4.527 -11.371 1.716 1.00 94.12 319 THR A C 1
ATOM 2448 O O . THR A 1 319 ? -4.330 -10.670 2.706 1.00 94.12 319 THR A O 1
ATOM 2451 N N . MET A 1 320 ? -4.122 -12.639 1.640 1.00 95.19 320 MET A N 1
ATOM 2452 C CA . MET A 1 320 ? -3.548 -13.354 2.778 1.00 95.19 320 MET A CA 1
ATOM 2453 C C . MET A 1 320 ? -2.017 -13.317 2.740 1.00 95.19 320 MET A C 1
ATOM 2455 O O . MET A 1 320 ? -1.379 -14.074 2.007 1.00 95.19 320 MET A O 1
ATOM 2459 N N . GLN A 1 321 ? -1.420 -12.451 3.560 1.00 94.50 321 GLN A N 1
ATOM 2460 C CA . GLN A 1 321 ? 0.026 -12.410 3.779 1.00 94.50 321 GLN A CA 1
ATOM 2461 C C . GLN A 1 321 ? 0.505 -13.681 4.493 1.00 94.50 321 GLN A C 1
ATOM 2463 O O . GLN A 1 321 ? -0.057 -14.073 5.520 1.00 94.50 321 GLN A O 1
ATOM 2468 N N . ASN A 1 322 ? 1.571 -14.292 3.977 1.00 94.31 322 ASN A N 1
ATOM 2469 C CA . ASN A 1 322 ? 2.167 -15.511 4.516 1.00 94.31 322 ASN A CA 1
ATOM 2470 C C . ASN A 1 322 ? 3.709 -15.501 4.429 1.00 94.31 322 ASN A C 1
ATOM 2472 O O . ASN A 1 322 ? 4.326 -16.464 3.977 1.00 94.31 322 ASN A O 1
ATOM 2476 N N . SER A 1 323 ? 4.349 -14.405 4.843 1.00 88.19 323 SER A N 1
ATOM 2477 C CA . SER A 1 323 ? 5.818 -14.311 4.925 1.00 88.19 323 SER A CA 1
ATOM 2478 C C . SER A 1 323 ? 6.393 -15.251 6.000 1.00 88.19 323 SER A C 1
ATOM 2480 O O . SER A 1 323 ? 5.739 -15.499 7.016 1.00 88.19 323 SER A O 1
ATOM 2482 N N . ALA A 1 324 ? 7.613 -15.757 5.829 1.00 84.12 324 ALA A N 1
ATOM 2483 C CA . ALA A 1 324 ? 8.270 -16.576 6.855 1.00 84.12 324 ALA A CA 1
ATOM 2484 C C . ALA A 1 324 ? 8.868 -15.725 7.998 1.00 84.12 324 ALA A C 1
ATOM 2486 O O . ALA A 1 324 ? 9.309 -14.599 7.777 1.00 84.12 324 ALA A O 1
ATOM 2487 N N . GLY A 1 325 ? 8.887 -16.274 9.221 1.00 71.69 325 GLY A N 1
ATOM 2488 C CA . GLY A 1 325 ? 9.795 -15.843 10.298 1.00 71.69 325 GLY A CA 1
ATOM 2489 C C . GLY A 1 325 ? 9.719 -14.384 10.777 1.00 71.69 325 GLY A C 1
ATOM 2490 O O . GLY A 1 325 ? 10.744 -13.842 11.180 1.00 71.69 325 GLY A O 1
ATOM 2491 N N . VAL A 1 326 ? 8.547 -13.737 10.755 1.00 83.38 326 VAL A N 1
ATOM 2492 C CA . VAL A 1 326 ? 8.422 -12.306 11.102 1.00 83.38 326 VAL A CA 1
ATOM 2493 C C . VAL A 1 326 ? 8.625 -12.065 12.604 1.00 83.38 326 VAL A C 1
ATOM 2495 O O . VAL A 1 326 ? 7.789 -12.445 13.429 1.00 83.38 326 VAL A O 1
ATOM 2498 N N . THR A 1 327 ? 9.705 -11.367 12.965 1.00 91.81 327 THR A N 1
ATOM 2499 C CA . THR A 1 327 ? 9.941 -10.877 14.336 1.00 91.81 327 THR A CA 1
ATOM 2500 C C . THR A 1 327 ? 9.214 -9.553 14.607 1.00 91.81 327 THR A C 1
ATOM 2502 O O . THR A 1 327 ? 8.802 -8.847 13.683 1.00 91.81 327 THR A O 1
ATOM 2505 N N . ALA A 1 328 ? 9.047 -9.183 15.883 1.00 92.56 328 ALA A N 1
ATOM 2506 C CA . ALA A 1 328 ? 8.426 -7.906 16.257 1.00 92.56 328 ALA A CA 1
ATOM 2507 C C . ALA A 1 328 ? 9.223 -6.689 15.739 1.00 92.56 328 ALA A C 1
ATOM 2509 O O . ALA A 1 328 ? 8.629 -5.700 15.304 1.00 92.56 328 ALA A O 1
ATOM 2510 N N . ASP A 1 329 ? 10.555 -6.787 15.706 1.00 91.75 329 ASP A N 1
ATOM 2511 C CA . ASP A 1 329 ? 11.428 -5.737 15.169 1.00 91.75 329 ASP A CA 1
ATOM 2512 C C . ASP A 1 329 ? 11.300 -5.606 13.653 1.00 91.75 329 ASP A C 1
ATOM 2514 O O . ASP A 1 329 ? 11.209 -4.494 13.133 1.00 91.75 329 ASP A O 1
ATOM 2518 N N . GLN A 1 330 ? 11.232 -6.729 12.932 1.00 91.38 330 GLN A N 1
ATOM 2519 C CA . GLN A 1 330 ? 11.007 -6.728 11.485 1.00 91.38 330 GLN A CA 1
ATOM 2520 C C . GLN A 1 330 ? 9.635 -6.142 11.133 1.00 91.38 330 GLN A C 1
ATOM 2522 O O . GLN A 1 330 ? 9.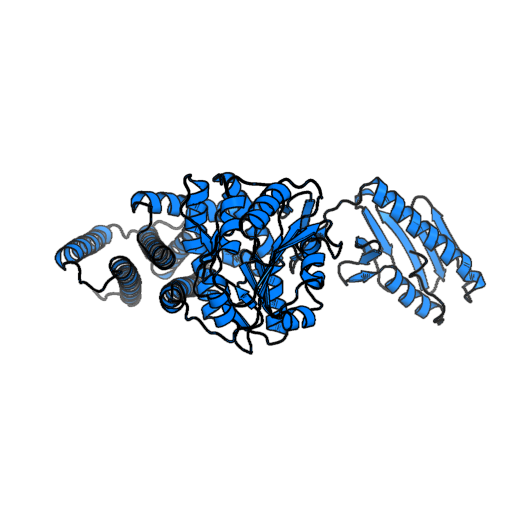532 -5.332 10.208 1.00 91.38 330 GLN A O 1
ATOM 2527 N N . PHE A 1 331 ? 8.595 -6.491 11.898 1.00 93.12 331 PHE A N 1
ATOM 2528 C CA . PHE A 1 331 ? 7.275 -5.874 11.779 1.00 93.12 331 PHE A CA 1
ATOM 2529 C C . PHE A 1 331 ? 7.347 -4.357 12.015 1.00 93.12 331 PHE A C 1
ATOM 2531 O O . PHE A 1 331 ? 6.923 -3.577 11.164 1.00 93.12 331 PHE A O 1
ATOM 2538 N N . THR A 1 332 ? 7.952 -3.920 13.120 1.00 92.94 332 THR A N 1
ATOM 2539 C CA . THR A 1 332 ? 8.071 -2.494 13.459 1.00 92.94 332 THR A CA 1
ATOM 2540 C C . THR A 1 332 ? 8.864 -1.725 12.401 1.00 92.94 332 THR A C 1
ATOM 2542 O O . THR A 1 332 ? 8.453 -0.646 11.975 1.00 92.94 332 THR A O 1
ATOM 2545 N N . ALA A 1 333 ? 9.966 -2.289 11.897 1.00 91.44 333 ALA A N 1
ATOM 2546 C CA . ALA A 1 333 ? 10.752 -1.704 10.813 1.00 91.44 333 ALA A CA 1
ATOM 2547 C C . ALA A 1 333 ? 9.936 -1.577 9.516 1.00 91.44 333 ALA A C 1
ATOM 2549 O O . ALA A 1 333 ? 10.011 -0.555 8.827 1.00 91.44 333 ALA A O 1
ATOM 2550 N N . ARG A 1 334 ? 9.109 -2.583 9.202 1.00 91.31 334 ARG A N 1
ATOM 2551 C CA . ARG A 1 334 ? 8.189 -2.554 8.060 1.00 91.31 334 ARG A CA 1
ATOM 2552 C C . ARG A 1 334 ? 7.152 -1.439 8.201 1.00 91.31 334 ARG A C 1
ATOM 2554 O O . ARG A 1 334 ? 6.993 -0.663 7.259 1.00 91.31 334 ARG A O 1
ATOM 2561 N N . ILE A 1 335 ? 6.488 -1.330 9.352 1.00 92.69 335 ILE A N 1
ATOM 2562 C CA . ILE A 1 335 ? 5.489 -0.278 9.598 1.00 92.69 335 ILE A CA 1
ATOM 2563 C C . ILE A 1 335 ? 6.132 1.109 9.581 1.00 92.69 335 ILE A C 1
ATOM 2565 O O . ILE A 1 335 ? 5.605 2.008 8.930 1.00 92.69 335 ILE A O 1
ATOM 2569 N N . CYS A 1 336 ? 7.307 1.265 10.193 1.00 92.25 336 CYS A N 1
ATOM 2570 C CA . CYS A 1 336 ? 8.078 2.506 10.159 1.00 92.25 336 CYS A CA 1
ATOM 2571 C C . CYS A 1 336 ? 8.378 2.940 8.718 1.00 92.25 336 CYS A C 1
ATOM 2573 O O . CYS A 1 336 ? 8.131 4.084 8.347 1.00 92.25 336 CYS A O 1
ATOM 2575 N N . ARG A 1 337 ? 8.832 2.019 7.857 1.00 91.00 337 ARG A N 1
ATOM 2576 C CA . ARG A 1 337 ? 9.047 2.307 6.430 1.00 91.00 337 ARG A CA 1
ATOM 2577 C C . ARG A 1 337 ? 7.764 2.771 5.740 1.00 91.00 337 ARG A C 1
ATOM 2579 O O . ARG A 1 337 ? 7.803 3.740 4.992 1.00 91.00 337 ARG A O 1
ATOM 2586 N N . TRP A 1 338 ? 6.635 2.112 5.987 1.00 90.69 338 TRP A N 1
ATOM 2587 C CA . TRP A 1 338 ? 5.350 2.509 5.404 1.00 90.69 338 TRP A CA 1
ATOM 2588 C C . TRP A 1 338 ? 4.858 3.871 5.904 1.00 90.69 338 TRP A C 1
ATOM 2590 O O . TRP A 1 338 ? 4.309 4.634 5.116 1.00 90.69 338 TRP A O 1
ATOM 2600 N N . MET A 1 339 ? 5.102 4.210 7.171 1.00 90.75 339 MET A N 1
ATOM 2601 C CA . MET A 1 339 ? 4.847 5.551 7.705 1.00 90.75 339 MET A CA 1
ATOM 2602 C C . MET A 1 339 ? 5.690 6.606 6.982 1.00 90.75 339 MET A C 1
ATOM 2604 O O . MET A 1 339 ? 5.142 7.608 6.538 1.00 90.75 339 MET A O 1
ATOM 2608 N N . LYS A 1 340 ? 6.993 6.358 6.771 1.00 89.81 340 LYS A N 1
ATOM 2609 C CA . LYS A 1 340 ? 7.868 7.265 6.000 1.00 89.81 340 LYS A CA 1
ATOM 2610 C C . LYS A 1 340 ? 7.349 7.493 4.577 1.00 89.81 340 LYS A C 1
ATOM 2612 O O . LYS A 1 340 ? 7.326 8.632 4.117 1.00 89.81 340 LYS A O 1
ATOM 2617 N N . LEU A 1 341 ? 6.901 6.424 3.902 1.00 88.62 341 LEU A N 1
ATOM 2618 C CA . LEU A 1 341 ? 6.264 6.515 2.581 1.00 88.62 341 LEU A CA 1
ATOM 2619 C C . LEU A 1 341 ? 5.025 7.418 2.640 1.00 88.62 341 LEU A C 1
ATOM 2621 O O . LEU A 1 341 ? 4.953 8.396 1.902 1.00 88.62 341 LEU A O 1
ATOM 2625 N N . ARG A 1 342 ? 4.083 7.135 3.551 1.00 88.06 342 ARG A N 1
ATOM 2626 C CA . ARG A 1 342 ? 2.833 7.899 3.681 1.00 88.06 342 ARG A CA 1
ATOM 2627 C C . ARG A 1 342 ? 3.067 9.367 3.991 1.00 88.06 342 ARG A C 1
ATOM 2629 O O . ARG A 1 342 ? 2.457 10.203 3.336 1.00 88.06 342 ARG A O 1
ATOM 2636 N N . ILE A 1 343 ? 3.971 9.670 4.922 1.00 85.56 343 ILE A N 1
ATOM 2637 C CA . ILE A 1 343 ? 4.353 11.044 5.251 1.00 85.56 343 ILE A CA 1
ATOM 2638 C C . ILE A 1 343 ? 4.806 11.759 3.975 1.00 85.56 343 ILE A C 1
ATOM 2640 O O . ILE A 1 343 ? 4.249 12.794 3.635 1.00 85.56 343 ILE A O 1
ATOM 2644 N N . ALA A 1 344 ? 5.733 11.182 3.206 1.00 83.69 344 ALA A N 1
ATOM 2645 C CA . ALA A 1 344 ? 6.212 11.800 1.970 1.00 83.69 344 ALA A CA 1
ATOM 2646 C C . ALA A 1 344 ? 5.135 11.917 0.869 1.00 83.69 344 ALA A C 1
ATOM 2648 O O . ALA A 1 344 ? 5.152 12.863 0.077 1.00 83.69 344 ALA A O 1
ATOM 2649 N N . MET A 1 345 ? 4.196 10.969 0.808 1.00 83.69 345 MET A N 1
ATOM 2650 C CA . MET A 1 345 ? 3.081 10.965 -0.146 1.00 83.69 345 MET A CA 1
ATOM 2651 C C . MET A 1 345 ? 2.020 12.023 0.186 1.00 83.69 345 MET A C 1
ATOM 2653 O O . MET A 1 345 ? 1.510 12.681 -0.718 1.00 83.69 345 MET A O 1
ATOM 2657 N N . LEU A 1 346 ? 1.678 12.171 1.468 1.00 82.94 346 LEU A N 1
ATOM 2658 C CA . LEU A 1 346 ? 0.551 12.956 1.970 1.00 82.94 346 LEU A CA 1
ATOM 2659 C C . LEU A 1 346 ? 0.974 13.767 3.213 1.00 82.94 346 LEU A C 1
ATOM 2661 O O . LEU A 1 346 ? 0.645 13.381 4.329 1.00 82.94 346 LEU A O 1
ATOM 2665 N N . PRO A 1 347 ? 1.657 14.918 3.056 1.00 77.00 347 PRO A N 1
ATOM 2666 C CA . PRO A 1 347 ? 2.209 15.701 4.170 1.00 77.00 347 PRO A CA 1
ATOM 2667 C C . PRO A 1 347 ? 1.262 15.977 5.341 1.00 77.00 347 PRO A C 1
ATOM 2669 O O . PRO A 1 347 ? 1.688 16.024 6.493 1.00 77.00 347 PRO A O 1
ATOM 2672 N N . PHE A 1 348 ? -0.031 16.158 5.065 1.00 78.62 348 PHE A N 1
ATOM 2673 C CA . PHE A 1 348 ? -1.031 16.420 6.099 1.00 78.62 348 PHE A CA 1
ATOM 2674 C C . PHE A 1 348 ? -1.207 15.248 7.080 1.00 78.62 348 PHE A C 1
ATOM 2676 O O . PHE A 1 348 ? -1.660 15.469 8.205 1.00 78.62 348 PHE A O 1
ATOM 2683 N N . THR A 1 349 ? -0.819 14.019 6.710 1.00 77.25 349 THR A N 1
ATOM 2684 C CA . THR A 1 349 ? -0.873 12.866 7.621 1.00 77.25 349 THR A CA 1
ATOM 2685 C C . THR A 1 349 ? 0.094 13.011 8.787 1.00 77.25 349 THR A C 1
ATOM 2687 O O . THR A 1 349 ? -0.148 12.402 9.819 1.00 77.25 349 THR A O 1
ATOM 2690 N N . ILE A 1 350 ? 1.107 13.885 8.709 1.00 81.06 350 ILE A N 1
ATOM 2691 C CA . ILE A 1 350 ? 1.965 14.212 9.859 1.00 81.06 350 ILE A CA 1
ATOM 2692 C C . ILE A 1 350 ? 1.115 14.638 11.063 1.00 81.06 350 ILE A C 1
ATOM 2694 O O . ILE A 1 350 ? 1.341 14.184 12.180 1.00 81.06 350 ILE A O 1
ATOM 2698 N N . LEU A 1 351 ? 0.108 15.484 10.863 1.00 81.81 351 LEU A N 1
ATOM 2699 C CA . LEU A 1 351 ? -0.700 15.957 11.986 1.00 81.81 351 LEU A CA 1
ATOM 2700 C C . LEU A 1 351 ? -1.764 14.939 12.395 1.00 81.81 351 LEU A C 1
ATOM 2702 O O . LEU A 1 351 ? -2.014 14.768 13.583 1.00 81.81 351 LEU A O 1
ATOM 2706 N N . LEU A 1 352 ? -2.382 14.272 11.418 1.00 85.81 352 LEU A N 1
ATOM 2707 C CA . LEU A 1 352 ? -3.575 13.454 11.646 1.00 85.81 352 LEU A CA 1
ATOM 2708 C C . LEU A 1 352 ? -3.264 12.007 12.047 1.00 85.81 352 LEU A C 1
ATOM 2710 O O . LEU A 1 352 ? -3.998 11.429 12.840 1.00 85.81 352 LEU A O 1
ATOM 2714 N N . GLU A 1 353 ? -2.185 11.418 11.531 1.00 86.75 353 GLU A N 1
ATOM 2715 C CA . GLU A 1 353 ? -1.837 10.011 11.757 1.00 86.75 353 GLU A CA 1
ATOM 2716 C C . GLU A 1 353 ? -1.597 9.661 13.233 1.00 86.75 353 GLU A C 1
ATOM 2718 O O . GLU A 1 353 ? -2.189 8.687 13.684 1.00 86.75 353 GLU A O 1
ATOM 2723 N N . PRO A 1 354 ? -0.824 10.419 14.036 1.00 87.94 354 PRO A N 1
ATOM 2724 C CA . PRO A 1 354 ? -0.604 10.035 15.431 1.00 87.94 354 PRO A CA 1
ATOM 2725 C C . PRO A 1 354 ? -1.870 10.180 16.286 1.00 87.94 354 PRO A C 1
ATOM 2727 O O . PRO A 1 354 ? -2.069 9.425 17.236 1.00 87.94 354 PRO A O 1
ATOM 2730 N N . ILE A 1 355 ? -2.739 11.142 15.960 1.00 91.50 355 ILE A N 1
ATOM 2731 C CA . ILE A 1 355 ? -3.967 11.417 16.718 1.00 91.50 355 ILE A CA 1
ATOM 2732 C C . ILE A 1 355 ? -5.158 10.564 16.269 1.00 91.50 355 ILE A C 1
ATOM 2734 O O . ILE A 1 355 ? -6.245 10.727 16.815 1.00 91.50 355 ILE A O 1
ATOM 2738 N N . GLN A 1 356 ? -4.979 9.671 15.292 1.00 91.88 356 GLN A N 1
ATOM 2739 C CA . GLN A 1 356 ? -6.014 8.725 14.863 1.00 91.88 356 GLN A CA 1
ATOM 2740 C C . GLN A 1 356 ? -5.921 7.365 15.575 1.00 91.88 356 GLN A C 1
ATOM 2742 O O . GLN A 1 356 ? -6.758 6.510 15.303 1.00 91.88 356 GLN A O 1
ATOM 2747 N N . ASP A 1 357 ? -4.911 7.146 16.426 1.00 93.44 357 ASP A N 1
ATOM 2748 C CA . ASP A 1 357 ? -4.709 5.916 17.210 1.00 93.44 357 ASP A CA 1
ATOM 2749 C C . ASP A 1 357 ? -5.258 6.057 18.642 1.00 93.44 357 ASP A C 1
ATOM 2751 O O . ASP A 1 357 ? -5.426 7.169 19.155 1.00 93.44 357 ASP A O 1
ATOM 2755 N N . CYS A 1 358 ? -5.544 4.934 19.311 1.00 96.69 358 CYS A N 1
ATOM 2756 C CA . CYS A 1 358 ? -6.344 4.909 20.540 1.00 96.69 358 CYS A CA 1
ATOM 2757 C C . CYS A 1 358 ? -5.709 5.724 21.671 1.00 96.69 358 CYS A C 1
ATOM 2759 O O . CYS A 1 358 ? -6.353 6.559 22.297 1.00 96.69 358 CYS A O 1
ATOM 2761 N N . ILE A 1 359 ? -4.426 5.492 21.953 1.00 95.69 359 ILE A N 1
ATOM 2762 C CA . ILE A 1 359 ? -3.808 6.023 23.174 1.00 95.69 359 ILE A CA 1
ATOM 2763 C C . ILE A 1 359 ? -3.695 7.548 23.110 1.00 95.69 359 ILE A C 1
ATOM 2765 O O . ILE A 1 359 ? -4.153 8.241 24.021 1.00 95.69 359 ILE A O 1
ATOM 2769 N N . LEU A 1 360 ? -3.109 8.089 22.037 1.00 94.31 360 LEU A N 1
ATOM 2770 C CA . LEU A 1 360 ? -2.909 9.533 21.928 1.00 94.31 360 LEU A CA 1
ATOM 2771 C C . LEU A 1 360 ? -4.242 10.269 21.763 1.00 94.31 360 LEU A C 1
ATOM 2773 O O . LEU A 1 360 ? -4.453 11.296 22.412 1.00 94.31 360 LEU A O 1
ATOM 2777 N N . SER A 1 361 ? -5.157 9.732 20.948 1.00 96.12 361 SER A N 1
ATOM 2778 C CA . SER A 1 361 ? -6.473 10.343 20.767 1.00 96.12 361 SER A CA 1
ATOM 2779 C C . SER A 1 361 ? -7.285 10.330 22.063 1.00 96.12 361 SER A C 1
ATOM 2781 O O . SER A 1 361 ? -7.860 11.354 22.428 1.00 96.12 361 SER A O 1
ATOM 2783 N N . GLY A 1 362 ? -7.243 9.232 22.821 1.00 96.69 362 GLY A N 1
ATOM 2784 C CA . GLY A 1 362 ? -7.885 9.104 24.122 1.00 96.69 362 GLY A CA 1
ATOM 2785 C C . GLY A 1 362 ? -7.359 10.101 25.151 1.00 96.69 362 GLY A C 1
ATOM 2786 O O . GLY A 1 362 ? -8.159 10.707 25.864 1.00 96.69 362 GLY A O 1
ATOM 2787 N N . ILE A 1 363 ? -6.037 10.311 25.224 1.00 95.38 363 ILE A N 1
ATOM 2788 C CA . ILE A 1 363 ? -5.428 11.296 26.137 1.00 95.38 363 ILE A CA 1
ATOM 2789 C C . ILE A 1 363 ? -5.909 12.710 25.791 1.00 95.38 363 ILE A C 1
ATOM 2791 O O . ILE A 1 363 ? -6.414 13.422 26.660 1.00 95.38 363 ILE A O 1
ATOM 2795 N N . LEU A 1 364 ? -5.809 13.105 24.518 1.00 95.06 364 LEU A N 1
ATOM 2796 C CA . LEU A 1 364 ? -6.223 14.435 24.060 1.00 95.06 364 LEU A CA 1
ATOM 2797 C C . LEU A 1 364 ? -7.730 14.663 24.240 1.00 95.06 364 LEU A C 1
ATOM 2799 O O . LEU A 1 364 ? -8.159 15.759 24.612 1.00 95.06 364 LEU A O 1
ATOM 2803 N N . ALA A 1 365 ? -8.537 13.625 24.032 1.00 95.56 365 ALA A N 1
ATOM 2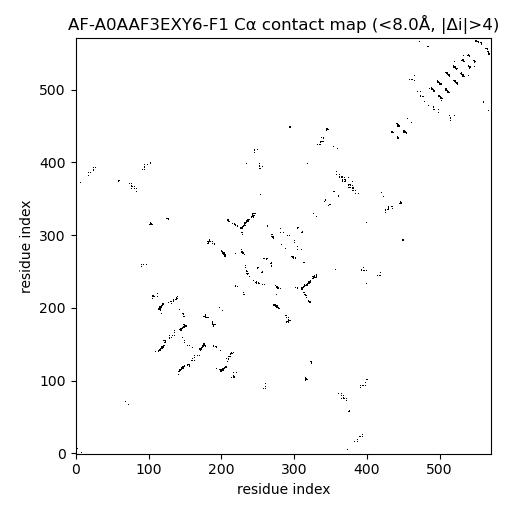804 C CA . ALA A 1 365 ? -9.983 13.670 24.199 1.00 95.56 365 ALA A CA 1
ATOM 2805 C C . ALA A 1 365 ? -10.379 13.802 25.666 1.00 95.56 365 ALA A C 1
ATOM 2807 O O . ALA A 1 365 ? -11.210 14.640 26.006 1.00 95.56 365 ALA A O 1
ATOM 2808 N N . ALA A 1 366 ? -9.741 13.026 26.542 1.00 94.94 366 ALA A N 1
ATOM 2809 C CA . ALA A 1 366 ? -9.943 13.104 27.979 1.00 94.94 366 ALA A CA 1
ATOM 2810 C C . ALA A 1 366 ? -9.584 14.499 28.511 1.00 94.94 366 ALA A C 1
ATOM 2812 O O . ALA A 1 366 ? -10.367 15.089 29.256 1.00 94.94 366 ALA A O 1
ATOM 2813 N N . SER A 1 367 ? -8.460 15.073 28.065 1.00 92.44 367 SER A N 1
ATOM 2814 C CA . SER A 1 367 ? -8.084 16.455 28.381 1.00 92.44 367 SER A CA 1
ATOM 2815 C C . SER A 1 367 ? -9.101 17.471 27.854 1.00 92.44 367 SER A C 1
ATOM 2817 O O . SER A 1 367 ? -9.500 18.368 28.595 1.00 92.44 367 SER A O 1
ATOM 2819 N N . SER A 1 368 ? -9.567 17.313 26.612 1.00 93.12 368 SER A N 1
ATOM 2820 C CA . SER A 1 368 ? -10.563 18.202 25.992 1.00 93.12 368 SER A CA 1
ATOM 2821 C C . SER A 1 368 ? -11.903 18.164 26.735 1.00 93.12 368 SER A C 1
ATOM 2823 O O . SER A 1 368 ? -12.495 19.204 27.019 1.00 93.12 368 SER A O 1
ATOM 2825 N N . MET A 1 369 ? -12.369 16.973 27.113 1.00 92.25 369 MET A N 1
ATOM 2826 C CA . MET A 1 369 ? -13.617 16.781 27.857 1.00 92.25 369 MET A CA 1
ATOM 2827 C C . MET A 1 369 ? -13.518 17.286 29.296 1.00 92.25 369 MET A C 1
ATOM 2829 O O . MET A 1 369 ? -14.460 17.897 29.804 1.00 92.25 369 MET A O 1
ATOM 2833 N N . SER A 1 370 ? -12.371 17.093 29.946 1.00 90.56 370 SER A N 1
ATOM 2834 C CA . SER A 1 370 ? -12.118 17.680 31.260 1.00 90.56 370 SER A CA 1
ATOM 2835 C C . SER A 1 370 ? -12.128 19.210 31.193 1.00 90.56 370 SER A C 1
ATOM 2837 O O . SER A 1 370 ? -12.785 19.858 32.004 1.00 90.56 370 SER A O 1
ATOM 2839 N N . TYR A 1 371 ? -11.498 19.793 30.168 1.00 88.44 371 TYR A N 1
ATOM 2840 C CA . TYR A 1 371 ? -11.434 21.242 29.976 1.00 88.44 371 TYR A CA 1
ATOM 2841 C C . TYR A 1 371 ? -12.797 21.883 29.665 1.00 88.44 371 TYR A C 1
ATOM 2843 O O . TYR A 1 371 ? -13.112 22.946 30.199 1.00 88.44 371 TYR A O 1
ATOM 2851 N N . LEU A 1 372 ? -13.606 21.258 28.803 1.00 90.56 372 LEU A N 1
ATOM 2852 C CA . LEU A 1 372 ? -14.877 21.828 28.339 1.00 90.56 372 LEU A CA 1
ATOM 2853 C C . LEU A 1 372 ? -16.038 21.614 29.314 1.00 90.56 372 LEU A C 1
ATOM 2855 O O . LEU A 1 372 ? -16.858 22.514 29.485 1.00 90.56 372 LEU A O 1
ATOM 2859 N N . VAL A 1 373 ? -16.140 20.423 29.914 1.00 89.81 373 VAL A N 1
ATOM 2860 C CA . VAL A 1 373 ? -17.315 20.021 30.711 1.00 89.81 373 VAL A CA 1
ATOM 2861 C C . VAL A 1 373 ? -16.968 19.474 32.098 1.00 89.81 373 VAL A C 1
ATOM 2863 O O . VAL A 1 373 ? -17.865 19.049 32.818 1.00 89.81 373 VAL A O 1
ATOM 2866 N N . GLY A 1 374 ? -15.692 19.475 32.497 1.00 85.62 374 GLY A N 1
ATOM 2867 C CA . GLY A 1 374 ? -15.268 18.998 33.818 1.00 85.62 374 GLY A CA 1
ATOM 2868 C C . GLY A 1 374 ? -15.330 17.478 33.994 1.00 85.62 374 GLY A C 1
ATOM 2869 O O . GLY A 1 374 ? -15.334 16.995 35.123 1.00 85.62 374 GLY A O 1
ATOM 2870 N N . MET A 1 375 ? -15.394 16.703 32.904 1.00 88.00 375 MET A N 1
ATOM 2871 C CA . MET A 1 375 ? -15.428 15.238 32.981 1.00 88.00 375 MET A CA 1
ATOM 2872 C C . MET A 1 375 ? -14.098 14.681 33.515 1.00 88.00 375 MET A C 1
ATOM 2874 O O . MET A 1 375 ? -13.022 15.165 33.164 1.00 88.00 375 MET A O 1
ATOM 2878 N N . HIS A 1 376 ? -14.159 13.636 34.345 1.00 90.06 376 HIS A N 1
ATOM 2879 C CA . HIS A 1 376 ? -12.959 12.996 34.884 1.00 90.06 376 HIS A CA 1
ATOM 2880 C C . HIS A 1 376 ? -12.179 12.273 33.773 1.00 90.06 376 HIS A C 1
ATOM 2882 O O . HIS A 1 376 ? -12.680 11.318 33.171 1.00 90.06 376 HIS A O 1
ATOM 2888 N N . SER A 1 377 ? -10.937 12.700 33.527 1.00 90.50 377 SER A N 1
ATOM 2889 C CA . SER A 1 377 ? -10.121 12.249 32.392 1.00 90.50 377 SER A CA 1
ATOM 2890 C C . SER A 1 377 ? -9.958 10.729 32.326 1.00 90.50 377 SER A C 1
ATOM 2892 O O . SER A 1 377 ? -10.097 10.146 31.255 1.00 90.50 377 SER A O 1
ATOM 2894 N N . LEU A 1 378 ? -9.737 10.065 33.469 1.00 92.00 378 LEU A N 1
ATOM 2895 C CA . LEU A 1 378 ? -9.565 8.608 33.507 1.00 92.00 378 LEU A CA 1
ATOM 2896 C C . LEU A 1 378 ? -10.840 7.857 33.099 1.00 92.00 378 LEU A C 1
ATOM 2898 O O . LEU A 1 378 ? -10.756 6.816 32.459 1.00 92.00 378 LEU A O 1
ATOM 2902 N N . ILE A 1 379 ? -12.021 8.384 33.441 1.00 91.69 379 ILE A N 1
ATOM 2903 C CA . ILE A 1 379 ? -13.294 7.739 33.086 1.00 91.69 379 ILE A CA 1
ATOM 2904 C C . ILE A 1 379 ? -13.496 7.829 31.576 1.00 91.69 379 ILE A C 1
ATOM 2906 O O . ILE A 1 379 ? -13.786 6.821 30.935 1.00 91.69 379 ILE A O 1
ATOM 2910 N N . TYR A 1 380 ? -13.290 9.018 30.999 1.00 94.31 380 TYR A N 1
ATOM 2911 C CA . TYR A 1 380 ? -13.390 9.194 29.552 1.00 94.31 380 TYR A CA 1
ATOM 2912 C C . TYR A 1 380 ? -12.385 8.306 28.811 1.00 94.31 380 TYR A C 1
ATOM 2914 O O . TYR A 1 380 ? -12.767 7.592 27.889 1.00 94.31 380 TYR A O 1
ATOM 2922 N N . PHE A 1 381 ? -11.118 8.312 29.239 1.00 95.94 381 PHE A N 1
ATOM 2923 C CA . PHE A 1 381 ? -10.061 7.511 28.624 1.00 95.94 381 PHE A CA 1
ATOM 2924 C C . PHE A 1 381 ? -10.384 6.010 28.642 1.00 95.94 381 PHE A C 1
ATOM 2926 O O . PHE A 1 381 ? -10.235 5.340 27.621 1.00 95.94 381 PHE A O 1
ATOM 2933 N N . SER A 1 382 ? -10.886 5.488 29.764 1.00 96.00 382 SER A N 1
ATOM 2934 C CA . SER A 1 382 ? -11.292 4.082 29.880 1.00 96.00 382 SER A CA 1
ATOM 2935 C C . SER A 1 382 ? -12.445 3.727 28.940 1.00 96.00 382 SER A C 1
ATOM 2937 O O . SER A 1 382 ? -12.385 2.703 28.266 1.00 96.00 382 SER A O 1
ATOM 2939 N N . LEU A 1 383 ? -13.471 4.579 28.841 1.00 96.06 383 LEU A N 1
ATOM 2940 C CA . LEU A 1 383 ? -14.611 4.348 27.942 1.00 96.06 383 LEU A CA 1
ATOM 2941 C C . LEU A 1 383 ? -14.215 4.431 26.467 1.00 96.06 383 LEU A C 1
ATOM 2943 O O . LEU A 1 383 ? -14.633 3.597 25.668 1.00 96.06 383 LEU A O 1
ATOM 2947 N N . HIS A 1 384 ? -13.378 5.407 26.122 1.00 97.12 384 HIS A N 1
ATOM 2948 C CA . HIS A 1 384 ? -12.787 5.539 24.796 1.00 97.12 384 HIS A CA 1
ATOM 2949 C C . HIS A 1 384 ? -11.997 4.280 24.415 1.00 97.12 384 HIS A C 1
ATOM 2951 O O . HIS A 1 384 ? -12.222 3.708 23.352 1.00 97.12 384 HIS A O 1
ATOM 2957 N N . THR A 1 385 ? -11.118 3.818 25.307 1.00 97.44 385 THR A N 1
ATOM 2958 C CA . THR A 1 385 ? -10.284 2.628 25.084 1.00 97.44 385 THR A CA 1
ATOM 2959 C C . THR A 1 385 ? -11.144 1.373 24.937 1.00 97.44 385 THR A C 1
ATOM 2961 O O . THR A 1 385 ? -10.904 0.564 24.043 1.00 97.44 385 THR A O 1
ATOM 2964 N N . LEU A 1 386 ? -12.187 1.231 25.761 1.00 97.25 386 LEU A N 1
ATOM 2965 C CA . LEU A 1 386 ? -13.129 0.116 25.675 1.00 97.25 386 LEU A CA 1
ATOM 2966 C C . LEU A 1 386 ? -13.873 0.098 24.334 1.00 97.25 386 LEU A C 1
ATOM 2968 O O . LEU A 1 386 ? -13.932 -0.947 23.689 1.00 97.25 386 LEU A O 1
ATOM 2972 N N . PHE A 1 387 ? -14.405 1.245 23.899 1.00 97.31 387 PHE A N 1
ATOM 2973 C CA . PHE A 1 387 ? -15.052 1.377 22.592 1.00 97.31 387 PHE A CA 1
ATOM 2974 C C . PHE A 1 387 ? -14.093 1.004 21.457 1.00 97.31 387 PHE A C 1
ATOM 2976 O O . PHE A 1 387 ? -14.442 0.224 20.571 1.00 97.31 387 PHE A O 1
ATOM 2983 N N . TRP A 1 388 ? -12.868 1.528 21.501 1.00 98.06 388 TRP A N 1
ATOM 2984 C CA . TRP A 1 388 ? -11.866 1.296 20.467 1.00 98.06 388 TRP A CA 1
ATOM 2985 C C . TRP A 1 388 ? -11.496 -0.178 20.347 1.00 98.06 388 TRP A C 1
ATOM 2987 O O . TRP A 1 388 ? -11.511 -0.742 19.253 1.00 98.06 388 TRP A O 1
ATOM 2997 N N . PHE A 1 389 ? -11.217 -0.811 21.487 1.00 97.81 389 PHE A N 1
ATOM 2998 C CA . PHE A 1 389 ? -10.913 -2.231 21.572 1.00 97.81 389 PHE A CA 1
ATOM 2999 C C . PHE A 1 389 ? -12.080 -3.087 21.060 1.00 97.81 389 PHE A C 1
ATOM 3001 O O . PHE A 1 389 ? -11.861 -4.002 20.267 1.00 97.81 389 PHE A O 1
ATOM 3008 N N . ALA A 1 390 ? -13.318 -2.772 21.459 1.00 97.06 390 ALA A N 1
ATOM 3009 C CA . ALA A 1 390 ? -14.516 -3.478 21.009 1.00 97.06 390 ALA A CA 1
ATOM 3010 C C . ALA A 1 390 ? -14.682 -3.417 19.482 1.00 97.06 390 ALA A C 1
ATOM 3012 O O . ALA A 1 390 ? -14.880 -4.450 18.838 1.00 97.06 390 ALA A O 1
ATOM 3013 N N . MET A 1 391 ? -14.544 -2.227 18.890 1.00 97.75 391 MET A N 1
ATOM 3014 C CA . MET A 1 391 ? -14.642 -2.048 17.440 1.00 97.75 391 MET A CA 1
ATOM 3015 C C . MET A 1 391 ? -13.516 -2.760 16.685 1.00 97.75 391 MET A C 1
ATOM 3017 O O . MET A 1 391 ? -13.762 -3.351 15.634 1.00 97.75 391 MET A O 1
ATOM 3021 N N . ASP A 1 392 ? -12.291 -2.735 17.212 1.00 97.44 392 ASP A N 1
ATOM 3022 C CA . ASP A 1 392 ? -11.154 -3.431 16.609 1.00 97.44 392 ASP A CA 1
ATOM 3023 C C . ASP A 1 392 ? -11.308 -4.950 16.672 1.00 97.44 392 ASP A C 1
ATOM 3025 O O . ASP A 1 392 ? -11.073 -5.630 15.671 1.00 97.44 392 ASP A O 1
ATOM 3029 N N . TYR A 1 393 ? -11.761 -5.481 17.809 1.00 96.75 393 TYR A N 1
ATOM 3030 C CA . TYR A 1 393 ? -12.061 -6.902 17.968 1.00 96.75 393 TYR A CA 1
ATOM 3031 C C . TYR A 1 393 ? -13.182 -7.356 17.021 1.00 96.75 393 TYR A C 1
ATOM 3033 O O . TYR A 1 393 ? -13.072 -8.402 16.373 1.00 96.75 393 TYR A O 1
ATOM 3041 N N . ALA A 1 394 ? -14.240 -6.554 16.879 1.00 95.56 394 ALA A N 1
ATOM 3042 C CA . ALA A 1 394 ? -15.335 -6.833 15.957 1.00 95.56 394 ALA A CA 1
ATOM 3043 C C . ALA A 1 394 ? -14.871 -6.813 14.487 1.00 95.56 394 ALA A C 1
ATOM 3045 O O . ALA A 1 394 ? -15.237 -7.696 13.703 1.00 95.56 394 ALA A O 1
ATOM 3046 N N . LEU A 1 395 ? -14.026 -5.846 14.111 1.00 97.12 395 LEU A N 1
ATOM 3047 C CA . LEU A 1 395 ? -13.512 -5.704 12.749 1.00 97.12 395 LEU A CA 1
ATOM 3048 C C . LEU A 1 395 ? -12.600 -6.867 12.345 1.00 97.12 395 LEU A C 1
ATOM 3050 O O . LEU A 1 395 ? -12.825 -7.482 11.300 1.00 97.12 395 LEU A O 1
ATOM 3054 N N . ILE A 1 396 ? -11.612 -7.217 13.175 1.00 96.75 396 ILE A N 1
ATOM 3055 C CA . ILE A 1 396 ? -10.703 -8.328 12.863 1.00 96.75 396 ILE A CA 1
ATOM 3056 C C . ILE A 1 396 ? -11.448 -9.666 12.795 1.00 96.75 396 ILE A C 1
ATOM 3058 O O . ILE A 1 396 ? -11.163 -10.486 11.921 1.00 96.75 396 ILE A O 1
ATOM 3062 N N . SER A 1 397 ? -12.450 -9.864 13.656 1.00 94.19 397 SER A N 1
ATOM 3063 C CA . SER A 1 397 ? -13.304 -11.058 13.636 1.00 94.19 397 SER A CA 1
ATOM 3064 C C . SER A 1 397 ? -14.123 -11.145 12.344 1.00 94.19 397 SER A C 1
ATOM 3066 O O . SER A 1 397 ? -14.281 -12.223 11.774 1.00 94.19 397 SER A O 1
ATOM 3068 N N . SER A 1 398 ? -14.599 -10.004 11.831 1.00 93.81 398 SER A N 1
ATOM 3069 C CA . SER A 1 398 ? -15.298 -9.923 10.543 1.00 93.81 398 SER A CA 1
ATOM 3070 C C . SER A 1 398 ? -14.407 -10.343 9.365 1.00 93.81 398 SER A C 1
ATOM 3072 O O . SER A 1 398 ? -14.852 -11.065 8.471 1.00 93.81 398 SER A O 1
ATOM 3074 N N . LEU A 1 399 ? -13.131 -9.942 9.383 1.00 94.62 399 LEU A N 1
ATOM 3075 C CA . LEU A 1 399 ? -12.162 -10.281 8.336 1.00 94.62 399 LEU A CA 1
ATOM 3076 C C . LEU A 1 399 ? -11.693 -11.738 8.387 1.00 94.62 399 LEU A C 1
ATOM 3078 O O . LEU A 1 399 ? -11.504 -12.335 7.329 1.00 94.62 399 LEU A O 1
ATOM 3082 N N . GLN A 1 400 ? -11.546 -12.319 9.582 1.00 93.19 400 GLN A N 1
ATOM 3083 C CA . GLN A 1 400 ? -11.109 -13.709 9.769 1.00 93.19 400 GLN A CA 1
ATOM 3084 C C . GLN A 1 400 ? -12.052 -14.733 9.117 1.00 93.19 400 GLN A C 1
ATOM 3086 O O . GLN A 1 400 ? -11.602 -15.817 8.754 1.00 93.19 400 GLN A O 1
ATOM 3091 N N . ASN A 1 401 ? -13.339 -14.402 8.965 1.00 85.00 401 ASN A N 1
ATOM 3092 C CA . ASN A 1 401 ? -14.377 -15.316 8.473 1.00 85.00 401 ASN A CA 1
ATOM 3093 C C . ASN A 1 401 ? -14.491 -16.622 9.280 1.00 85.00 401 ASN A C 1
ATOM 3095 O O . ASN A 1 401 ? -14.630 -17.714 8.730 1.00 85.00 401 ASN A O 1
ATOM 3099 N N . GLY A 1 402 ? -14.366 -16.515 10.598 1.00 86.00 402 GLY A N 1
ATOM 3100 C CA . GLY A 1 402 ? -14.350 -17.647 11.513 1.00 86.00 402 GLY A CA 1
ATOM 3101 C C . GLY A 1 402 ? -13.797 -17.236 12.876 1.00 86.00 402 GLY A C 1
ATOM 3102 O O . GLY A 1 402 ? -13.459 -16.065 13.073 1.00 86.00 402 GLY A O 1
ATOM 3103 N N . PRO A 1 403 ? -13.681 -18.177 13.826 1.00 86.56 403 PRO A N 1
ATOM 3104 C CA . PRO A 1 403 ? -13.115 -17.875 15.130 1.00 86.56 403 PRO A CA 1
ATOM 3105 C C . PRO A 1 403 ? -11.646 -17.463 14.992 1.00 86.56 403 PRO A C 1
ATOM 3107 O O . PRO A 1 403 ? -10.861 -18.109 14.286 1.00 86.56 403 PRO A O 1
ATOM 3110 N N . LEU A 1 404 ? -11.264 -16.399 15.698 1.00 90.75 404 LEU A N 1
ATOM 3111 C CA . LEU A 1 404 ? -9.862 -16.027 15.848 1.00 90.75 404 LEU A CA 1
ATOM 3112 C C . LEU A 1 404 ? -9.108 -17.165 16.539 1.00 90.75 404 LEU A C 1
ATOM 3114 O O . LEU A 1 404 ? -9.594 -17.768 17.494 1.00 90.75 404 LEU A O 1
ATOM 3118 N N . LYS A 1 405 ? -7.880 -17.432 16.091 1.00 89.81 405 LYS A N 1
ATOM 3119 C CA . LYS A 1 405 ? -6.981 -18.407 16.729 1.00 89.81 405 LYS A CA 1
ATOM 3120 C C . LYS A 1 405 ? -6.279 -17.852 17.977 1.00 89.81 405 LYS A C 1
ATOM 3122 O O . LYS A 1 405 ? -5.332 -18.458 18.466 1.00 89.81 405 LYS A O 1
ATOM 3127 N N . TYR A 1 406 ? -6.752 -16.717 18.486 1.00 90.69 406 TYR A N 1
ATOM 3128 C CA . TYR A 1 406 ? -6.288 -16.089 19.715 1.00 90.69 406 TYR A CA 1
ATOM 3129 C C . TYR A 1 406 ? -7.377 -16.178 20.774 1.00 90.69 406 TYR A C 1
ATOM 3131 O O . TYR A 1 406 ? -8.552 -15.954 20.483 1.00 90.69 406 TYR A O 1
ATOM 3139 N N . THR A 1 407 ? -6.984 -16.432 22.018 1.00 92.12 407 THR A N 1
ATOM 3140 C CA . THR A 1 407 ? -7.875 -16.165 23.148 1.00 92.12 407 THR A CA 1
ATOM 3141 C C . THR A 1 407 ? -8.087 -14.657 23.292 1.00 92.12 407 THR A C 1
ATOM 3143 O O . THR A 1 407 ? -7.259 -13.854 22.854 1.00 92.12 407 THR A O 1
ATOM 3146 N N . PHE A 1 408 ? -9.170 -14.254 23.957 1.00 90.88 408 PHE A N 1
ATOM 3147 C CA . PHE A 1 408 ? -9.441 -12.841 24.233 1.00 90.88 408 PHE A CA 1
ATOM 3148 C C . PHE A 1 408 ? -8.257 -12.145 24.927 1.00 90.88 408 PHE A C 1
ATOM 3150 O O . PHE A 1 408 ? -7.849 -11.057 24.529 1.00 90.88 408 PHE A O 1
ATOM 3157 N N . SER A 1 409 ? -7.647 -12.813 25.915 1.00 93.75 409 SER A N 1
ATOM 3158 C CA . SER A 1 409 ? -6.470 -12.296 26.624 1.00 93.75 409 SER A CA 1
ATOM 3159 C C . SER A 1 409 ? -5.266 -12.136 25.693 1.00 93.75 409 SER A C 1
ATOM 3161 O O . SER A 1 409 ? -4.620 -11.090 25.708 1.00 93.75 409 SER A O 1
ATOM 3163 N N . GLN A 1 410 ? -4.983 -13.121 24.834 1.00 94.94 410 GLN A N 1
ATOM 3164 C CA . GLN A 1 410 ? -3.894 -13.012 23.857 1.00 94.94 410 GLN A CA 1
ATOM 3165 C C . GLN A 1 410 ? -4.117 -11.835 22.907 1.00 94.94 410 GLN A C 1
ATOM 3167 O O . GLN A 1 410 ? -3.203 -11.037 22.705 1.00 94.94 410 GLN A O 1
ATOM 3172 N N . PHE A 1 411 ? -5.332 -11.691 22.370 1.00 96.44 411 PHE A N 1
ATOM 3173 C CA . PHE A 1 411 ? -5.671 -10.567 21.504 1.00 96.44 411 PHE A CA 1
ATOM 3174 C C . PHE A 1 411 ? -5.488 -9.226 22.220 1.00 96.44 411 PHE A C 1
ATOM 3176 O O . PHE A 1 411 ? -4.842 -8.342 21.667 1.00 96.44 411 PHE A O 1
ATOM 3183 N N . LEU A 1 412 ? -5.980 -9.091 23.457 1.00 96.50 412 LEU A N 1
ATOM 3184 C CA . LEU A 1 412 ? -5.817 -7.878 24.261 1.00 96.50 412 LEU A CA 1
ATOM 3185 C C . LEU A 1 412 ? -4.344 -7.501 24.443 1.00 96.50 412 LEU A C 1
ATOM 3187 O O . LEU A 1 412 ? -3.981 -6.349 24.218 1.00 96.50 412 LEU A O 1
ATOM 3191 N N . HIS A 1 413 ? -3.481 -8.463 24.779 1.00 96.94 413 HIS A N 1
ATOM 3192 C CA . HIS A 1 413 ? -2.047 -8.205 24.928 1.00 96.94 413 HIS A CA 1
ATOM 3193 C C . HIS A 1 413 ? -1.405 -7.748 23.610 1.00 96.94 413 HIS A C 1
ATOM 3195 O O . HIS A 1 413 ? -0.664 -6.767 23.596 1.00 96.94 413 HIS A O 1
ATOM 3201 N N . ILE A 1 414 ? -1.703 -8.415 22.489 1.00 97.00 414 ILE A N 1
ATOM 3202 C CA . ILE A 1 414 ? -1.148 -8.050 21.175 1.00 97.00 414 ILE A CA 1
ATOM 3203 C C . ILE A 1 414 ? -1.657 -6.669 20.736 1.00 97.00 414 ILE A C 1
ATOM 3205 O O . ILE A 1 414 ? -0.879 -5.850 20.245 1.00 97.00 414 ILE A O 1
ATOM 3209 N N . TRP A 1 415 ? -2.948 -6.398 20.933 1.00 97.81 415 TRP A N 1
ATOM 3210 C CA . TRP A 1 415 ? -3.577 -5.118 20.617 1.00 97.81 415 TRP A CA 1
ATOM 3211 C C . TRP A 1 415 ? -2.956 -3.975 21.427 1.00 97.81 415 TRP A C 1
ATOM 3213 O O . TRP A 1 415 ? -2.574 -2.965 20.841 1.00 97.81 415 TRP A O 1
ATOM 3223 N N . LEU A 1 416 ? -2.742 -4.167 22.734 1.00 97.19 416 LEU A N 1
ATOM 3224 C CA . LEU A 1 416 ? -2.070 -3.185 23.590 1.00 97.19 416 LEU A CA 1
ATOM 3225 C C . LEU A 1 416 ? -0.640 -2.895 23.121 1.00 97.19 416 LEU A C 1
ATOM 3227 O O . LEU A 1 416 ? -0.258 -1.731 23.033 1.00 97.19 416 LEU A O 1
ATOM 3231 N N . ILE A 1 417 ? 0.141 -3.923 22.768 1.00 96.50 417 ILE A N 1
ATOM 3232 C CA . ILE A 1 417 ? 1.499 -3.733 22.227 1.00 96.50 417 ILE A CA 1
ATOM 3233 C C . ILE A 1 417 ? 1.447 -2.948 20.909 1.00 96.50 417 ILE A C 1
ATOM 3235 O O . ILE A 1 417 ? 2.268 -2.055 20.683 1.00 96.50 417 ILE A O 1
ATOM 3239 N N . ARG A 1 418 ? 0.477 -3.242 20.035 1.00 96.06 418 ARG A N 1
ATOM 3240 C CA . ARG A 1 418 ? 0.307 -2.539 18.756 1.00 96.06 418 ARG A CA 1
ATOM 3241 C C . ARG A 1 418 ? -0.028 -1.064 18.971 1.00 96.06 418 ARG A C 1
ATOM 3243 O O . ARG A 1 418 ? 0.623 -0.210 18.379 1.00 96.06 418 ARG A O 1
ATOM 3250 N N . GLU A 1 419 ? -1.014 -0.757 19.808 1.00 95.75 419 GLU A N 1
ATOM 3251 C CA . GLU A 1 419 ? -1.419 0.626 20.098 1.00 95.75 419 GLU A CA 1
ATOM 3252 C C . GLU A 1 419 ? -0.305 1.402 20.828 1.00 95.75 419 GLU A C 1
ATOM 3254 O O . GLU A 1 419 ? -0.011 2.541 20.470 1.00 95.75 419 GLU A O 1
ATOM 3259 N N . ALA A 1 420 ? 0.400 0.775 21.779 1.00 95.06 420 ALA A N 1
ATOM 3260 C CA . ALA A 1 420 ? 1.518 1.398 22.493 1.00 95.06 420 ALA A CA 1
ATOM 3261 C C . ALA A 1 420 ? 2.739 1.667 21.598 1.00 95.06 420 ALA A C 1
ATOM 3263 O O . ALA A 1 420 ? 3.453 2.648 21.804 1.00 95.06 420 ALA A O 1
ATOM 3264 N N . SER A 1 421 ? 2.983 0.820 20.593 1.00 94.81 421 SER A N 1
ATOM 3265 C CA . SER A 1 421 ? 4.109 0.976 19.661 1.00 94.81 421 SER A CA 1
ATOM 3266 C C . SER A 1 421 ? 3.829 1.937 18.503 1.00 94.81 421 SER A C 1
ATOM 3268 O O . SER A 1 421 ? 4.784 2.401 17.874 1.00 94.81 421 SER A O 1
ATOM 3270 N N . ALA A 1 422 ? 2.567 2.291 18.235 1.00 93.69 422 ALA A N 1
ATOM 3271 C CA . ALA A 1 422 ? 2.190 3.134 17.101 1.00 93.69 422 ALA A CA 1
ATOM 3272 C C . ALA A 1 422 ? 2.851 4.524 17.149 1.00 93.69 422 ALA A C 1
ATOM 3274 O O . ALA A 1 422 ? 3.566 4.902 16.217 1.00 93.69 422 ALA A O 1
ATOM 3275 N N . PHE A 1 423 ? 2.702 5.255 18.260 1.00 94.12 423 PHE A N 1
ATOM 3276 C CA . PHE A 1 423 ? 3.261 6.604 18.398 1.00 94.12 423 PHE A CA 1
ATOM 3277 C C . PHE A 1 423 ? 4.806 6.639 18.440 1.00 94.12 423 PHE A C 1
ATOM 3279 O O . PHE A 1 423 ? 5.398 7.443 17.717 1.00 94.12 423 PHE A O 1
ATOM 3286 N N . PRO A 1 424 ? 5.508 5.754 19.179 1.00 94.69 424 PRO A N 1
ATOM 3287 C CA . PRO A 1 424 ? 6.967 5.653 19.089 1.00 94.69 424 PRO A CA 1
ATOM 3288 C C . PRO A 1 424 ? 7.472 5.337 17.674 1.00 94.69 424 PRO A C 1
ATOM 3290 O O . PRO A 1 424 ? 8.462 5.915 17.221 1.00 94.69 424 PRO A O 1
ATOM 3293 N N . THR A 1 425 ? 6.780 4.454 16.948 1.00 93.75 425 THR A N 1
ATOM 3294 C CA . THR A 1 425 ? 7.129 4.117 15.558 1.00 93.75 425 THR A CA 1
ATOM 3295 C C . THR A 1 425 ? 6.930 5.316 14.635 1.00 93.75 425 THR A C 1
ATOM 3297 O O . THR A 1 425 ? 7.785 5.589 13.792 1.00 93.75 425 THR A O 1
ATOM 3300 N N . TYR A 1 426 ? 5.851 6.073 14.841 1.00 93.12 426 TYR A N 1
ATOM 3301 C CA . TYR A 1 426 ? 5.581 7.323 14.139 1.00 93.12 426 TYR A CA 1
ATOM 3302 C C . TYR A 1 426 ? 6.685 8.369 14.373 1.00 93.12 426 TYR A C 1
ATOM 3304 O O . TYR A 1 426 ? 7.235 8.910 13.413 1.00 93.12 426 TYR A O 1
ATOM 3312 N N . LEU A 1 427 ? 7.088 8.600 15.629 1.00 92.31 427 LEU A N 1
ATOM 3313 C CA . LEU A 1 427 ? 8.192 9.512 15.954 1.00 92.31 427 LEU A CA 1
ATOM 3314 C C . LEU A 1 427 ? 9.503 9.071 15.299 1.00 92.31 427 LEU A C 1
ATOM 3316 O O . LEU A 1 427 ? 10.222 9.892 14.731 1.00 92.31 427 LEU A O 1
ATOM 3320 N N . ARG A 1 428 ? 9.801 7.767 15.313 1.00 91.69 428 ARG A N 1
ATOM 3321 C CA . ARG A 1 428 ? 10.974 7.223 14.620 1.00 91.69 428 ARG A CA 1
ATOM 3322 C C . ARG A 1 428 ? 10.914 7.484 13.114 1.00 91.69 428 ARG A C 1
ATOM 3324 O O . ARG A 1 428 ? 11.937 7.832 12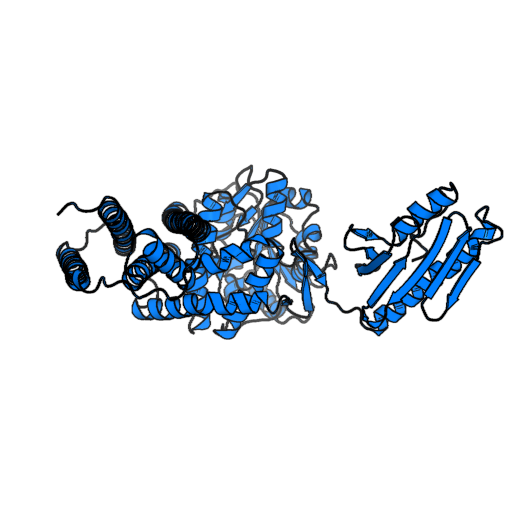.528 1.00 91.69 428 ARG A O 1
ATOM 3331 N N . ALA A 1 429 ? 9.747 7.330 12.490 1.00 90.62 429 ALA A N 1
ATOM 3332 C CA . ALA A 1 429 ? 9.561 7.596 11.066 1.00 90.62 429 ALA A CA 1
ATOM 3333 C C . ALA A 1 429 ? 9.794 9.077 10.719 1.00 90.62 429 ALA A C 1
ATOM 3335 O O . ALA A 1 429 ? 10.461 9.361 9.726 1.00 90.62 429 ALA A O 1
ATOM 3336 N N . LEU A 1 430 ? 9.315 10.003 11.557 1.00 87.88 430 LEU A N 1
ATOM 3337 C CA . LEU A 1 430 ? 9.556 11.441 11.392 1.00 87.88 430 LEU A CA 1
ATOM 3338 C C . LEU A 1 430 ? 11.031 11.822 11.549 1.00 87.88 430 LEU A C 1
ATOM 3340 O O . LEU A 1 430 ? 11.563 12.587 10.747 1.00 87.88 430 LEU A O 1
ATOM 3344 N N . LEU A 1 431 ? 11.688 11.305 12.590 1.00 86.94 431 LEU A N 1
ATOM 3345 C CA . LEU A 1 431 ? 13.070 11.661 12.924 1.00 86.94 431 LEU A CA 1
ATOM 3346 C C . LEU A 1 431 ? 14.092 11.025 11.972 1.00 86.94 431 LEU A C 1
ATOM 3348 O O . LEU A 1 431 ? 15.202 11.532 11.835 1.00 86.94 431 LEU A O 1
ATOM 3352 N N . GLN A 1 432 ? 13.733 9.921 11.312 1.00 86.50 432 GLN A N 1
ATOM 3353 C CA . GLN A 1 432 ? 14.600 9.189 10.388 1.00 86.50 432 GLN A CA 1
ATOM 3354 C C . GLN A 1 432 ? 13.911 9.034 9.023 1.00 86.50 432 GLN A C 1
ATOM 3356 O O . GLN A 1 432 ? 13.443 7.941 8.713 1.00 86.50 432 GLN A O 1
ATOM 3361 N N . PRO A 1 433 ? 13.846 10.069 8.168 1.00 78.62 433 PRO A N 1
ATOM 3362 C CA . PRO A 1 433 ? 13.062 10.029 6.927 1.00 78.62 433 PRO A CA 1
ATOM 3363 C C . PRO A 1 433 ? 13.647 9.120 5.829 1.00 78.62 433 PRO A C 1
ATOM 3365 O O . PRO A 1 433 ? 12.990 8.866 4.822 1.00 78.62 433 PRO A O 1
ATOM 3368 N N . GLU A 1 434 ? 14.872 8.620 5.998 1.00 78.81 434 GLU A N 1
ATOM 3369 C CA . GLU A 1 434 ? 15.531 7.742 5.028 1.00 78.81 434 GLU A CA 1
ATOM 3370 C C . GLU A 1 434 ? 14.920 6.334 5.010 1.00 78.81 434 GLU A C 1
ATOM 3372 O O . GLU A 1 434 ? 14.594 5.742 6.048 1.00 78.81 434 GLU A O 1
ATOM 3377 N N . ILE A 1 435 ? 14.765 5.780 3.809 1.00 80.56 435 ILE A N 1
ATOM 3378 C CA . ILE A 1 435 ? 14.184 4.462 3.568 1.00 80.56 435 ILE A CA 1
ATOM 3379 C C . ILE A 1 435 ? 15.257 3.550 2.999 1.00 80.56 435 ILE A C 1
ATOM 3381 O O . ILE A 1 435 ? 15.626 3.669 1.837 1.00 80.56 435 ILE A O 1
ATOM 3385 N N . THR A 1 436 ? 15.712 2.590 3.792 1.00 72.00 436 THR A N 1
ATOM 3386 C CA . THR A 1 436 ? 16.516 1.481 3.278 1.00 72.00 436 THR A CA 1
ATOM 3387 C C . THR A 1 436 ? 15.581 0.421 2.707 1.00 72.00 436 THR A C 1
ATOM 3389 O O . THR A 1 436 ? 14.699 -0.089 3.405 1.00 72.00 436 THR A O 1
ATOM 3392 N N . TRP A 1 437 ? 15.747 0.100 1.427 1.00 66.00 437 TRP A N 1
ATOM 3393 C CA . TRP A 1 437 ? 14.992 -0.953 0.765 1.00 66.00 437 TRP A CA 1
ATOM 3394 C C . TRP A 1 437 ? 15.886 -1.751 -0.181 1.00 66.00 437 TRP A C 1
ATOM 3396 O O . TRP A 1 437 ? 16.470 -1.216 -1.123 1.00 66.00 437 TRP A O 1
ATOM 3406 N N . ARG A 1 438 ? 15.976 -3.061 0.077 1.00 66.56 438 ARG A N 1
ATOM 3407 C CA . ARG A 1 438 ? 16.880 -3.981 -0.628 1.00 66.56 438 ARG A CA 1
ATOM 3408 C C . ARG A 1 438 ? 18.317 -3.438 -0.646 1.00 66.56 438 ARG A C 1
ATOM 3410 O O . ARG A 1 438 ? 18.898 -3.285 0.420 1.00 66.56 438 ARG A O 1
ATOM 3417 N N . ARG A 1 439 ? 18.881 -3.169 -1.831 1.00 55.12 439 ARG A N 1
ATOM 3418 C CA . ARG A 1 439 ? 20.278 -2.742 -2.020 1.00 55.12 439 ARG A CA 1
ATOM 3419 C C . ARG A 1 439 ? 20.483 -1.219 -1.910 1.00 55.12 439 ARG A C 1
ATOM 3421 O O . ARG A 1 439 ? 21.616 -0.774 -2.032 1.00 55.12 439 ARG A O 1
ATOM 3428 N N . GLY A 1 440 ? 19.428 -0.423 -1.699 1.00 60.03 440 GLY A N 1
ATOM 3429 C CA . GLY A 1 440 ? 19.508 1.042 -1.733 1.00 60.03 440 GLY A CA 1
ATOM 3430 C C . GLY A 1 440 ? 18.939 1.740 -0.499 1.00 60.03 440 GLY A C 1
ATOM 3431 O O . GLY A 1 440 ? 18.050 1.223 0.181 1.00 60.03 440 GLY A O 1
ATOM 3432 N N . THR A 1 441 ? 19.427 2.956 -0.250 1.00 65.12 441 THR A N 1
ATOM 3433 C CA . THR A 1 441 ? 18.818 3.916 0.679 1.00 65.12 441 THR A CA 1
ATOM 3434 C C . THR A 1 441 ? 18.256 5.084 -0.122 1.00 65.12 441 THR A C 1
ATOM 3436 O O . THR A 1 441 ? 18.945 5.705 -0.930 1.00 65.12 441 THR A O 1
ATOM 3439 N N . TYR A 1 442 ? 16.983 5.378 0.102 1.00 68.69 442 TYR A N 1
ATOM 3440 C CA . TYR A 1 442 ? 16.207 6.356 -0.641 1.00 68.69 442 TYR A CA 1
ATOM 3441 C C . TYR A 1 442 ? 15.753 7.466 0.296 1.00 68.69 442 TYR A C 1
ATOM 3443 O O . TYR A 1 442 ? 15.364 7.211 1.440 1.00 68.69 442 TYR A O 1
ATOM 3451 N N . ARG A 1 443 ? 15.741 8.700 -0.206 1.00 69.12 443 ARG A N 1
ATOM 3452 C CA . ARG A 1 443 ? 15.070 9.810 0.462 1.00 69.12 443 ARG A CA 1
ATOM 3453 C C . ARG A 1 443 ? 13.916 10.253 -0.414 1.00 69.12 443 ARG A C 1
ATOM 3455 O O . ARG A 1 443 ? 14.094 10.525 -1.599 1.00 69.12 443 ARG A O 1
ATOM 3462 N N . LEU A 1 444 ? 12.728 10.297 0.172 1.00 69.50 444 LEU A N 1
ATOM 3463 C CA . LEU A 1 444 ? 11.543 10.731 -0.546 1.00 69.50 444 LEU A CA 1
ATOM 3464 C C . LEU A 1 444 ? 11.350 12.234 -0.414 1.00 69.50 444 LEU A C 1
ATOM 3466 O O . LEU A 1 444 ? 11.535 12.811 0.659 1.00 69.50 444 LEU A O 1
ATOM 3470 N N . ARG A 1 445 ? 10.940 12.851 -1.519 1.00 68.31 445 ARG A N 1
ATOM 3471 C CA . ARG A 1 445 ? 10.411 14.215 -1.531 1.00 68.31 445 ARG A CA 1
ATOM 3472 C C . ARG A 1 445 ? 8.899 14.195 -1.363 1.00 68.31 445 ARG A C 1
ATOM 3474 O O . ARG A 1 445 ? 8.267 13.146 -1.482 1.00 68.31 445 ARG A O 1
ATOM 3481 N N . TRP A 1 446 ? 8.318 15.365 -1.120 1.00 72.56 446 TRP A N 1
ATOM 3482 C CA . TRP A 1 446 ? 6.868 15.529 -1.165 1.00 72.56 446 TRP A CA 1
ATOM 3483 C C . TRP A 1 446 ? 6.310 15.076 -2.516 1.00 72.56 446 TRP A C 1
ATOM 3485 O O . TRP A 1 446 ? 6.909 15.336 -3.558 1.00 72.56 446 TRP A O 1
ATOM 3495 N N . GLY A 1 447 ? 5.187 14.358 -2.483 1.00 64.88 447 GLY A N 1
ATOM 3496 C CA . GLY A 1 447 ? 4.662 13.652 -3.655 1.00 64.88 447 GLY A CA 1
ATOM 3497 C C . GLY A 1 447 ? 5.364 12.315 -3.924 1.00 64.88 447 GLY A C 1
ATOM 3498 O O . GLY A 1 447 ? 5.153 11.724 -4.977 1.00 64.88 447 GLY A O 1
ATOM 3499 N N . ALA A 1 448 ? 6.191 11.849 -2.979 1.00 66.69 448 ALA A N 1
ATOM 3500 C CA . ALA A 1 448 ? 6.883 10.559 -2.953 1.00 66.69 448 ALA A CA 1
ATOM 3501 C C . ALA A 1 448 ? 7.695 10.205 -4.204 1.00 66.69 448 ALA A C 1
ATOM 3503 O O . ALA A 1 448 ? 7.929 9.029 -4.495 1.00 66.69 448 ALA A O 1
ATOM 3504 N N . LEU A 1 449 ? 8.169 11.230 -4.913 1.00 66.88 449 LEU A N 1
ATOM 3505 C CA . LEU A 1 449 ? 9.195 11.056 -5.925 1.00 66.88 449 LEU A CA 1
ATOM 3506 C C . LEU A 1 449 ? 10.452 10.534 -5.242 1.00 66.88 449 LEU A C 1
ATOM 3508 O O . LEU A 1 449 ? 10.948 11.120 -4.269 1.00 66.88 449 LEU A O 1
ATOM 3512 N N . CYS A 1 450 ? 10.944 9.413 -5.757 1.00 60.00 450 CYS A N 1
ATOM 3513 C CA . CYS A 1 450 ? 12.218 8.881 -5.332 1.00 60.00 450 CYS A CA 1
ATOM 3514 C C . CYS A 1 450 ? 13.279 9.812 -5.879 1.00 60.00 450 CYS A C 1
ATOM 3516 O O . CYS A 1 450 ? 13.477 9.899 -7.084 1.00 60.00 450 CYS A O 1
ATOM 3518 N N . THR A 1 451 ? 13.969 10.504 -4.990 1.00 57.22 451 THR A N 1
ATOM 3519 C CA . THR A 1 451 ? 15.337 10.881 -5.295 1.00 57.22 451 THR A CA 1
ATOM 3520 C C . THR A 1 451 ? 16.178 9.755 -4.755 1.00 57.22 451 THR A C 1
ATOM 3522 O O . THR A 1 451 ? 16.096 9.424 -3.564 1.00 57.22 451 THR A O 1
ATOM 3525 N N . SER A 1 452 ? 16.930 9.099 -5.628 1.00 49.44 452 SER A N 1
ATOM 3526 C CA . SER A 1 452 ? 17.956 8.222 -5.124 1.00 49.44 452 SER A CA 1
ATOM 3527 C C . SER A 1 452 ? 18.870 9.100 -4.274 1.00 49.44 452 SER A C 1
ATOM 3529 O O . SER A 1 452 ? 19.427 10.096 -4.722 1.00 49.44 452 SER A O 1
ATOM 3531 N N . ASN A 1 453 ? 19.022 8.719 -3.010 1.00 44.69 453 ASN A N 1
ATOM 3532 C CA . ASN A 1 453 ? 20.213 9.106 -2.275 1.00 44.69 453 ASN A CA 1
ATOM 3533 C C . ASN A 1 453 ? 21.391 8.229 -2.746 1.00 44.69 453 ASN A C 1
ATOM 3535 O O . ASN A 1 453 ? 22.360 8.088 -2.014 1.00 44.69 453 ASN A O 1
ATOM 3539 N N . SER A 1 454 ? 21.345 7.644 -3.957 1.00 44.16 454 SER A N 1
ATOM 3540 C CA . SER A 1 454 ? 22.573 7.294 -4.657 1.00 44.16 454 SER A CA 1
ATOM 3541 C C . SER A 1 454 ? 23.184 8.644 -5.037 1.00 44.16 454 SER A C 1
ATOM 3543 O O . SER A 1 454 ? 22.865 9.221 -6.067 1.00 44.16 454 SER A O 1
ATOM 3545 N N . LEU A 1 455 ? 23.997 9.268 -4.184 1.00 49.34 455 LEU A N 1
ATOM 3546 C CA . LEU A 1 455 ? 25.369 8.798 -4.013 1.00 49.34 455 LEU A CA 1
ATOM 3547 C C . LEU A 1 455 ? 25.857 8.229 -5.349 1.00 49.34 455 LEU A C 1
ATOM 3549 O O . LEU A 1 455 ? 26.364 7.114 -5.394 1.00 49.34 455 LEU A O 1
ATOM 3553 N N . ILE A 1 456 ? 25.761 9.025 -6.422 1.00 58.81 456 ILE A N 1
ATOM 3554 C CA . ILE A 1 456 ? 26.885 9.072 -7.348 1.00 58.81 456 ILE A CA 1
ATOM 3555 C C . ILE A 1 456 ? 28.116 9.054 -6.450 1.00 58.81 456 ILE A C 1
ATOM 3557 O O . ILE A 1 456 ? 28.211 9.817 -5.464 1.00 58.81 456 ILE A O 1
ATOM 3561 N N . SER A 1 457 ? 28.954 8.040 -6.635 1.00 64.31 457 SER A N 1
ATOM 3562 C CA . SER A 1 457 ? 30.150 7.922 -5.811 1.00 64.31 457 SER A CA 1
ATOM 3563 C C . SER A 1 457 ? 30.903 9.251 -5.899 1.00 64.31 457 SER A C 1
ATOM 3565 O O . SER A 1 457 ? 30.720 10.000 -6.860 1.00 64.31 457 SER A O 1
ATOM 3567 N N . GLN A 1 458 ? 31.717 9.602 -4.899 1.00 72.38 458 GLN A N 1
ATOM 3568 C CA . GLN A 1 458 ? 32.494 10.839 -5.031 1.00 72.38 458 GLN A CA 1
ATOM 3569 C C . GLN A 1 458 ? 33.264 10.835 -6.364 1.00 72.38 458 GLN A C 1
ATOM 3571 O O . GLN A 1 458 ? 33.253 11.835 -7.063 1.00 72.38 458 GLN A O 1
ATOM 3576 N N . GLY A 1 459 ? 33.798 9.678 -6.773 1.00 77.44 459 GLY A N 1
ATOM 3577 C CA . GLY A 1 459 ? 34.436 9.502 -8.078 1.00 77.44 459 GLY A CA 1
ATOM 3578 C C . GLY A 1 459 ? 33.508 9.723 -9.277 1.00 77.44 459 GLY A C 1
ATOM 3579 O O . GLY A 1 459 ? 33.899 10.404 -10.215 1.00 77.44 459 GLY A O 1
ATOM 3580 N N . GLU A 1 460 ? 32.279 9.206 -9.255 1.00 80.00 460 GLU A N 1
ATOM 3581 C CA . GLU A 1 460 ? 31.313 9.389 -10.349 1.00 80.00 460 GLU A CA 1
ATOM 3582 C C . GLU A 1 460 ? 30.845 10.843 -10.463 1.00 80.00 460 GLU A C 1
ATOM 3584 O O . GLU A 1 460 ? 30.776 11.379 -11.565 1.00 80.00 460 GLU A O 1
ATOM 3589 N N . TYR A 1 461 ? 30.591 11.508 -9.331 1.00 86.56 461 TYR A N 1
ATOM 3590 C CA . TYR A 1 461 ? 30.313 12.941 -9.318 1.00 86.56 461 TYR A CA 1
ATOM 3591 C C . TYR A 1 461 ? 31.476 13.738 -9.900 1.00 86.56 461 TYR A C 1
ATOM 3593 O O . TYR A 1 461 ? 31.259 14.579 -10.766 1.00 86.56 461 TYR A O 1
ATOM 3601 N N . GLU A 1 462 ? 32.697 13.493 -9.422 1.00 89.62 462 GLU A N 1
ATOM 3602 C CA . GLU A 1 462 ? 33.885 14.211 -9.885 1.00 89.62 462 GLU A CA 1
ATOM 3603 C C . GLU A 1 462 ? 34.091 13.991 -11.387 1.00 89.62 462 GLU A C 1
ATOM 3605 O O . GLU A 1 462 ? 34.274 14.960 -12.116 1.00 89.62 462 GLU A O 1
ATOM 3610 N N . ALA A 1 463 ? 33.960 12.753 -11.872 1.00 90.00 463 ALA A N 1
ATOM 3611 C CA . ALA A 1 463 ? 34.071 12.436 -13.293 1.00 90.00 463 ALA A CA 1
ATOM 3612 C C . ALA A 1 463 ? 33.011 13.168 -14.131 1.00 90.00 463 ALA A C 1
ATOM 3614 O O . ALA A 1 463 ? 33.356 13.859 -15.086 1.00 90.00 463 ALA A O 1
ATOM 3615 N N . ARG A 1 464 ? 31.731 13.069 -13.749 1.00 90.38 464 ARG A N 1
ATOM 3616 C CA . ARG A 1 464 ? 30.618 13.671 -14.497 1.00 90.38 464 ARG A CA 1
ATOM 3617 C C . ARG A 1 464 ? 30.624 15.189 -14.455 1.00 90.38 464 ARG A C 1
ATOM 3619 O O . ARG A 1 464 ? 30.393 15.827 -15.470 1.00 90.38 464 ARG A O 1
ATOM 3626 N N . SER A 1 465 ? 30.889 15.778 -13.293 1.00 92.94 465 SER A N 1
ATOM 3627 C CA . SER A 1 465 ? 30.955 17.235 -13.171 1.00 92.94 465 SER A CA 1
ATOM 3628 C C . SER A 1 465 ? 32.138 17.807 -13.946 1.00 92.94 465 SER A C 1
ATOM 3630 O O . SER A 1 465 ? 31.947 18.796 -14.646 1.00 92.94 465 SER A O 1
ATOM 3632 N N . ASN A 1 466 ? 33.317 17.173 -13.902 1.00 93.75 466 ASN A N 1
ATOM 3633 C CA . ASN A 1 466 ? 34.457 17.598 -14.717 1.00 93.75 466 ASN A CA 1
ATOM 3634 C C . ASN A 1 466 ? 34.139 17.493 -16.214 1.00 93.75 466 ASN A C 1
ATOM 3636 O O . ASN A 1 466 ? 34.318 18.474 -16.925 1.00 93.75 466 ASN A O 1
ATOM 3640 N N . GLU A 1 467 ? 33.592 16.358 -16.665 1.00 94.56 467 GLU A N 1
ATOM 3641 C CA . GLU A 1 467 ? 33.190 16.152 -18.063 1.00 94.56 467 GLU A CA 1
ATOM 3642 C C . GLU A 1 467 ? 32.210 17.240 -18.539 1.00 94.56 467 GLU A C 1
ATOM 3644 O O . GLU A 1 467 ? 32.414 17.844 -19.592 1.00 94.56 467 GLU A O 1
ATOM 3649 N N . SER A 1 468 ? 31.164 17.529 -17.759 1.00 95.31 468 SER A N 1
ATOM 3650 C CA . SER A 1 468 ? 30.171 18.552 -18.106 1.00 95.31 468 SER A CA 1
ATOM 3651 C C . SER A 1 468 ? 30.763 19.962 -18.143 1.00 95.31 468 SER A C 1
ATOM 3653 O O . SER A 1 468 ? 30.480 20.722 -19.064 1.00 95.31 468 SER A O 1
ATOM 3655 N N . LEU A 1 469 ? 31.584 20.336 -17.154 1.00 96.00 469 LEU A N 1
ATOM 3656 C CA . LEU A 1 469 ? 32.208 21.663 -17.092 1.00 96.00 469 LEU A CA 1
ATOM 3657 C C . LEU A 1 469 ? 33.246 21.868 -18.207 1.00 96.00 469 LEU A C 1
ATOM 3659 O O . LEU A 1 469 ? 33.321 22.966 -18.753 1.00 96.00 469 LEU A O 1
ATOM 3663 N N . GLU A 1 470 ? 33.991 20.827 -18.586 1.00 95.06 470 GLU A N 1
ATOM 3664 C CA . GLU A 1 470 ? 34.919 20.861 -19.724 1.00 95.06 470 GLU A CA 1
ATOM 3665 C C . GLU A 1 470 ? 34.175 21.032 -21.052 1.00 95.06 470 GLU A C 1
ATOM 3667 O O . GLU A 1 470 ? 34.530 21.906 -21.840 1.00 95.06 470 GLU A O 1
ATOM 3672 N N . LYS A 1 471 ? 33.095 20.271 -21.279 1.00 96.19 471 LYS A N 1
ATOM 3673 C CA . LYS A 1 471 ? 32.257 20.430 -22.480 1.00 96.19 471 LYS A CA 1
ATOM 3674 C C . LYS A 1 471 ? 31.626 21.816 -22.564 1.00 96.19 471 LYS A C 1
ATOM 3676 O O . LYS A 1 471 ? 31.615 22.411 -23.642 1.00 96.19 471 LYS A O 1
ATOM 3681 N N . LEU A 1 472 ? 31.138 22.338 -21.438 1.00 97.00 472 LEU A N 1
ATOM 3682 C CA . LEU A 1 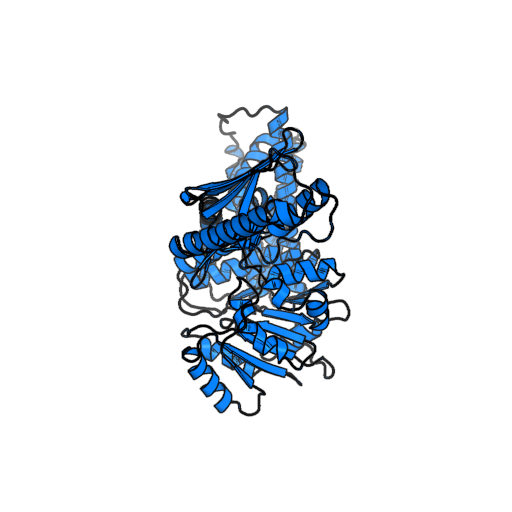472 ? 30.603 23.693 -21.353 1.00 97.00 472 LEU A CA 1
ATOM 3683 C C . LEU A 1 472 ? 31.665 24.733 -21.690 1.00 97.00 472 LEU A C 1
ATOM 3685 O O . LEU A 1 472 ? 31.401 25.613 -22.502 1.00 97.00 472 LEU A O 1
ATOM 3689 N N . TYR A 1 473 ? 32.854 24.620 -21.094 1.00 96.94 473 TYR A N 1
ATOM 3690 C CA . TYR A 1 473 ? 33.975 25.509 -21.378 1.00 96.94 473 TYR A CA 1
ATOM 3691 C C . TYR A 1 473 ? 34.322 25.502 -22.868 1.00 96.94 473 TYR A C 1
ATOM 3693 O O . TYR A 1 473 ? 34.295 26.556 -23.496 1.00 96.94 473 TYR A O 1
ATOM 3701 N N . SER A 1 474 ? 34.550 24.320 -23.453 1.00 95.69 474 SER A N 1
ATOM 3702 C CA . SER A 1 474 ? 34.860 24.191 -24.879 1.00 95.69 474 SER A CA 1
ATOM 3703 C C . SER A 1 474 ? 33.767 24.775 -25.765 1.00 95.69 474 SER A C 1
ATOM 3705 O O . SER A 1 474 ? 34.072 25.406 -26.767 1.00 95.69 474 SER A O 1
ATOM 3707 N N . TYR A 1 475 ? 32.492 24.599 -25.411 1.00 96.31 475 TYR A N 1
ATOM 3708 C CA . TYR A 1 475 ? 31.408 25.172 -26.198 1.00 96.31 475 TYR A CA 1
ATOM 3709 C C . TYR A 1 475 ? 31.366 26.699 -26.087 1.00 96.31 475 TYR A C 1
ATOM 3711 O O . TYR A 1 475 ? 31.293 27.374 -27.110 1.00 96.31 475 TYR A O 1
ATOM 3719 N N . PHE A 1 476 ? 31.485 27.260 -24.881 1.00 96.50 476 PHE A N 1
ATOM 3720 C CA . PHE A 1 476 ? 31.539 28.711 -24.687 1.00 96.50 476 PHE A CA 1
ATOM 3721 C C . PHE A 1 476 ? 32.753 29.366 -25.356 1.00 96.50 476 PHE A C 1
ATOM 3723 O O . PHE A 1 476 ? 32.636 30.502 -25.814 1.00 96.50 476 PHE A O 1
ATOM 3730 N N . ASP A 1 477 ? 33.883 28.668 -25.456 1.00 94.56 477 ASP A N 1
ATOM 3731 C CA . ASP A 1 477 ? 35.086 29.154 -26.142 1.00 94.56 477 ASP A CA 1
ATOM 3732 C C . ASP A 1 477 ? 34.866 29.330 -27.656 1.00 94.56 477 ASP A C 1
ATOM 3734 O O . ASP A 1 477 ? 35.438 30.223 -28.269 1.00 94.56 477 ASP A O 1
ATOM 3738 N N . THR A 1 478 ? 33.942 28.567 -28.259 1.00 94.56 478 THR A N 1
ATOM 3739 C CA . THR A 1 478 ? 33.579 28.730 -29.682 1.00 94.56 478 THR A CA 1
ATOM 3740 C C . THR A 1 478 ? 32.661 29.924 -29.957 1.00 94.56 478 THR A C 1
ATOM 3742 O O . THR A 1 478 ? 32.482 30.311 -31.111 1.00 94.56 478 THR A O 1
ATOM 3745 N N . PHE A 1 479 ? 32.060 30.542 -28.930 1.00 93.81 479 PHE A N 1
ATOM 3746 C CA . PHE A 1 479 ? 31.048 31.594 -29.110 1.00 93.81 479 PHE A CA 1
ATOM 3747 C C . PHE A 1 479 ? 31.520 32.814 -29.911 1.00 93.81 479 PHE A C 1
ATOM 3749 O O . PHE A 1 479 ? 30.712 33.303 -30.700 1.00 93.81 479 PHE A O 1
ATOM 3756 N N . PRO A 1 480 ? 32.768 33.304 -29.788 1.00 92.06 480 PRO A N 1
ATOM 3757 C CA . PRO A 1 480 ? 33.269 34.392 -30.626 1.00 92.06 480 PRO A CA 1
ATOM 3758 C C . PRO A 1 480 ? 33.269 34.082 -32.129 1.00 92.06 480 PRO A C 1
ATOM 3760 O O . PRO A 1 480 ? 33.250 35.006 -32.938 1.00 92.06 480 PRO A O 1
ATOM 3763 N N . GLU A 1 481 ? 33.279 32.802 -32.508 1.00 88.62 481 GLU A N 1
ATOM 3764 C CA . GLU A 1 481 ? 33.260 32.361 -33.907 1.00 88.62 481 GLU A CA 1
ATOM 3765 C C . GLU A 1 481 ? 31.832 32.186 -34.443 1.00 88.62 481 GLU A C 1
ATOM 3767 O O . GLU A 1 481 ? 31.577 32.415 -35.625 1.00 88.62 481 GLU A O 1
ATOM 3772 N N . ILE A 1 482 ? 30.891 31.787 -33.579 1.00 87.81 482 ILE A N 1
ATOM 3773 C CA . ILE A 1 482 ? 29.511 31.445 -33.971 1.00 87.81 482 ILE A CA 1
ATOM 3774 C C . ILE A 1 482 ? 28.479 32.535 -33.648 1.00 87.81 482 ILE A C 1
ATOM 3776 O O . ILE A 1 482 ? 27.373 32.510 -34.189 1.00 87.81 482 ILE A O 1
ATOM 3780 N N . CYS A 1 483 ? 28.820 33.491 -32.781 1.00 87.69 483 CYS A N 1
ATOM 3781 C CA . CYS A 1 483 ? 27.948 34.567 -32.317 1.00 87.69 483 CYS A CA 1
ATOM 3782 C C . CYS A 1 483 ? 28.662 35.924 -32.391 1.00 87.69 483 CYS A C 1
ATOM 3784 O O . CYS A 1 483 ? 29.874 36.026 -32.222 1.00 87.69 483 CYS A O 1
ATOM 3786 N N . ASN A 1 484 ? 27.898 37.006 -32.563 1.00 88.25 484 ASN A N 1
ATOM 3787 C CA . ASN A 1 484 ? 28.437 38.363 -32.457 1.00 88.25 484 ASN A CA 1
ATOM 3788 C C . ASN A 1 484 ? 28.598 38.756 -30.975 1.00 88.25 484 ASN A C 1
ATOM 3790 O O . ASN A 1 484 ? 27.683 39.323 -30.372 1.00 88.25 484 ASN A O 1
ATOM 3794 N N . VAL A 1 485 ? 29.729 38.384 -30.373 1.00 90.44 485 VAL A N 1
ATOM 3795 C CA . VAL A 1 485 ? 30.019 38.615 -28.949 1.00 90.44 485 VAL A CA 1
ATOM 3796 C C . VAL A 1 485 ? 30.572 40.019 -28.670 1.00 90.44 485 VAL A C 1
ATOM 3798 O O . VAL A 1 485 ? 31.107 40.694 -29.549 1.00 90.44 485 VAL A O 1
ATOM 3801 N N . SER A 1 486 ? 30.446 40.479 -27.421 1.00 91.50 486 SER A N 1
ATOM 3802 C CA . SER A 1 486 ? 31.060 41.735 -26.969 1.00 91.50 486 SER A CA 1
ATOM 3803 C C . SER A 1 486 ? 32.589 41.635 -26.969 1.00 91.50 486 SER A C 1
ATOM 3805 O O . SER A 1 486 ? 33.143 40.559 -26.773 1.00 91.50 486 SER A O 1
ATOM 3807 N N . LYS A 1 487 ? 33.289 42.773 -27.068 1.00 90.00 487 LYS A N 1
ATOM 3808 C CA . LYS A 1 487 ? 34.750 42.840 -26.847 1.00 90.00 487 LYS A CA 1
ATOM 3809 C C . LYS A 1 487 ? 35.166 42.456 -25.423 1.00 90.00 487 LYS A C 1
ATOM 3811 O O . LYS A 1 487 ? 36.331 42.176 -25.184 1.00 90.00 487 LYS A O 1
ATOM 3816 N N . GLU A 1 488 ? 34.218 42.504 -24.493 1.00 91.12 488 GLU A N 1
ATOM 3817 C CA . GLU A 1 488 ? 34.388 42.111 -23.091 1.00 91.12 488 GLU A CA 1
ATOM 3818 C C . GLU A 1 488 ? 34.104 40.618 -22.862 1.00 91.12 488 GLU A C 1
ATOM 3820 O O . GLU A 1 488 ? 34.144 40.174 -21.718 1.00 91.12 488 GLU A O 1
ATOM 3825 N N . TYR A 1 489 ? 33.756 39.865 -23.914 1.00 95.50 489 TYR A N 1
ATOM 3826 C CA . TYR A 1 489 ? 33.455 38.447 -23.785 1.00 95.50 489 TYR A CA 1
ATOM 3827 C C . TYR A 1 489 ? 34.714 37.670 -23.412 1.00 95.50 489 TYR A C 1
ATOM 3829 O O . TYR A 1 489 ? 35.712 37.724 -24.130 1.00 95.50 489 TYR A O 1
ATOM 3837 N N . ASP A 1 490 ? 34.644 36.946 -22.303 1.00 95.56 490 ASP A N 1
ATOM 3838 C CA . ASP A 1 490 ? 35.742 36.126 -21.805 1.00 95.56 490 ASP A CA 1
ATOM 3839 C C . ASP A 1 490 ? 35.202 34.882 -21.100 1.00 95.56 490 ASP A C 1
ATOM 3841 O O . ASP A 1 490 ? 34.171 34.920 -20.419 1.00 95.56 490 ASP A O 1
ATOM 3845 N N . VAL A 1 491 ? 35.915 33.771 -21.261 1.00 96.06 491 VAL A N 1
ATOM 3846 C CA . VAL A 1 491 ? 35.555 32.474 -20.693 1.00 96.06 491 VAL A CA 1
ATOM 3847 C C . VAL A 1 491 ? 36.774 31.912 -19.984 1.00 96.06 491 VAL A C 1
ATOM 3849 O O . VAL A 1 491 ? 37.816 31.677 -20.588 1.00 96.06 491 VAL A O 1
ATOM 3852 N N . SER A 1 492 ? 36.635 31.630 -18.693 1.00 95.12 492 SER A N 1
ATOM 3853 C CA . SER A 1 492 ? 37.710 31.038 -17.898 1.00 95.12 492 SER A CA 1
ATOM 3854 C C . SER A 1 492 ? 37.207 29.852 -17.088 1.00 95.12 492 SER A C 1
ATOM 3856 O O . SER A 1 492 ? 36.163 29.919 -16.440 1.00 95.12 492 SER A O 1
ATOM 3858 N N . TYR A 1 493 ? 37.967 28.756 -17.102 1.00 96.12 493 TYR A N 1
ATOM 3859 C CA . TYR A 1 493 ? 37.698 27.566 -16.300 1.00 96.12 493 TYR A CA 1
ATOM 3860 C C . TYR A 1 493 ? 38.909 27.229 -15.432 1.00 96.12 493 TYR A C 1
ATOM 3862 O O . TYR A 1 493 ? 39.981 26.901 -15.935 1.00 96.12 493 TYR A O 1
ATOM 3870 N N . ALA A 1 494 ? 38.745 27.321 -14.113 1.00 91.81 494 ALA A N 1
ATOM 3871 C CA . ALA A 1 494 ? 39.803 27.010 -13.161 1.00 91.81 494 ALA A CA 1
ATOM 3872 C C . ALA A 1 494 ? 39.227 26.436 -11.865 1.00 91.81 494 ALA A C 1
ATOM 3874 O O . ALA A 1 494 ? 38.230 26.926 -11.339 1.00 91.81 494 ALA A O 1
ATOM 3875 N N . MET A 1 495 ? 39.880 25.401 -11.324 1.00 88.81 495 MET A N 1
ATOM 3876 C CA . MET A 1 495 ? 39.551 24.808 -10.016 1.00 88.81 495 MET A CA 1
ATOM 3877 C C . MET A 1 495 ? 38.065 24.424 -9.853 1.00 88.81 495 MET A C 1
ATOM 3879 O O . MET A 1 495 ? 37.496 24.554 -8.772 1.00 88.81 495 MET A O 1
ATOM 3883 N N . GLY A 1 496 ? 37.423 23.946 -10.925 1.00 89.44 496 GLY A N 1
ATOM 3884 C CA . GLY A 1 496 ? 36.008 23.560 -10.901 1.00 89.44 496 GLY A CA 1
ATOM 3885 C C . GLY A 1 496 ? 35.020 24.731 -10.975 1.00 89.44 496 GLY A C 1
ATOM 3886 O O . GLY A 1 496 ? 33.825 24.509 -10.796 1.00 89.44 496 GLY A O 1
ATOM 3887 N N . VAL A 1 497 ? 35.490 25.951 -11.249 1.00 95.50 497 VAL A N 1
ATOM 3888 C CA . VAL A 1 497 ? 34.661 27.143 -11.471 1.00 95.50 497 VAL A CA 1
ATOM 3889 C C . VAL A 1 497 ? 34.824 27.608 -12.915 1.00 95.50 497 VAL A C 1
ATOM 3891 O O . VAL A 1 497 ? 35.927 27.941 -13.343 1.00 95.50 497 VAL A O 1
ATOM 3894 N N . LEU A 1 498 ? 33.721 27.637 -13.656 1.00 97.50 498 LEU A N 1
ATOM 3895 C CA . LEU A 1 498 ? 33.602 28.198 -14.997 1.00 97.50 498 LEU A CA 1
ATOM 3896 C C . LEU A 1 498 ? 32.942 29.577 -14.900 1.00 97.50 498 LEU A C 1
ATOM 3898 O O . LEU A 1 498 ? 31.797 29.693 -14.459 1.00 97.50 498 LEU A O 1
ATOM 3902 N N . ASN A 1 499 ? 33.665 30.612 -15.311 1.00 97.25 499 ASN A N 1
ATOM 3903 C CA . ASN A 1 499 ? 33.159 31.973 -15.424 1.00 97.25 499 ASN A CA 1
ATOM 3904 C C . ASN A 1 499 ? 32.986 32.326 -16.900 1.00 97.25 499 ASN A C 1
ATOM 3906 O O . ASN A 1 499 ? 33.914 32.156 -17.688 1.00 97.25 499 ASN A O 1
ATOM 3910 N N . VAL A 1 500 ? 31.812 32.845 -17.251 1.00 97.12 500 VAL A N 1
ATOM 3911 C CA . VAL A 1 500 ? 31.496 33.338 -18.597 1.00 97.12 500 VAL A CA 1
ATOM 3912 C C . VAL A 1 500 ? 31.077 34.796 -18.467 1.00 97.12 500 VAL A C 1
ATOM 3914 O O . VAL A 1 500 ? 29.969 35.099 -18.014 1.00 97.12 500 VAL A O 1
ATOM 3917 N N . VAL A 1 501 ? 31.980 35.706 -18.818 1.00 97.06 501 VAL A N 1
ATOM 3918 C CA . VAL A 1 501 ? 31.712 37.144 -18.879 1.00 97.06 501 VAL A CA 1
ATOM 3919 C C . VAL A 1 501 ? 31.089 37.425 -20.237 1.00 97.06 501 VAL A C 1
ATOM 3921 O O . VAL A 1 501 ? 31.723 37.214 -21.262 1.00 97.06 501 VAL A O 1
ATOM 3924 N N . VAL A 1 502 ? 29.830 37.868 -20.260 1.00 95.00 502 VAL A N 1
ATOM 3925 C CA . VAL A 1 502 ? 29.114 38.098 -21.525 1.00 95.00 502 VAL A CA 1
ATOM 3926 C C . VAL A 1 502 ? 29.297 39.540 -22.001 1.00 95.00 502 VAL A C 1
ATOM 3928 O O . VAL A 1 502 ? 29.711 39.787 -23.133 1.00 95.00 502 VAL A O 1
ATOM 3931 N N . SER A 1 503 ? 28.961 40.497 -21.136 1.00 92.69 503 SER A N 1
ATOM 3932 C CA . SER A 1 503 ? 29.198 41.936 -21.303 1.00 92.69 503 SER A CA 1
ATOM 3933 C C . SER A 1 503 ? 28.862 42.667 -20.004 1.00 92.69 503 SER A C 1
ATOM 3935 O O . SER A 1 503 ? 28.131 42.143 -19.164 1.00 92.69 503 SER A O 1
ATOM 3937 N N . SER A 1 504 ? 29.301 43.913 -19.865 1.00 87.50 504 SER A N 1
ATOM 3938 C CA . SER A 1 504 ? 28.908 44.821 -18.779 1.00 87.50 504 SER A CA 1
ATOM 3939 C C . SER A 1 504 ? 27.393 45.038 -18.654 1.00 87.50 504 SER A C 1
ATOM 3941 O O . SER A 1 504 ? 26.906 45.327 -17.563 1.00 87.50 504 SER A O 1
ATOM 3943 N N . GLN A 1 505 ? 26.630 44.870 -19.741 1.00 90.00 505 GLN A N 1
ATOM 3944 C CA . GLN A 1 505 ? 25.169 45.017 -19.739 1.00 90.00 505 GLN A CA 1
ATOM 3945 C C . GLN A 1 505 ? 24.434 43.734 -19.330 1.00 90.00 505 GLN A C 1
ATOM 3947 O O . GLN A 1 505 ? 23.379 43.811 -18.705 1.00 90.00 505 GLN A O 1
ATOM 3952 N N . VAL A 1 506 ? 24.963 42.562 -19.695 1.00 92.25 506 VAL A N 1
ATOM 3953 C CA . VAL A 1 506 ? 24.330 41.263 -19.407 1.00 92.25 506 VAL A CA 1
ATOM 3954 C C . VAL A 1 506 ? 24.805 40.693 -18.072 1.00 92.25 506 VAL A C 1
ATOM 3956 O O . VAL A 1 506 ? 24.016 40.100 -17.344 1.00 92.25 506 VAL A O 1
ATOM 3959 N N . GLY A 1 507 ? 26.076 40.888 -17.733 1.00 93.81 507 GLY A N 1
ATOM 3960 C CA . GLY A 1 507 ? 26.721 40.345 -16.545 1.00 93.81 507 GLY A CA 1
ATOM 3961 C C . GLY A 1 507 ? 27.488 39.047 -16.802 1.00 93.81 507 GLY A C 1
ATOM 3962 O O . GLY A 1 507 ? 27.789 38.674 -17.939 1.00 93.81 507 GLY A O 1
ATOM 3963 N N . THR A 1 508 ? 27.814 38.369 -15.703 1.00 96.06 508 THR A N 1
ATOM 3964 C CA . THR A 1 508 ? 28.681 37.186 -15.683 1.00 96.06 508 THR A CA 1
ATOM 3965 C C . THR A 1 508 ? 27.912 35.973 -15.185 1.00 96.06 508 THR A C 1
ATOM 3967 O O . THR A 1 508 ? 27.230 36.037 -14.159 1.00 96.06 508 THR A O 1
ATOM 3970 N N . TYR A 1 509 ? 28.064 34.855 -15.886 1.00 97.75 509 TYR A N 1
ATOM 3971 C CA . TYR A 1 509 ? 27.609 33.555 -15.420 1.00 97.75 509 TYR A CA 1
ATOM 3972 C C . TYR A 1 509 ? 28.723 32.865 -14.650 1.00 97.75 509 TYR A C 1
ATOM 3974 O O . TYR A 1 509 ? 29.865 32.827 -15.104 1.00 97.75 509 TYR A O 1
ATOM 3982 N N . VAL A 1 510 ? 28.376 32.286 -13.504 1.00 97.38 510 VAL A N 1
ATOM 3983 C CA . VAL A 1 510 ? 29.311 31.492 -12.698 1.00 97.38 510 VAL A CA 1
ATOM 3984 C C . VAL A 1 510 ? 28.735 30.098 -12.522 1.00 97.38 510 VAL A C 1
ATOM 3986 O O . VAL A 1 510 ? 27.681 29.943 -11.908 1.00 97.38 510 VAL A O 1
ATOM 3989 N N . ILE A 1 511 ? 29.420 29.086 -13.049 1.00 97.50 511 ILE A N 1
ATOM 3990 C CA . ILE A 1 511 ? 29.054 27.674 -12.927 1.00 97.50 511 ILE A CA 1
ATOM 3991 C C . ILE A 1 511 ? 30.142 26.988 -12.109 1.00 97.50 511 ILE A C 1
ATOM 3993 O O . ILE A 1 511 ? 31.293 26.915 -12.519 1.00 97.50 511 ILE A O 1
ATOM 3997 N N . ASN A 1 512 ? 29.796 26.514 -10.921 1.00 96.00 512 ASN A N 1
ATOM 3998 C CA . ASN A 1 512 ? 30.746 26.029 -9.933 1.00 96.00 512 ASN A CA 1
ATOM 3999 C C . ASN A 1 512 ? 30.415 24.603 -9.487 1.00 96.00 512 ASN A C 1
ATOM 4001 O O . ASN A 1 512 ? 29.301 24.318 -9.039 1.00 96.00 512 ASN A O 1
ATOM 4005 N N . LYS A 1 513 ? 31.418 23.730 -9.528 1.00 93.00 513 LYS A N 1
ATOM 4006 C CA . LYS A 1 513 ? 31.394 22.395 -8.941 1.00 93.00 513 LYS A CA 1
ATOM 4007 C C . LYS A 1 513 ? 31.408 22.473 -7.408 1.00 93.00 513 LYS A C 1
ATOM 4009 O O . LYS A 1 513 ? 32.377 22.900 -6.793 1.00 93.00 513 LYS A O 1
ATOM 4014 N N . GLN A 1 514 ? 30.358 21.976 -6.758 1.00 89.62 514 GLN A N 1
ATOM 4015 C CA . GLN A 1 514 ? 30.236 21.916 -5.296 1.00 89.62 514 GLN A CA 1
ATOM 4016 C C . GLN A 1 514 ? 30.452 20.486 -4.784 1.00 89.62 514 GLN A C 1
ATOM 4018 O O . GLN A 1 514 ? 29.506 19.795 -4.402 1.00 89.62 514 GLN A O 1
ATOM 4023 N N . SER A 1 515 ? 31.714 20.044 -4.754 1.00 81.44 515 SER A N 1
ATOM 4024 C CA . SER A 1 515 ? 32.102 18.668 -4.399 1.00 81.44 515 SER A CA 1
ATOM 4025 C C . SER A 1 515 ? 31.554 18.123 -3.074 1.00 81.44 515 SER A C 1
ATOM 4027 O O . SER A 1 515 ? 31.113 16.973 -3.082 1.00 81.44 515 SER A O 1
ATOM 4029 N N . PRO A 1 516 ? 31.493 18.887 -1.963 1.00 74.75 516 PRO A N 1
ATOM 4030 C CA . PRO A 1 516 ? 30.923 18.382 -0.709 1.00 74.75 516 PRO A CA 1
ATOM 4031 C C . PRO A 1 516 ? 29.432 18.044 -0.811 1.00 74.75 516 PRO A C 1
ATOM 4033 O O . PRO A 1 516 ? 28.956 17.113 -0.168 1.00 74.75 516 PRO A O 1
ATOM 4036 N N . ASN A 1 517 ? 28.701 18.799 -1.635 1.00 73.69 517 ASN A N 1
ATOM 4037 C CA . ASN A 1 517 ? 27.256 18.660 -1.800 1.00 73.69 517 ASN A CA 1
ATOM 4038 C C . ASN A 1 517 ? 26.876 17.815 -3.024 1.00 73.69 517 ASN A C 1
ATOM 4040 O O . ASN A 1 517 ? 25.698 17.524 -3.195 1.00 73.69 517 ASN A O 1
ATOM 4044 N N . LYS A 1 518 ? 27.854 17.421 -3.856 1.00 83.12 518 LYS A N 1
ATOM 4045 C CA . LYS A 1 518 ? 27.666 16.688 -5.119 1.00 83.12 518 LYS A CA 1
ATOM 4046 C C . LYS A 1 518 ? 26.707 17.393 -6.089 1.00 83.12 518 LYS A C 1
ATOM 4048 O O . LYS A 1 518 ? 25.837 16.766 -6.688 1.00 83.12 518 LYS A O 1
ATOM 4053 N N . GLN A 1 519 ? 26.869 18.707 -6.228 1.00 89.56 519 GLN A N 1
ATOM 4054 C CA . GLN A 1 519 ? 25.983 19.571 -7.013 1.00 89.56 519 GLN A CA 1
ATOM 4055 C C . GLN A 1 519 ? 26.761 20.515 -7.928 1.00 89.56 519 GLN A C 1
ATOM 4057 O O . GLN A 1 519 ? 27.865 20.938 -7.594 1.00 89.56 519 GLN A O 1
ATOM 4062 N N . ILE A 1 520 ? 26.139 20.944 -9.024 1.00 94.94 520 ILE A N 1
ATOM 4063 C CA . ILE A 1 520 ? 26.591 22.124 -9.772 1.00 94.94 520 ILE A CA 1
ATOM 4064 C C . ILE A 1 520 ? 25.796 23.337 -9.298 1.00 94.94 520 ILE A C 1
ATOM 4066 O O . ILE A 1 520 ? 24.565 23.339 -9.292 1.00 94.94 520 ILE A O 1
ATOM 4070 N N . TRP A 1 521 ? 26.492 24.389 -8.888 1.00 95.62 521 TRP A N 1
ATOM 4071 C CA . TRP A 1 521 ? 25.891 25.678 -8.579 1.00 95.62 521 TRP A CA 1
ATOM 4072 C C . TRP A 1 521 ? 26.027 26.614 -9.775 1.00 95.62 521 TRP A C 1
ATOM 4074 O O . TRP A 1 521 ? 27.109 26.755 -10.326 1.00 95.62 521 TRP A O 1
ATOM 4084 N N . LEU A 1 522 ? 24.935 27.264 -10.155 1.00 96.88 522 LEU A N 1
ATOM 4085 C CA . LEU A 1 522 ? 24.891 28.275 -11.205 1.00 96.88 522 LEU A CA 1
ATOM 4086 C C . LEU A 1 522 ? 24.501 29.611 -10.580 1.00 96.88 522 LEU A C 1
ATOM 4088 O O . LEU A 1 522 ? 23.531 29.658 -9.828 1.00 96.88 522 LEU A O 1
ATOM 4092 N N . SER A 1 523 ? 25.170 30.690 -10.964 1.00 96.88 523 SER A N 1
ATOM 4093 C CA . SER A 1 523 ? 24.684 32.062 -10.835 1.00 96.88 523 SER A CA 1
ATOM 4094 C C . SER A 1 523 ? 24.429 32.627 -12.224 1.00 96.88 523 SER A C 1
ATOM 4096 O O . SER A 1 523 ? 25.380 32.852 -12.969 1.00 96.88 523 SER A O 1
ATOM 4098 N N . SER A 1 524 ? 23.155 32.839 -12.563 1.00 96.00 524 SER A N 1
ATOM 4099 C CA . SER A 1 524 ? 22.725 33.496 -13.803 1.00 96.00 524 SER A CA 1
ATOM 4100 C C . SER A 1 524 ? 22.320 34.953 -13.527 1.00 96.00 524 SER A C 1
ATOM 4102 O O . SER A 1 524 ? 21.592 35.193 -12.558 1.00 96.00 524 SER A O 1
ATOM 4104 N N . PRO A 1 525 ? 22.701 35.925 -14.379 1.00 94.19 525 PRO A N 1
ATOM 4105 C CA . PRO A 1 525 ? 22.186 37.295 -14.317 1.00 94.19 525 PRO A CA 1
ATOM 4106 C C . PRO A 1 525 ? 20.668 37.417 -14.532 1.00 94.19 525 PRO A C 1
ATOM 4108 O O . PRO A 1 525 ? 20.076 38.415 -14.129 1.00 94.19 525 PRO A O 1
ATOM 4111 N N . PHE A 1 526 ? 20.025 36.415 -15.147 1.00 93.00 526 PHE A N 1
ATOM 4112 C CA . PHE A 1 526 ? 18.583 36.426 -15.424 1.00 93.00 526 PHE A CA 1
ATOM 4113 C C . PHE A 1 526 ? 17.783 35.632 -14.398 1.00 93.00 526 PHE A C 1
ATOM 4115 O O . PHE A 1 526 ? 16.774 36.116 -13.889 1.00 93.00 526 PHE A O 1
ATOM 4122 N N . SER A 1 527 ? 18.211 34.402 -14.112 1.00 91.50 527 SER A N 1
ATOM 4123 C CA . SER A 1 527 ? 17.455 33.471 -13.267 1.00 91.50 527 SER A CA 1
ATOM 4124 C C . SER A 1 527 ? 18.021 33.305 -11.856 1.00 91.50 527 SER A C 1
ATOM 4126 O O . SER A 1 527 ? 17.436 32.591 -11.036 1.00 91.50 527 SER A O 1
ATOM 4128 N N . GLY A 1 528 ? 19.117 34.000 -11.544 1.00 92.38 528 GLY A N 1
ATOM 4129 C CA . GLY A 1 528 ? 19.727 34.015 -10.222 1.00 92.38 528 GLY A CA 1
ATOM 4130 C C . GLY A 1 528 ? 20.411 32.692 -9.855 1.00 92.38 528 GLY A C 1
ATOM 4131 O O . GLY A 1 528 ? 20.784 31.905 -10.731 1.00 92.38 528 GLY A O 1
ATOM 4132 N N . PRO A 1 529 ? 20.629 32.439 -8.551 1.00 94.38 529 PRO A N 1
ATOM 4133 C CA . PRO A 1 529 ? 21.356 31.264 -8.097 1.00 94.38 529 PRO A CA 1
ATOM 4134 C C . PRO A 1 529 ? 20.506 29.984 -8.150 1.00 94.38 529 PRO A C 1
ATOM 4136 O O . PRO A 1 529 ? 19.458 29.883 -7.503 1.00 94.38 529 PRO A O 1
ATOM 4139 N N . LYS A 1 530 ? 21.005 28.951 -8.833 1.00 92.50 530 LYS A N 1
ATOM 4140 C CA . LYS A 1 530 ? 20.385 27.619 -8.947 1.00 92.50 530 LYS A CA 1
ATOM 4141 C C . LYS A 1 530 ? 21.371 26.510 -8.552 1.00 92.50 530 LYS A C 1
ATOM 4143 O O . LYS A 1 530 ? 22.583 26.689 -8.597 1.00 92.50 530 LYS A O 1
ATOM 4148 N N . ARG A 1 531 ? 20.843 25.368 -8.093 1.00 88.94 531 ARG A N 1
ATOM 4149 C CA . ARG A 1 531 ? 21.612 24.191 -7.634 1.00 88.94 531 ARG A CA 1
ATOM 4150 C C . ARG A 1 531 ? 21.125 22.938 -8.342 1.00 88.94 531 ARG A C 1
ATOM 4152 O O . ARG A 1 531 ? 19.976 22.552 -8.151 1.00 88.94 531 ARG A O 1
ATOM 4159 N N . TYR A 1 532 ? 21.989 22.335 -9.135 1.00 88.81 532 TYR A N 1
ATOM 4160 C CA . TYR A 1 532 ? 21.676 21.208 -9.989 1.00 88.81 532 TYR A CA 1
ATOM 4161 C C . TYR A 1 532 ? 22.191 19.914 -9.382 1.00 88.81 532 TYR A C 1
ATOM 4163 O O . TYR A 1 532 ? 23.358 19.817 -8.999 1.00 88.81 532 TYR A O 1
ATOM 4171 N N . ASP A 1 533 ? 21.307 18.927 -9.339 1.00 86.81 533 ASP A N 1
ATOM 4172 C CA . ASP A 1 533 ? 21.603 17.557 -8.947 1.00 86.81 533 ASP A CA 1
ATOM 4173 C C . ASP A 1 533 ? 21.719 16.694 -10.211 1.00 86.81 533 ASP A C 1
ATOM 4175 O O . ASP A 1 533 ? 21.003 16.933 -11.188 1.00 86.81 533 ASP A O 1
ATOM 4179 N N . LEU A 1 534 ? 22.610 15.700 -10.209 1.00 81.81 534 LEU A N 1
ATOM 4180 C CA . LEU A 1 534 ? 22.714 14.753 -11.321 1.00 81.81 534 LEU A CA 1
ATOM 4181 C C . LEU A 1 534 ? 21.623 13.685 -11.185 1.00 81.81 534 LEU A C 1
ATOM 4183 O O . LEU A 1 534 ? 21.634 12.900 -10.238 1.00 81.81 534 LEU A O 1
ATOM 4187 N N . ILE A 1 535 ? 20.678 13.666 -12.123 1.00 73.00 535 ILE A N 1
ATOM 4188 C CA . ILE A 1 535 ? 19.526 12.757 -12.145 1.00 73.00 535 ILE A CA 1
ATOM 4189 C C . ILE A 1 535 ? 19.394 12.206 -13.553 1.00 73.00 535 ILE A C 1
ATOM 4191 O O . ILE A 1 535 ? 19.363 12.982 -14.503 1.00 73.00 535 ILE A O 1
ATOM 4195 N N . ASP A 1 536 ? 19.341 10.881 -13.692 1.00 69.31 536 ASP A N 1
ATOM 4196 C CA . ASP A 1 536 ? 19.225 10.207 -14.991 1.00 69.31 536 ASP A CA 1
ATOM 4197 C C . ASP A 1 536 ? 20.259 10.723 -16.015 1.00 69.31 536 ASP A C 1
ATOM 4199 O O . ASP A 1 536 ? 19.948 10.996 -17.172 1.00 69.31 536 ASP A O 1
ATOM 4203 N N . GLN A 1 537 ? 21.508 10.898 -15.553 1.00 77.00 537 GLN A N 1
ATOM 4204 C CA . GLN A 1 537 ? 22.640 11.451 -16.318 1.00 77.00 537 GLN A CA 1
ATOM 4205 C C . GLN A 1 537 ? 22.471 12.916 -16.777 1.00 77.00 537 GLN A C 1
ATOM 4207 O O . GLN A 1 537 ? 23.207 13.369 -17.648 1.00 77.00 537 GLN A O 1
ATOM 4212 N N . LYS A 1 538 ? 21.545 13.681 -16.183 1.00 83.44 538 LYS A N 1
ATOM 4213 C CA . LYS A 1 538 ? 21.324 15.104 -16.481 1.00 83.44 538 LYS A CA 1
ATOM 4214 C C . LYS A 1 538 ? 21.370 15.984 -15.239 1.00 83.44 538 LYS A C 1
ATOM 4216 O O . LYS A 1 538 ? 20.819 15.648 -14.191 1.00 83.44 538 LYS A O 1
ATOM 4221 N N . TRP A 1 539 ? 21.973 17.163 -15.371 1.00 90.94 539 TRP A N 1
ATOM 4222 C CA . TRP A 1 539 ? 21.986 18.180 -14.320 1.00 90.94 539 TRP A CA 1
ATOM 4223 C C . TRP A 1 539 ? 20.630 18.878 -14.245 1.00 90.94 539 TRP A C 1
ATOM 4225 O O . TRP A 1 539 ? 20.285 19.663 -15.125 1.00 90.94 539 TRP A O 1
ATOM 4235 N N . THR A 1 540 ? 19.862 18.614 -13.188 1.00 85.25 540 THR A N 1
ATOM 4236 C CA . THR A 1 540 ? 18.469 19.071 -13.059 1.00 85.25 540 THR A CA 1
ATOM 4237 C C . THR A 1 540 ? 18.274 19.976 -11.845 1.00 85.25 540 THR A C 1
ATOM 4239 O O . THR A 1 540 ? 18.642 19.624 -10.722 1.00 85.25 540 THR A O 1
ATOM 4242 N N . TYR A 1 541 ? 17.662 21.148 -12.049 1.00 83.94 541 TYR A N 1
ATOM 4243 C CA . TYR A 1 541 ? 17.272 22.059 -10.979 1.00 83.94 541 TYR A CA 1
ATOM 4244 C C . TYR A 1 541 ? 15.963 21.601 -10.352 1.00 83.94 541 TYR A C 1
ATOM 4246 O O . TYR A 1 541 ? 14.864 21.819 -10.863 1.00 83.94 541 TYR A O 1
ATOM 4254 N N . LEU A 1 542 ? 16.072 20.989 -9.183 1.00 59.09 542 LEU A N 1
ATOM 4255 C CA . LEU A 1 542 ? 14.968 20.228 -8.621 1.00 59.09 542 LEU A CA 1
ATOM 4256 C C . LEU A 1 542 ? 13.780 21.034 -8.077 1.00 59.09 542 LEU A C 1
ATOM 4258 O O . LEU A 1 542 ? 12.779 20.425 -7.698 1.00 59.09 542 LEU A O 1
ATOM 4262 N N . ARG A 1 543 ? 13.868 22.367 -7.980 1.00 62.78 543 ARG A N 1
ATOM 4263 C CA . ARG A 1 543 ? 12.706 23.183 -7.575 1.00 62.78 543 ARG A CA 1
ATOM 4264 C C . ARG A 1 543 ? 11.710 23.384 -8.713 1.00 62.78 543 ARG A C 1
ATOM 4266 O O . ARG A 1 543 ? 10.521 23.482 -8.448 1.00 62.78 543 ARG A O 1
ATOM 4273 N N . GLU A 1 544 ? 12.201 23.437 -9.947 1.00 72.38 544 GLU A N 1
ATOM 4274 C CA . GLU A 1 544 ? 11.395 23.729 -11.141 1.00 72.38 544 GLU A CA 1
ATOM 4275 C C . GLU A 1 544 ? 11.379 22.552 -12.129 1.00 72.38 544 GLU A C 1
ATOM 4277 O O . GLU A 1 544 ? 10.591 22.555 -13.067 1.00 72.38 544 GLU A O 1
ATOM 4282 N N . GLY A 1 545 ? 12.220 21.531 -11.916 1.00 72.19 545 GLY A N 1
ATOM 4283 C CA . GLY A 1 545 ? 12.344 20.376 -12.810 1.00 72.19 545 GLY A CA 1
ATOM 4284 C C . GLY A 1 545 ? 13.050 20.692 -14.132 1.00 72.19 545 GLY A C 1
ATOM 4285 O O . GLY A 1 545 ? 12.992 19.889 -15.057 1.00 72.19 545 GLY A O 1
ATOM 4286 N N . GLU A 1 546 ? 13.702 21.851 -14.238 1.00 86.88 546 GLU A N 1
ATOM 4287 C CA . GLU A 1 546 ? 14.383 22.307 -15.450 1.00 86.88 546 GLU A CA 1
ATOM 4288 C C . GLU A 1 546 ? 15.840 21.825 -15.479 1.00 86.88 546 GLU A C 1
ATOM 4290 O O . GLU A 1 546 ? 16.553 21.915 -14.477 1.00 86.88 546 GLU A O 1
ATOM 4295 N N . CYS A 1 547 ? 16.290 21.310 -16.623 1.00 91.19 547 CYS A N 1
ATOM 4296 C CA . CYS A 1 547 ? 17.673 20.873 -16.809 1.00 91.19 547 CYS A CA 1
ATOM 4297 C C . CYS A 1 547 ? 18.602 22.061 -17.117 1.00 91.19 547 CYS A C 1
ATOM 4299 O O . CYS A 1 547 ? 18.174 23.065 -17.690 1.00 91.19 547 CYS A O 1
ATOM 4301 N N . LEU A 1 548 ? 19.878 21.947 -16.738 1.00 95.12 548 LEU A N 1
ATOM 4302 C CA . LEU A 1 548 ? 20.879 23.001 -16.926 1.00 95.1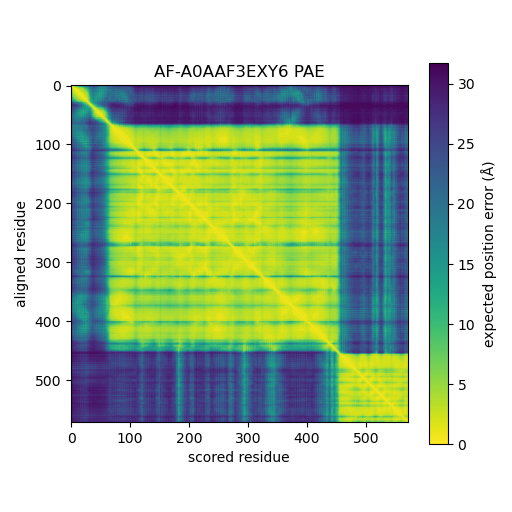2 548 LEU A CA 1
ATOM 4303 C C . LEU A 1 548 ? 21.058 23.361 -18.408 1.00 95.12 548 LEU A C 1
ATOM 4305 O O . LEU A 1 548 ? 21.139 24.541 -18.740 1.00 95.12 548 LEU A O 1
ATOM 4309 N N . ASP A 1 549 ? 21.061 22.363 -19.294 1.00 94.62 549 ASP A N 1
ATOM 4310 C CA . ASP A 1 549 ? 21.173 22.547 -20.745 1.00 94.62 549 ASP A CA 1
ATOM 4311 C C . ASP A 1 549 ? 19.983 23.328 -21.304 1.00 94.62 549 ASP A C 1
ATOM 4313 O O . ASP A 1 549 ? 20.156 24.254 -22.099 1.00 94.62 549 ASP A O 1
ATOM 4317 N N . VAL A 1 550 ? 18.777 23.006 -20.839 1.00 94.38 550 VAL A N 1
ATOM 4318 C CA . VAL A 1 550 ? 17.544 23.696 -21.233 1.00 94.38 550 VAL A CA 1
ATOM 4319 C C . VAL A 1 550 ? 17.577 25.158 -20.789 1.00 94.38 550 VAL A C 1
ATOM 4321 O O . VAL A 1 550 ? 17.287 26.046 -21.597 1.00 94.38 550 VAL A O 1
ATOM 4324 N N . LEU A 1 551 ? 17.978 25.425 -19.539 1.00 95.94 551 LEU A N 1
ATOM 4325 C CA . LEU A 1 551 ? 18.081 26.790 -19.024 1.00 95.94 551 LEU A CA 1
ATOM 4326 C C . LEU A 1 551 ? 19.097 27.615 -19.822 1.00 95.94 551 LEU A C 1
ATOM 4328 O O . LEU A 1 551 ? 18.753 28.696 -20.302 1.00 95.94 551 LEU A O 1
ATOM 4332 N N . LEU A 1 552 ? 20.330 27.114 -19.964 1.00 96.81 552 LEU A N 1
ATOM 4333 C CA . LEU A 1 552 ? 21.400 27.833 -20.658 1.00 96.81 552 LEU A CA 1
ATOM 4334 C C . LEU A 1 552 ? 21.041 28.066 -22.126 1.00 96.81 552 LEU A C 1
ATOM 4336 O O . LEU A 1 552 ? 21.205 29.176 -22.621 1.00 96.81 552 LEU A O 1
ATOM 4340 N N . THR A 1 553 ? 20.449 27.074 -22.797 1.00 95.88 553 THR A N 1
ATOM 4341 C CA . THR A 1 553 ? 19.945 27.238 -24.168 1.00 95.88 553 THR A CA 1
ATOM 4342 C C . THR A 1 553 ? 18.949 28.389 -24.242 1.00 95.88 553 THR A C 1
ATOM 4344 O O . THR A 1 553 ? 19.122 29.305 -25.041 1.00 95.88 553 THR A O 1
ATOM 4347 N N . ARG A 1 554 ? 17.932 28.405 -23.378 1.00 95.62 554 ARG A N 1
ATOM 4348 C CA . ARG A 1 554 ? 16.921 29.469 -23.369 1.00 95.62 554 ARG A CA 1
ATOM 4349 C C . ARG A 1 554 ? 17.527 30.853 -23.119 1.00 95.62 554 ARG A C 1
ATOM 4351 O O . ARG A 1 554 ? 17.163 31.807 -23.804 1.00 95.62 554 ARG A O 1
ATOM 4358 N N . GLU A 1 555 ? 18.419 30.975 -22.139 1.00 96.25 555 GLU A N 1
ATOM 4359 C CA . GLU A 1 555 ? 19.004 32.266 -21.761 1.00 96.25 555 GLU A CA 1
ATOM 4360 C C . GLU A 1 555 ? 19.973 32.791 -22.829 1.00 96.25 555 GLU A C 1
ATOM 4362 O O . GLU A 1 555 ? 19.868 33.948 -23.233 1.00 96.25 555 GLU A O 1
ATOM 4367 N N . PHE A 1 556 ? 20.850 31.946 -23.373 1.00 95.44 556 PHE A N 1
ATOM 4368 C CA . PHE A 1 556 ? 21.832 32.367 -24.375 1.00 95.44 556 PHE A CA 1
ATOM 4369 C C . PHE A 1 556 ? 21.234 32.607 -25.763 1.00 95.44 556 PHE A C 1
ATOM 4371 O O . PHE A 1 556 ? 21.653 33.546 -26.442 1.00 95.44 556 PHE A O 1
ATOM 4378 N N . ARG A 1 557 ? 20.189 31.865 -26.157 1.00 94.94 557 ARG A N 1
ATOM 4379 C CA . ARG A 1 557 ? 19.392 32.214 -27.348 1.00 94.94 557 ARG A CA 1
ATOM 4380 C C . ARG A 1 557 ? 18.780 33.603 -27.224 1.00 94.94 557 ARG A C 1
ATOM 4382 O O . ARG A 1 557 ? 18.780 34.363 -28.185 1.00 94.94 557 ARG A O 1
ATOM 4389 N N . LYS A 1 558 ? 18.293 33.958 -26.030 1.00 93.44 558 LYS A N 1
ATOM 4390 C CA . LYS A 1 558 ? 17.727 35.284 -25.761 1.00 93.44 558 LYS A CA 1
ATOM 4391 C C . LYS A 1 558 ? 18.789 36.387 -25.793 1.00 93.44 558 LYS A C 1
ATOM 4393 O O . LYS A 1 558 ? 18.488 37.475 -26.269 1.00 93.44 558 LYS A O 1
ATOM 4398 N N . ILE A 1 559 ? 20.000 36.118 -25.300 1.00 93.69 559 ILE A N 1
ATOM 4399 C CA . ILE A 1 559 ? 21.115 37.080 -25.317 1.00 93.69 559 ILE A CA 1
ATOM 4400 C C . ILE A 1 559 ? 21.544 37.401 -26.753 1.00 93.69 559 ILE A C 1
ATOM 4402 O O . ILE A 1 559 ? 21.662 38.571 -27.103 1.00 93.69 559 ILE A O 1
ATOM 4406 N N . TYR A 1 560 ? 21.778 36.375 -27.573 1.00 91.25 560 TYR A N 1
ATOM 4407 C CA . TYR A 1 560 ? 22.374 36.542 -28.904 1.00 91.25 560 TYR A CA 1
ATOM 4408 C C . TYR A 1 560 ? 21.360 36.556 -30.053 1.00 91.25 560 TYR A C 1
ATOM 4410 O O . TYR A 1 560 ? 21.742 36.780 -31.198 1.00 91.25 560 TYR A O 1
ATOM 4418 N N . GLY A 1 561 ? 20.076 36.317 -29.773 1.00 87.44 561 GLY A N 1
ATOM 4419 C CA . GLY A 1 561 ? 19.017 36.299 -30.785 1.00 87.44 561 GLY A CA 1
ATOM 4420 C C . GLY A 1 561 ? 19.192 35.205 -31.843 1.00 87.44 561 GLY A C 1
ATOM 4421 O O . GLY A 1 561 ? 18.794 35.408 -32.985 1.00 87.44 561 GLY A O 1
ATOM 4422 N N . SER A 1 562 ? 19.811 34.073 -31.487 1.00 83.69 562 SER A N 1
ATOM 4423 C CA . SER A 1 562 ? 20.118 32.979 -32.415 1.00 83.69 562 SER A CA 1
ATOM 4424 C C . SER A 1 562 ? 19.493 31.665 -31.963 1.00 83.69 562 SER A C 1
ATOM 4426 O O . SER A 1 562 ? 19.738 31.232 -30.843 1.00 83.69 562 SER A O 1
ATOM 4428 N N . ASP A 1 563 ? 18.767 30.983 -32.849 1.00 85.50 563 ASP A N 1
ATOM 4429 C CA . ASP A 1 563 ? 18.200 29.652 -32.586 1.00 85.50 563 ASP A CA 1
ATOM 4430 C C . ASP A 1 563 ? 19.223 28.510 -32.716 1.00 85.50 563 ASP A C 1
ATOM 4432 O O . ASP A 1 563 ? 18.935 27.370 -32.342 1.00 85.50 563 ASP A O 1
ATOM 4436 N N . THR A 1 564 ? 20.432 28.795 -33.214 1.00 85.69 564 THR A N 1
ATOM 4437 C CA . THR A 1 564 ? 21.479 27.779 -33.422 1.00 85.69 564 THR A CA 1
ATOM 4438 C C . THR A 1 564 ? 22.173 27.356 -32.128 1.00 85.69 564 THR A C 1
ATOM 4440 O O . THR A 1 564 ? 22.757 26.275 -32.077 1.00 85.69 564 THR A O 1
ATOM 4443 N N . ILE A 1 565 ? 22.079 28.162 -31.067 1.00 91.75 565 ILE A N 1
ATOM 4444 C CA . ILE A 1 565 ? 22.666 27.850 -29.759 1.00 91.75 565 ILE A CA 1
ATOM 4445 C C . ILE A 1 565 ? 21.891 26.690 -29.125 1.00 91.75 565 ILE A C 1
ATOM 4447 O O . ILE A 1 565 ? 20.664 26.759 -29.010 1.00 91.75 565 ILE A O 1
ATOM 4451 N N . ASN A 1 566 ? 22.582 25.628 -28.708 1.00 92.50 566 ASN A N 1
ATOM 4452 C CA . ASN A 1 566 ? 21.978 24.471 -28.046 1.00 92.50 566 ASN A CA 1
ATOM 4453 C C . ASN A 1 566 ? 23.002 23.768 -27.148 1.00 92.50 566 ASN A C 1
ATOM 4455 O O . ASN A 1 566 ? 24.023 23.303 -27.634 1.00 92.50 566 ASN A O 1
ATOM 4459 N N . PHE A 1 567 ? 22.701 23.641 -25.857 1.00 93.44 567 PHE A N 1
ATOM 4460 C CA . PHE A 1 567 ? 23.604 23.047 -24.869 1.00 93.44 567 PHE A CA 1
ATOM 4461 C C . PHE A 1 567 ? 23.395 21.543 -24.637 1.00 93.44 567 PHE A C 1
ATOM 4463 O O . PHE A 1 567 ? 24.183 20.937 -23.920 1.00 93.44 567 PHE A O 1
ATOM 4470 N N . THR A 1 568 ? 22.381 20.905 -25.231 1.00 88.06 568 THR A N 1
ATOM 4471 C CA . THR A 1 568 ? 22.023 19.504 -24.927 1.00 88.06 568 THR A CA 1
ATOM 4472 C C . THR A 1 568 ? 23.134 18.493 -25.246 1.00 88.06 568 THR A C 1
ATOM 4474 O O . THR A 1 568 ? 23.202 17.453 -24.599 1.00 88.06 568 THR A O 1
ATOM 4477 N N . ALA A 1 569 ? 24.017 18.778 -26.210 1.00 84.50 569 ALA A N 1
ATOM 4478 C CA . ALA A 1 569 ? 25.174 17.929 -26.534 1.00 84.50 569 ALA A CA 1
ATOM 4479 C C . ALA A 1 569 ? 26.470 18.336 -25.800 1.00 84.50 569 ALA A C 1
ATOM 4481 O O . ALA A 1 569 ? 27.495 17.669 -25.942 1.00 84.50 569 ALA A O 1
ATOM 4482 N N . HIS A 1 570 ? 26.432 19.429 -25.035 1.00 86.56 570 HIS A N 1
ATOM 4483 C CA . HIS A 1 570 ? 27.601 20.086 -24.444 1.00 86.56 570 HIS A CA 1
ATOM 4484 C C . HIS A 1 570 ? 27.552 20.116 -22.908 1.00 86.56 570 HIS A C 1
ATOM 4486 O O . HIS A 1 570 ? 28.242 20.925 -22.291 1.00 86.56 570 HIS A O 1
ATOM 4492 N N . ILE A 1 571 ? 26.740 19.242 -22.298 1.00 80.94 571 ILE A N 1
ATOM 4493 C CA . ILE A 1 571 ? 26.594 19.060 -20.846 1.00 80.94 571 ILE A CA 1
ATOM 4494 C C . ILE A 1 571 ? 26.625 17.579 -20.498 1.00 80.94 571 ILE A C 1
ATOM 4496 O O . ILE A 1 571 ? 26.034 16.774 -21.250 1.00 80.94 571 ILE A O 1
#